Protein AF-A0AAF0ZWZ1-F1 (afdb_monomer)

InterPro domains:
  IPR004242 Transposon, En/Spm-like [PF02992] (281-359)
  IPR004242 Transposon, En/Spm-like [PF02992] (360-449)
  IPR029480 Transposase-associated domain [PF13963] (4-71)

Secondary structure (DSSP, 8-state):
--S-TTSHHHHHHHHHHHHHHHHHS-SSSEEE--BTTTTT--EEEHHHHHHIIIIIS-BPTT--S-TTTTPPP------------S--HHHHHHHHHHHHHSHHHHSTT-GGGSTT--HHHHHHHHHHHHHHSBSSTT-TT-BHHHHHHHHHHHHHHTT--HHHHHHHHHHHHHH-TTS---SSHHHHHHHHIIIII--EEEEE-TTSS-EE-GGGTT-SB-TTT--BSEEEEE-TTT--EEEEES-EEEE--SHHHHHHHTTSHHHHHHTTHHHHTS--SSB-SSGGGSHHHHHHHHH-HHHHT-TTS--EEEEETT--TT--S--S-EEEEEEEEETTS-TTTTTSGGGEEEEEEEEES------HHHHHHHHH-B-SSSTT--TTTGGG--EEEETTTTEEEE-GGGGGS-TT-GGGT--TTTTSS---PPPPPPPBHHHHHHHHTT--------S--PPP----SBSS--GGGSPPP-----

Sequence (486 aa):
MGLRRSTNEYISGVNNFLDTTFERASKGDEILCPCKKCANCKWNHRNVVEDHLVVFNGFVQGYTKWIFHGESFSSRNNPDHNNKEGSNMRDNIDGLLHDTFRDVAGDLRLEGVREGLSEDAKKFFKLLEEGKQELYHGCENFSKLNFTIQLFLFKCIHGLSNVAFGDLLDLLREAFPFSHIPESFHKEKNVIKDLGLDYEKIHACPNDCMLFWKENEKENNCSVCGSSRWKTVNDPLTNESSKIPAKVLRYLPLKPRLQRIFMCPETTANMKWHDTERPKDGNIRHAADGEAWKNFDSLHEDFARDPRNVRLGLSSDGFNPFRTMSISHSTWPVMLMNYNLSPWICMKPEYMILSMIIPALLWTISDFPAAYAMLSGWSTKGRKACPTCNHGTCSQYLKHSRKMCYMGHRAFLPPDHPFRRDKKSFDGKEDHRSAPTPLSGTEVLEELREFNNVFRKGQKRKRRDSEGPWKKDPSFLNCHTGNITN

Organism: Solanum verrucosum (NCBI:txid315347)

Structure (mmCIF, N/CA/C/O backbone):
data_AF-A0AAF0ZWZ1-F1
#
_entry.id   AF-A0AAF0ZWZ1-F1
#
loop_
_atom_site.group_PDB
_atom_site.id
_atom_site.type_symbol
_atom_site.label_atom_id
_atom_site.label_alt_id
_atom_site.label_comp_id
_atom_site.label_asym_id
_atom_site.label_entity_id
_atom_site.label_seq_id
_atom_site.pdbx_PDB_ins_code
_atom_site.Cartn_x
_atom_site.Cartn_y
_atom_site.Cartn_z
_atom_site.occupancy
_atom_site.B_iso_or_equiv
_atom_site.auth_seq_id
_atom_site.auth_comp_id
_atom_site.auth_asym_id
_atom_site.auth_atom_id
_atom_site.pdbx_PDB_model_num
ATOM 1 N N . MET A 1 1 ? 19.996 42.442 -2.055 1.00 52.28 1 MET A N 1
ATOM 2 C CA . MET A 1 1 ? 20.973 41.713 -1.203 1.00 52.28 1 MET A CA 1
ATOM 3 C C . MET A 1 1 ? 22.435 41.763 -1.684 1.00 52.28 1 MET A C 1
ATOM 5 O O . MET A 1 1 ? 23.278 41.245 -0.968 1.00 52.28 1 MET A O 1
ATOM 9 N N . GLY A 1 2 ? 22.788 42.370 -2.829 1.00 54.78 2 GLY A N 1
ATOM 10 C CA . GLY A 1 2 ? 24.192 42.414 -3.298 1.00 54.78 2 GLY A CA 1
ATOM 11 C C . GLY A 1 2 ? 25.098 43.477 -2.647 1.00 54.78 2 GLY A C 1
ATOM 12 O O . GLY A 1 2 ? 26.297 43.490 -2.904 1.00 54.78 2 GLY A O 1
ATOM 13 N N . LEU A 1 3 ? 24.540 44.374 -1.828 1.00 62.09 3 LEU A N 1
ATOM 14 C CA . LEU A 1 3 ? 25.256 45.503 -1.225 1.00 62.09 3 LEU A CA 1
ATOM 15 C C . LEU A 1 3 ? 26.118 45.068 -0.029 1.00 62.09 3 LEU A C 1
ATOM 17 O O . LEU A 1 3 ? 25.760 44.151 0.715 1.00 62.09 3 LEU A O 1
ATOM 21 N N . ARG A 1 4 ? 27.243 45.760 0.200 1.00 67.69 4 ARG A N 1
ATOM 22 C CA . ARG A 1 4 ? 28.057 45.568 1.413 1.00 67.69 4 ARG A CA 1
ATOM 23 C C . ARG A 1 4 ? 27.292 46.093 2.632 1.00 67.69 4 ARG A C 1
ATOM 25 O O . ARG A 1 4 ? 26.763 47.199 2.593 1.00 67.69 4 ARG A O 1
ATOM 32 N N . ARG A 1 5 ? 27.298 45.339 3.737 1.00 67.81 5 ARG A N 1
ATOM 33 C CA . ARG A 1 5 ? 26.538 45.662 4.967 1.00 67.81 5 ARG A CA 1
ATOM 34 C C . ARG A 1 5 ? 26.902 47.005 5.618 1.00 67.81 5 ARG A C 1
ATOM 36 O O . ARG A 1 5 ? 26.101 47.551 6.360 1.00 67.81 5 ARG A O 1
ATOM 43 N N . SER A 1 6 ? 28.083 47.537 5.309 1.00 69.62 6 SER A N 1
ATOM 44 C CA . SER A 1 6 ? 28.590 48.840 5.757 1.00 69.62 6 SER A CA 1
ATOM 45 C C . SER A 1 6 ? 28.215 50.012 4.832 1.00 69.62 6 SER A C 1
ATOM 47 O O . SER A 1 6 ? 28.890 51.036 4.858 1.00 69.62 6 SER A O 1
ATOM 49 N N . THR A 1 7 ? 27.227 49.851 3.946 1.00 78.94 7 THR A N 1
ATOM 50 C CA . THR A 1 7 ? 26.733 50.931 3.072 1.00 78.94 7 THR A CA 1
ATOM 51 C C . THR A 1 7 ? 25.434 51.503 3.624 1.00 78.94 7 THR A C 1
ATOM 53 O O . THR A 1 7 ? 24.563 50.756 4.072 1.00 78.94 7 THR A O 1
ATOM 56 N N . ASN A 1 8 ? 25.280 52.827 3.547 1.00 78.56 8 ASN A N 1
ATOM 57 C CA . ASN A 1 8 ? 24.081 53.523 4.025 1.00 78.56 8 ASN A CA 1
ATOM 58 C C . ASN A 1 8 ? 22.810 53.024 3.314 1.00 78.56 8 ASN A C 1
ATOM 60 O O . ASN A 1 8 ? 21.756 52.935 3.931 1.00 78.56 8 ASN A O 1
ATOM 64 N N . GLU A 1 9 ? 22.930 52.620 2.047 1.00 77.75 9 GLU A N 1
ATOM 65 C CA . GLU A 1 9 ? 21.876 51.981 1.249 1.00 77.75 9 GLU A CA 1
ATOM 66 C C . GLU A 1 9 ? 21.394 50.655 1.864 1.00 77.75 9 GLU A C 1
ATOM 68 O O . GLU A 1 9 ? 20.192 50.418 1.976 1.00 77.75 9 GLU A O 1
ATOM 73 N N . TYR A 1 10 ? 22.319 49.791 2.308 1.00 80.31 10 TYR A N 1
ATOM 74 C CA . TYR A 1 10 ? 21.967 48.537 2.980 1.00 80.31 10 TYR A CA 1
ATOM 75 C C . TYR A 1 10 ? 21.303 48.798 4.337 1.00 80.31 10 TYR A C 1
ATOM 77 O O . TYR A 1 10 ? 20.310 48.151 4.658 1.00 80.31 10 TYR A O 1
ATOM 85 N N . ILE A 1 11 ? 21.820 49.752 5.118 1.00 81.12 11 ILE A N 1
ATOM 86 C CA . ILE A 1 11 ? 21.281 50.106 6.442 1.00 81.12 11 ILE A CA 1
ATOM 87 C C . ILE A 1 11 ? 19.877 50.721 6.305 1.00 81.12 11 ILE A C 1
ATOM 89 O O . ILE A 1 11 ? 18.948 50.293 6.983 1.00 81.12 11 ILE A O 1
ATOM 93 N N . SER A 1 12 ? 19.683 51.644 5.359 1.00 84.06 12 SER A N 1
ATOM 94 C CA . SER A 1 12 ? 18.370 52.213 5.029 1.00 84.06 12 SER A CA 1
ATOM 95 C C . SER A 1 12 ? 17.373 51.134 4.585 1.00 84.06 12 SER A C 1
ATOM 97 O O . SER A 1 12 ? 16.232 51.125 5.047 1.00 84.06 12 SER A O 1
ATOM 99 N N . GLY A 1 13 ? 17.815 50.166 3.772 1.00 84.00 13 GLY A N 1
ATOM 100 C CA . GLY A 1 13 ? 17.005 49.011 3.379 1.00 84.00 13 GLY A CA 1
ATOM 101 C C . GLY A 1 13 ? 16.649 48.067 4.537 1.00 84.00 13 GLY A C 1
ATOM 102 O O . GLY A 1 13 ? 15.540 47.538 4.562 1.00 84.00 13 GLY A O 1
ATOM 103 N N . VAL A 1 14 ? 17.546 47.872 5.515 1.00 84.69 14 VAL A N 1
ATOM 104 C CA . VAL A 1 14 ? 17.236 47.132 6.755 1.00 84.69 14 VAL A CA 1
ATOM 105 C C . VAL A 1 14 ? 16.190 47.879 7.578 1.00 84.69 14 VAL A C 1
ATOM 107 O O . VAL A 1 14 ? 15.241 47.251 8.039 1.00 84.69 14 VAL A O 1
ATOM 110 N N . ASN A 1 15 ? 16.309 49.198 7.721 1.00 85.19 15 ASN A N 1
ATOM 111 C CA . ASN A 1 15 ? 15.389 49.966 8.559 1.00 85.19 15 ASN A CA 1
ATOM 112 C C . ASN A 1 15 ? 13.990 50.050 7.934 1.00 85.19 15 ASN A C 1
ATOM 114 O O . ASN A 1 15 ? 13.022 49.741 8.617 1.00 85.19 15 ASN A O 1
ATOM 118 N N . ASN A 1 16 ? 13.885 50.271 6.619 1.00 85.81 16 ASN A N 1
ATOM 119 C CA . ASN A 1 16 ? 12.615 50.177 5.887 1.00 85.81 16 ASN A CA 1
ATOM 120 C C . ASN A 1 16 ? 11.955 48.782 6.016 1.00 85.81 16 ASN A C 1
ATOM 122 O O . ASN A 1 16 ? 10.745 48.684 6.239 1.00 85.81 16 ASN A O 1
ATOM 126 N N . PHE A 1 17 ? 12.749 47.703 5.949 1.00 85.69 17 PHE A N 1
ATOM 127 C CA . PHE A 1 17 ? 12.274 46.345 6.239 1.00 85.69 17 PHE A CA 1
ATOM 128 C C . PHE A 1 17 ? 11.755 46.213 7.680 1.00 85.69 17 PHE A C 1
ATOM 130 O O . PHE A 1 17 ? 10.687 45.634 7.882 1.00 85.69 17 PHE A O 1
ATOM 137 N N . LEU A 1 18 ? 12.478 46.740 8.674 1.00 85.56 18 LEU A N 1
ATOM 138 C CA . LEU A 1 18 ? 12.065 46.691 10.078 1.00 85.56 18 LEU A CA 1
ATOM 139 C C . LEU A 1 18 ? 10.769 47.474 10.304 1.00 85.56 18 LEU A C 1
ATOM 141 O O . LEU A 1 18 ? 9.849 46.911 10.884 1.00 85.56 18 LEU A O 1
ATOM 145 N N . ASP A 1 19 ? 10.651 48.704 9.802 1.00 85.44 19 ASP A N 1
ATOM 146 C CA . ASP A 1 19 ? 9.427 49.509 9.911 1.00 85.44 19 ASP A CA 1
ATOM 147 C C . ASP A 1 19 ? 8.217 48.774 9.315 1.00 85.44 19 ASP A C 1
ATOM 149 O O . ASP A 1 19 ? 7.234 48.520 10.013 1.00 85.44 19 ASP A O 1
ATOM 153 N N . THR A 1 20 ? 8.334 48.317 8.065 1.00 81.75 20 THR A N 1
ATOM 154 C CA . THR A 1 20 ? 7.261 47.591 7.360 1.00 81.75 20 THR A CA 1
ATOM 155 C C . THR A 1 20 ? 6.894 46.270 8.050 1.00 81.75 20 THR A C 1
ATOM 157 O O . THR A 1 20 ? 5.733 45.861 8.052 1.00 81.75 20 THR A O 1
ATOM 160 N N . THR A 1 21 ? 7.868 45.580 8.651 1.00 81.31 21 THR A N 1
ATOM 161 C CA . THR A 1 21 ? 7.646 44.283 9.313 1.00 81.31 21 THR A CA 1
ATOM 162 C C . THR A 1 21 ? 7.055 44.440 10.711 1.00 81.31 21 THR A C 1
ATOM 164 O O . THR A 1 21 ? 6.178 43.662 11.085 1.00 81.31 21 THR A O 1
ATOM 167 N N . PHE A 1 22 ? 7.492 45.441 11.480 1.00 82.31 22 PHE A N 1
ATOM 168 C CA . PHE A 1 22 ? 6.933 45.716 12.804 1.00 82.31 22 PHE A CA 1
ATOM 169 C C . PHE A 1 22 ? 5.506 46.275 12.731 1.00 82.31 22 PHE A C 1
ATOM 171 O O . PHE A 1 22 ? 4.708 45.969 13.612 1.00 82.31 22 PHE A O 1
ATOM 178 N N . GLU A 1 23 ? 5.154 4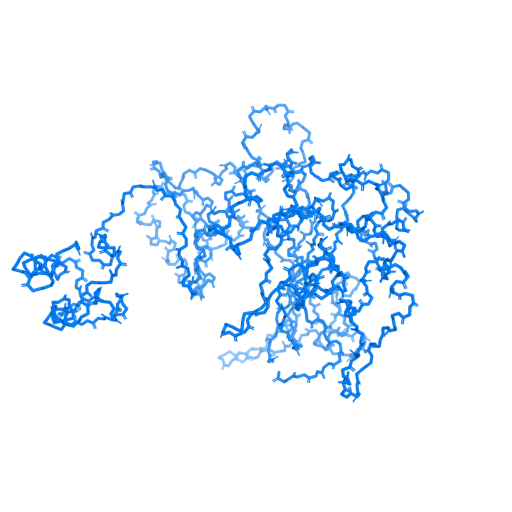6.996 11.663 1.00 79.38 23 GLU A N 1
ATOM 179 C CA . GLU A 1 23 ? 3.771 47.406 11.372 1.00 79.38 23 GLU A CA 1
ATOM 180 C C . GLU A 1 23 ? 2.846 46.205 11.078 1.00 79.38 23 GLU A C 1
ATOM 182 O O . GLU A 1 23 ? 1.693 46.197 11.502 1.00 79.38 23 GLU A O 1
ATOM 187 N N . ARG A 1 24 ? 3.329 45.185 10.346 1.00 77.06 24 ARG A N 1
ATOM 188 C CA . ARG A 1 24 ? 2.456 44.184 9.687 1.00 77.06 24 ARG A CA 1
ATOM 189 C C . ARG A 1 24 ? 2.522 42.759 10.231 1.00 77.06 24 ARG A C 1
ATOM 191 O O . ARG A 1 24 ? 1.607 41.980 9.980 1.00 77.06 24 ARG A O 1
ATOM 198 N N . ALA A 1 25 ? 3.612 42.384 10.896 1.00 71.94 25 ALA A N 1
ATOM 199 C CA . ALA A 1 25 ? 3.908 40.991 11.253 1.00 71.94 25 ALA A CA 1
ATOM 200 C C . ALA A 1 25 ? 4.508 40.819 12.662 1.00 71.94 25 ALA A C 1
ATOM 202 O O . ALA A 1 25 ? 5.014 39.745 13.000 1.00 71.94 25 ALA A O 1
ATOM 203 N N . SER A 1 26 ? 4.461 41.866 13.486 1.00 81.94 26 SER A N 1
ATOM 204 C CA . SER A 1 26 ? 4.875 41.820 14.887 1.00 81.94 26 SER A CA 1
ATOM 205 C C . SER A 1 26 ? 3.887 41.053 15.772 1.00 81.94 26 SER A C 1
ATOM 207 O O . SER A 1 26 ? 2.721 40.840 15.427 1.00 81.94 26 SER A O 1
ATOM 209 N N . LYS A 1 27 ? 4.365 40.614 16.941 1.00 77.25 27 LYS A N 1
ATOM 210 C CA . LYS A 1 27 ? 3.530 40.095 18.033 1.00 77.25 27 LYS A CA 1
ATOM 211 C C . LYS A 1 27 ? 3.960 40.757 19.336 1.00 77.25 27 LYS A C 1
ATOM 213 O O . LYS A 1 27 ? 4.870 40.277 20.006 1.00 77.25 27 LYS A O 1
ATOM 218 N N . GLY A 1 28 ? 3.330 41.887 19.655 1.00 81.62 28 GLY A N 1
ATOM 219 C CA . GLY A 1 28 ? 3.918 42.849 20.590 1.00 81.62 28 GLY A CA 1
ATOM 220 C C . GLY A 1 28 ? 5.212 43.418 20.003 1.00 81.62 28 GLY A C 1
ATOM 221 O O . GLY A 1 28 ? 5.359 43.487 18.785 1.00 81.62 28 GLY A O 1
ATOM 222 N N . ASP A 1 29 ? 6.183 43.758 20.843 1.00 80.81 29 ASP A N 1
ATOM 223 C CA . ASP A 1 29 ? 7.428 44.405 20.410 1.00 80.81 29 ASP A CA 1
ATOM 224 C C . ASP A 1 29 ? 8.474 43.450 19.788 1.00 80.81 29 ASP A C 1
ATOM 226 O O . ASP A 1 29 ? 9.669 43.753 19.812 1.00 80.81 29 ASP A O 1
ATOM 230 N N . GLU A 1 30 ? 8.069 42.305 19.221 1.00 86.06 30 GLU A N 1
ATOM 231 C CA . GLU A 1 30 ? 8.963 41.305 18.607 1.00 86.06 30 GLU A CA 1
ATOM 232 C C . GLU A 1 30 ? 8.537 40.847 17.200 1.00 86.06 30 GLU A C 1
ATOM 234 O O . GLU A 1 30 ? 7.348 40.743 16.888 1.00 86.06 30 GLU A O 1
ATOM 239 N N . ILE A 1 31 ? 9.530 40.480 16.375 1.00 88.25 31 ILE A N 1
ATOM 240 C CA . ILE A 1 31 ? 9.362 39.810 15.068 1.00 88.25 31 ILE A CA 1
ATOM 241 C C . ILE A 1 31 ? 10.277 38.581 14.958 1.00 88.25 31 ILE A C 1
ATOM 243 O O . ILE A 1 31 ? 11.263 38.452 15.690 1.00 88.25 31 ILE A O 1
ATOM 247 N N . LEU A 1 32 ? 10.007 37.685 14.003 1.00 84.69 32 LEU A N 1
ATOM 248 C CA . LEU A 1 32 ? 10.908 36.573 13.685 1.00 84.69 32 LEU A CA 1
ATOM 249 C C . LEU A 1 32 ? 12.194 37.095 13.024 1.00 84.69 32 LEU A C 1
ATOM 251 O O . LEU A 1 32 ? 12.175 37.679 11.951 1.00 84.69 32 LEU A O 1
ATOM 255 N N . CYS A 1 33 ? 13.356 36.868 13.635 1.00 85.38 33 CYS A N 1
ATOM 256 C CA . CYS A 1 33 ? 14.616 37.404 13.120 1.00 85.38 33 CYS A CA 1
ATOM 257 C C . CYS A 1 33 ? 15.059 36.677 11.822 1.00 85.38 33 CYS A C 1
ATOM 259 O O . CYS A 1 33 ? 15.439 35.497 11.888 1.00 85.38 33 CYS A O 1
ATOM 261 N N . PRO A 1 34 ? 15.118 37.352 10.650 1.00 84.25 34 PRO A N 1
ATOM 262 C CA . PRO A 1 34 ? 15.470 36.727 9.371 1.00 84.25 34 PRO A CA 1
ATOM 263 C C . PRO A 1 34 ? 16.984 36.593 9.164 1.00 84.25 34 PRO A C 1
ATOM 265 O O . PRO A 1 34 ? 17.446 36.334 8.051 1.00 84.25 34 PRO A O 1
ATOM 268 N N . CYS A 1 35 ? 17.792 36.806 10.207 1.00 85.94 35 CYS A N 1
ATOM 269 C CA . CYS A 1 35 ? 19.241 36.803 10.073 1.00 85.94 35 CYS A CA 1
ATOM 270 C C . CYS A 1 35 ? 19.805 35.392 9.848 1.00 85.94 35 CYS A C 1
ATOM 272 O O . CYS A 1 35 ? 19.203 34.394 10.242 1.00 85.94 35 CYS A O 1
ATOM 274 N N . LYS A 1 36 ? 21.013 35.293 9.287 1.00 80.75 36 LYS A N 1
ATOM 275 C CA . LYS A 1 36 ? 21.661 34.023 8.909 1.00 80.75 36 LYS A CA 1
ATOM 276 C C . LYS A 1 36 ? 21.854 33.022 10.068 1.00 80.75 36 LYS A C 1
ATOM 278 O O . LYS A 1 36 ? 22.041 31.839 9.808 1.00 80.75 36 LYS A O 1
ATOM 283 N N . LYS A 1 37 ? 21.773 33.482 11.328 1.00 78.31 37 LYS A N 1
ATOM 284 C CA . LYS A 1 37 ? 21.854 32.672 12.563 1.00 78.31 37 LYS A CA 1
ATOM 285 C C . LYS A 1 37 ? 20.484 32.288 13.149 1.00 78.31 37 LYS A C 1
ATOM 287 O O . LYS A 1 37 ? 20.378 31.235 13.770 1.00 78.31 37 LYS A O 1
ATOM 292 N N . CYS A 1 38 ? 19.455 33.124 12.978 1.00 80.00 38 CYS A N 1
ATOM 293 C CA . CYS A 1 38 ? 18.112 32.885 13.529 1.00 80.00 38 CYS A CA 1
ATOM 294 C C . CYS A 1 38 ? 17.134 32.287 12.508 1.00 80.00 38 CYS A C 1
ATOM 296 O O . CYS A 1 38 ? 16.234 31.562 12.911 1.00 80.00 38 CYS A O 1
ATOM 298 N N . ALA A 1 39 ? 17.329 32.551 11.212 1.00 83.00 39 ALA A N 1
ATOM 299 C CA . ALA A 1 39 ? 16.641 31.929 10.078 1.00 83.00 39 ALA A CA 1
ATOM 300 C C . ALA A 1 39 ? 15.098 31.884 10.182 1.00 83.00 39 ALA A C 1
ATOM 302 O O . ALA A 1 39 ? 14.489 30.889 9.798 1.00 83.00 39 ALA A O 1
ATOM 303 N N . ASN A 1 40 ? 14.478 32.956 10.694 1.00 82.38 40 ASN A N 1
ATOM 304 C CA . ASN A 1 40 ? 13.038 33.064 10.984 1.00 82.38 40 ASN A CA 1
ATOM 305 C C . ASN A 1 40 ? 12.511 32.082 12.059 1.00 82.38 40 ASN A C 1
ATOM 307 O O . ASN A 1 40 ? 11.309 31.878 12.175 1.00 82.38 40 ASN A O 1
ATOM 311 N N . CYS A 1 41 ? 13.386 31.492 12.881 1.00 77.69 41 CYS A N 1
ATOM 312 C CA . CYS A 1 41 ? 13.024 30.554 13.955 1.00 77.69 41 CYS A CA 1
ATOM 313 C C . CYS A 1 41 ? 13.026 31.171 15.370 1.00 77.69 41 CYS A C 1
ATOM 315 O O . CYS A 1 41 ? 12.858 30.437 16.342 1.00 77.69 41 CYS A O 1
ATOM 317 N N . LYS A 1 42 ? 13.276 32.481 15.522 1.00 79.00 42 LYS A N 1
ATOM 318 C CA . LYS A 1 42 ? 13.348 33.153 16.835 1.00 79.00 42 LYS A CA 1
ATOM 319 C C . LYS A 1 42 ? 12.706 34.535 16.818 1.00 79.00 42 LYS A C 1
ATOM 321 O O . LYS A 1 42 ? 13.158 35.390 16.057 1.00 79.00 42 LYS A O 1
ATOM 326 N N . TRP A 1 43 ? 11.743 34.757 17.707 1.00 86.50 43 TRP A N 1
ATOM 327 C CA . TRP A 1 43 ? 11.249 36.089 18.062 1.00 86.50 43 TRP A CA 1
ATOM 328 C C . TRP A 1 43 ? 12.363 36.889 18.751 1.00 86.50 43 TRP A C 1
ATOM 330 O O . TRP A 1 43 ? 13.159 36.305 19.490 1.00 86.50 43 TRP A O 1
ATOM 340 N N . ASN A 1 44 ? 12.517 38.156 18.363 1.00 86.12 44 ASN A N 1
ATOM 341 C CA . ASN A 1 44 ? 13.468 39.115 18.930 1.00 86.12 44 ASN A CA 1
ATOM 342 C C . ASN A 1 44 ? 12.894 40.542 18.799 1.00 86.12 44 ASN A C 1
ATOM 344 O O . ASN A 1 44 ? 12.288 40.876 17.774 1.00 86.12 44 ASN A O 1
ATOM 348 N N . HIS A 1 45 ? 13.187 41.408 19.770 1.00 86.69 45 HIS A N 1
ATOM 349 C CA . HIS A 1 45 ? 12.930 42.852 19.694 1.00 86.69 45 HIS A CA 1
ATOM 350 C C . HIS A 1 45 ? 13.705 43.561 18.567 1.00 86.69 45 HIS A C 1
ATOM 352 O O . HIS A 1 45 ? 14.794 43.131 18.175 1.00 86.69 45 HIS A O 1
ATOM 358 N N . ARG A 1 46 ? 13.168 44.696 18.086 1.00 87.38 46 ARG A N 1
ATOM 359 C CA . ARG A 1 46 ? 13.654 45.454 16.910 1.00 87.38 46 ARG A CA 1
ATOM 360 C C . ARG A 1 46 ? 15.172 45.643 16.873 1.00 87.38 46 ARG A C 1
ATOM 362 O O . ARG A 1 46 ? 15.806 45.206 15.916 1.00 87.38 46 ARG A O 1
ATOM 369 N N . ASN A 1 47 ? 15.748 46.213 17.929 1.00 85.88 47 ASN A N 1
ATOM 370 C CA . ASN A 1 47 ? 17.176 46.543 18.016 1.00 85.88 47 ASN A CA 1
ATOM 371 C C . ASN A 1 47 ? 18.060 45.290 17.845 1.00 85.88 47 ASN A C 1
ATOM 373 O O . ASN A 1 47 ? 19.059 45.310 17.133 1.00 85.88 47 ASN A O 1
ATOM 377 N N . VAL A 1 48 ? 17.642 44.162 18.432 1.00 85.19 48 VAL A N 1
ATOM 378 C CA . VAL A 1 48 ? 18.349 42.873 18.342 1.00 85.19 48 VAL A CA 1
ATOM 379 C C . VAL A 1 48 ? 18.256 42.288 16.928 1.00 85.19 48 VAL A C 1
ATOM 381 O O . VAL A 1 48 ? 19.174 41.604 16.472 1.00 85.19 48 VAL A O 1
ATOM 384 N N . VAL A 1 49 ? 17.170 42.552 16.194 1.00 85.81 49 VAL A N 1
ATOM 385 C CA . VAL A 1 49 ? 17.065 42.173 14.777 1.00 85.81 49 VAL A CA 1
ATOM 386 C C . VAL A 1 49 ? 17.934 43.076 13.896 1.00 85.81 49 VAL A C 1
ATOM 388 O O . VAL A 1 49 ? 18.612 42.554 13.012 1.00 85.81 49 VAL A O 1
ATOM 391 N N . GLU A 1 50 ? 17.977 44.384 14.158 1.00 87.94 50 GLU A N 1
ATOM 392 C CA . GLU A 1 50 ? 18.838 45.345 13.453 1.00 87.94 50 GLU A CA 1
ATOM 393 C C . GLU A 1 50 ? 20.323 44.967 13.583 1.00 87.94 50 GLU A C 1
ATOM 395 O O . GLU A 1 50 ? 20.979 44.709 12.571 1.00 87.94 50 GLU A O 1
ATOM 400 N N . ASP A 1 51 ? 20.819 44.775 14.810 1.00 84.44 51 ASP A N 1
ATOM 401 C CA . ASP A 1 51 ? 22.175 44.281 15.101 1.00 84.44 51 ASP A CA 1
ATOM 402 C C . ASP A 1 51 ? 22.492 42.982 14.347 1.00 84.44 51 ASP A C 1
ATOM 404 O O . ASP A 1 51 ? 23.553 42.811 13.731 1.00 84.44 51 ASP A O 1
ATOM 408 N N . HIS A 1 52 ? 21.557 42.032 14.362 1.00 85.44 52 HIS A N 1
ATOM 409 C CA . HIS A 1 52 ? 21.728 40.759 13.680 1.00 85.44 52 HIS A CA 1
ATOM 410 C C . HIS A 1 52 ? 21.783 40.883 12.145 1.00 85.44 52 HIS A C 1
ATOM 412 O O . HIS A 1 52 ? 22.422 40.034 11.508 1.00 85.44 52 HIS A O 1
ATOM 418 N N . LEU A 1 53 ? 21.147 41.894 11.544 1.00 84.88 53 LEU A N 1
ATOM 419 C CA . LEU A 1 53 ? 21.074 42.103 10.092 1.00 84.88 53 LEU A CA 1
ATOM 420 C C . LEU A 1 53 ? 22.137 43.068 9.550 1.00 84.88 53 LEU A C 1
ATOM 422 O O . LEU A 1 53 ? 22.631 42.847 8.441 1.00 84.88 53 LEU A O 1
ATOM 426 N N . VAL A 1 54 ? 22.529 44.085 10.313 1.00 81.00 54 VAL A N 1
ATOM 427 C CA . VAL A 1 54 ? 23.601 45.024 9.962 1.00 81.00 54 VAL A CA 1
ATOM 428 C C . VAL A 1 54 ? 24.950 44.450 10.399 1.00 81.00 54 VAL A C 1
ATOM 430 O O . VAL A 1 54 ? 25.757 44.042 9.557 1.00 81.00 54 VAL A O 1
ATOM 433 N N . VAL A 1 55 ? 25.165 44.330 11.711 1.00 73.75 55 VAL A N 1
ATOM 434 C CA . VAL A 1 55 ? 26.474 44.046 12.317 1.00 73.75 55 VAL A CA 1
ATOM 435 C C . VAL A 1 55 ? 26.864 42.575 12.165 1.00 73.75 55 VAL A C 1
ATOM 437 O O . VAL A 1 55 ? 27.854 42.244 11.509 1.00 73.75 55 VAL A O 1
ATOM 440 N N . PHE A 1 56 ? 26.080 41.656 12.730 1.00 69.56 56 PHE A N 1
ATOM 441 C CA . PHE A 1 56 ? 26.552 40.285 12.948 1.00 69.56 56 PHE A CA 1
ATOM 442 C C . PHE A 1 56 ? 26.395 39.376 11.726 1.00 69.56 56 PHE A C 1
ATOM 444 O O . PHE A 1 56 ? 27.390 39.012 11.096 1.00 69.56 56 PHE A O 1
ATOM 451 N N . ASN A 1 57 ? 25.162 39.014 11.360 1.00 75.25 57 ASN A N 1
ATOM 452 C CA . ASN A 1 57 ? 24.907 37.840 10.516 1.00 75.25 57 ASN A CA 1
ATOM 453 C C . ASN A 1 57 ? 24.445 38.174 9.086 1.00 75.25 57 ASN A C 1
ATOM 455 O O . ASN A 1 57 ? 24.675 37.374 8.177 1.00 75.25 57 ASN A O 1
ATOM 459 N N . GLY A 1 58 ? 23.780 39.318 8.884 1.00 79.19 58 GLY A N 1
ATOM 460 C CA . GLY A 1 58 ? 23.067 39.614 7.635 1.00 79.19 58 GLY A CA 1
ATOM 461 C C . GLY A 1 58 ? 21.791 38.781 7.475 1.00 79.19 58 GLY A C 1
ATOM 462 O O . GLY A 1 58 ? 21.553 37.848 8.245 1.00 79.19 58 GLY A O 1
ATOM 463 N N . PHE A 1 59 ? 20.965 39.099 6.475 1.00 81.56 59 PHE A N 1
ATOM 464 C CA . PHE A 1 59 ? 19.808 38.269 6.108 1.00 81.56 59 PHE A CA 1
ATOM 465 C C . PHE A 1 59 ? 20.224 36.832 5.746 1.00 81.56 59 PHE A C 1
ATOM 467 O O . PHE A 1 59 ? 21.316 36.589 5.220 1.00 81.56 59 PHE A O 1
ATOM 474 N N . VAL A 1 60 ? 19.337 35.866 5.994 1.00 81.19 60 VAL A N 1
ATOM 475 C CA . VAL A 1 60 ? 19.525 34.493 5.519 1.00 81.19 60 VAL A CA 1
ATOM 476 C C . VAL A 1 60 ? 19.482 34.455 3.984 1.00 81.19 60 VAL A C 1
ATOM 478 O O . VAL A 1 60 ? 18.674 35.110 3.326 1.00 81.19 60 VAL A O 1
ATOM 481 N N . GLN A 1 61 ? 20.441 33.740 3.401 1.00 71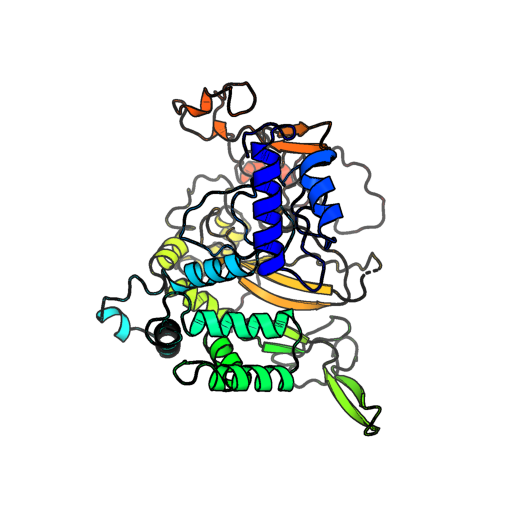.50 61 GLN A N 1
ATOM 482 C CA . GLN A 1 61 ? 20.758 33.818 1.977 1.00 71.50 61 GLN A CA 1
ATOM 483 C C . GLN A 1 61 ? 19.630 33.210 1.132 1.00 71.50 61 GLN A C 1
ATOM 485 O O . GLN A 1 61 ? 19.282 32.050 1.325 1.00 71.50 61 GLN A O 1
ATOM 490 N N . GLY A 1 62 ? 19.072 34.001 0.210 1.00 69.00 62 GLY A N 1
ATOM 491 C CA . GLY A 1 62 ? 17.907 33.626 -0.600 1.00 69.00 62 GLY A CA 1
ATOM 492 C C . GLY A 1 62 ? 16.556 34.118 -0.062 1.00 69.00 62 GLY A C 1
ATOM 493 O O . GLY A 1 62 ? 15.554 33.955 -0.747 1.00 69.00 62 GLY A O 1
ATOM 494 N N . TYR A 1 63 ? 16.502 34.767 1.110 1.00 72.12 63 TYR A N 1
ATOM 495 C CA . TYR A 1 63 ? 15.262 35.327 1.677 1.00 72.12 63 TYR A CA 1
ATOM 496 C C . TYR A 1 63 ? 14.863 36.659 1.017 1.00 72.12 63 TYR A C 1
ATOM 498 O O . TYR A 1 63 ? 14.818 37.709 1.653 1.00 72.12 63 TYR A O 1
ATOM 506 N N . THR A 1 64 ? 14.647 36.628 -0.299 1.00 68.69 64 THR A N 1
ATOM 507 C CA . THR A 1 64 ? 14.271 37.797 -1.110 1.00 68.69 64 THR A CA 1
ATOM 508 C C . THR A 1 64 ? 12.774 38.086 -1.115 1.00 68.69 64 THR A C 1
ATOM 510 O O . THR A 1 64 ? 12.412 39.194 -1.490 1.00 68.69 64 THR A O 1
ATOM 513 N N . LYS A 1 65 ? 11.939 37.128 -0.688 1.00 70.75 65 LYS A N 1
ATOM 514 C CA . LYS A 1 65 ? 10.506 37.317 -0.426 1.00 70.75 65 LYS A CA 1
ATOM 515 C C . LYS A 1 65 ? 10.220 37.221 1.071 1.00 70.75 65 LYS A C 1
ATOM 517 O O . LYS A 1 65 ? 10.680 36.289 1.734 1.00 70.75 65 LYS A O 1
ATOM 522 N N . TRP A 1 66 ? 9.452 38.159 1.602 1.00 75.75 66 TRP A N 1
ATOM 523 C CA . TRP A 1 66 ? 9.175 38.352 3.026 1.00 75.75 66 TRP A CA 1
ATOM 524 C C . TRP A 1 66 ? 8.012 37.472 3.518 1.00 75.75 66 TRP A C 1
ATOM 526 O O . TRP A 1 66 ? 7.063 37.946 4.138 1.00 75.75 66 TRP A O 1
ATOM 536 N N . ILE A 1 67 ? 8.094 36.161 3.264 1.00 71.25 67 ILE A N 1
ATOM 537 C CA . ILE A 1 67 ? 7.004 35.194 3.507 1.00 71.25 67 ILE A CA 1
ATOM 538 C C . ILE A 1 67 ? 6.607 35.018 4.985 1.00 71.25 67 ILE A C 1
ATOM 540 O O . ILE A 1 67 ? 5.477 34.632 5.264 1.00 71.25 67 ILE A O 1
ATOM 544 N N . PHE A 1 68 ? 7.497 35.317 5.940 1.00 69.00 68 PHE A N 1
ATOM 545 C CA . PHE A 1 68 ? 7.161 35.362 7.375 1.00 69.00 68 PHE A CA 1
ATOM 546 C C . PHE A 1 68 ? 6.766 36.771 7.853 1.00 69.00 68 PHE A C 1
ATOM 548 O O . PHE A 1 68 ? 6.418 36.945 9.016 1.00 69.00 68 PHE A O 1
ATOM 555 N N . HIS A 1 69 ? 6.838 37.771 6.967 1.00 79.12 69 HIS A N 1
ATOM 556 C CA . HIS A 1 69 ? 6.787 39.205 7.271 1.00 79.12 69 HIS A CA 1
ATOM 557 C C . HIS A 1 69 ? 5.816 39.980 6.349 1.00 79.12 69 HIS A C 1
ATOM 559 O O . HIS A 1 69 ? 5.984 41.173 6.119 1.00 79.12 69 HIS A O 1
ATOM 565 N N . GLY A 1 70 ? 4.782 39.299 5.838 1.00 65.12 70 GLY A N 1
ATOM 566 C CA . GLY A 1 70 ? 3.615 39.923 5.197 1.00 65.12 70 GLY A CA 1
ATOM 567 C C . GLY A 1 70 ? 3.592 39.974 3.663 1.00 65.12 70 GLY A C 1
ATOM 568 O O . GLY A 1 70 ? 2.627 40.495 3.107 1.00 65.12 70 GLY A O 1
ATOM 569 N N . GLU A 1 71 ? 4.589 39.440 2.951 1.00 64.56 71 GLU A N 1
ATOM 570 C CA . GLU A 1 71 ? 4.579 39.423 1.477 1.00 64.56 71 GLU A CA 1
ATOM 571 C C . GLU A 1 71 ? 3.923 38.147 0.917 1.00 64.56 71 GLU A C 1
ATOM 573 O O . GLU A 1 71 ? 4.315 37.026 1.250 1.00 64.56 71 GLU A O 1
ATOM 578 N N . SER A 1 72 ? 2.911 38.323 0.061 1.00 45.44 72 SER A N 1
ATOM 579 C CA . SER A 1 72 ? 2.052 37.241 -0.445 1.00 45.44 72 SER A CA 1
ATOM 580 C C . SER A 1 72 ? 2.573 36.577 -1.728 1.00 45.44 72 SER A C 1
ATOM 582 O O . SER A 1 72 ? 3.360 37.143 -2.486 1.00 45.44 72 SER A O 1
ATOM 584 N N . PHE A 1 73 ? 2.125 35.345 -1.986 1.00 38.25 73 PHE A N 1
ATOM 585 C CA . PHE A 1 73 ? 2.595 34.545 -3.119 1.00 38.25 73 PHE A CA 1
ATOM 586 C C . PHE A 1 73 ? 2.071 35.033 -4.480 1.00 38.25 73 PHE A C 1
ATOM 588 O O . PHE A 1 73 ? 0.914 35.399 -4.644 1.00 38.25 73 PHE A O 1
ATOM 595 N N . SER A 1 74 ? 2.941 34.944 -5.486 1.00 35.25 74 SER A N 1
ATOM 596 C CA . SER A 1 74 ? 2.612 34.996 -6.917 1.00 35.25 74 SER A CA 1
ATOM 597 C C . SER A 1 74 ? 3.205 33.761 -7.604 1.00 35.25 74 SER A C 1
ATOM 599 O O . SER A 1 74 ? 4.141 33.160 -7.072 1.00 35.25 74 SER A O 1
ATOM 601 N N . SER A 1 75 ? 2.609 33.366 -8.733 1.00 34.84 75 SER A N 1
ATOM 602 C CA . SER A 1 75 ? 2.461 31.959 -9.142 1.00 34.84 75 SER A CA 1
ATOM 603 C C . SER A 1 75 ? 3.728 31.182 -9.571 1.00 34.84 75 SER A C 1
ATOM 605 O O . SER A 1 75 ? 4.820 31.724 -9.728 1.00 34.84 75 SER A O 1
ATOM 607 N N . ARG A 1 76 ? 3.507 29.869 -9.730 1.00 37.03 76 ARG A N 1
ATOM 608 C CA . ARG A 1 76 ? 4.379 28.739 -10.112 1.00 37.03 76 ARG A CA 1
ATOM 609 C C . ARG A 1 76 ? 5.658 29.065 -10.907 1.00 37.03 76 ARG A C 1
ATOM 611 O O . ARG A 1 76 ? 5.588 29.625 -11.996 1.00 37.03 76 ARG A O 1
ATOM 618 N N . ASN A 1 77 ? 6.784 28.488 -10.467 1.00 26.36 77 ASN A N 1
ATOM 619 C CA . ASN A 1 77 ? 7.414 27.350 -11.167 1.00 26.36 77 ASN A CA 1
ATOM 620 C C . ASN A 1 77 ? 8.526 26.680 -10.326 1.00 26.36 77 ASN A C 1
ATOM 622 O O . ASN A 1 77 ? 9.212 27.336 -9.547 1.00 26.36 77 ASN A O 1
ATOM 626 N N . ASN A 1 78 ? 8.690 25.365 -10.505 1.00 34.66 78 ASN A N 1
ATOM 627 C CA . ASN A 1 78 ? 9.802 24.544 -9.987 1.00 34.66 78 ASN A CA 1
ATOM 628 C C . ASN A 1 78 ? 11.083 24.759 -10.847 1.00 34.66 78 ASN A C 1
ATOM 630 O O . ASN A 1 78 ? 10.919 25.239 -11.973 1.00 34.66 78 ASN A O 1
ATOM 634 N N . PRO A 1 79 ? 12.326 24.414 -10.401 1.00 39.56 79 PRO A N 1
ATOM 635 C CA . PRO A 1 79 ? 12.626 23.226 -9.579 1.00 39.56 79 PRO A CA 1
ATOM 636 C C . PRO A 1 79 ? 13.725 23.295 -8.471 1.00 39.56 79 PRO A C 1
ATOM 638 O O . PRO A 1 79 ? 14.808 23.838 -8.663 1.00 39.56 79 PRO A O 1
ATOM 641 N N . ASP A 1 80 ? 13.456 22.538 -7.395 1.00 31.91 80 ASP A N 1
ATOM 642 C CA . ASP A 1 80 ? 14.355 21.594 -6.677 1.00 31.91 80 ASP A CA 1
ATOM 643 C C . ASP A 1 80 ? 15.482 22.057 -5.695 1.00 31.91 80 ASP A C 1
ATOM 645 O O . ASP A 1 80 ? 16.073 23.128 -5.778 1.00 31.91 80 ASP A O 1
ATOM 649 N N . HIS A 1 81 ? 15.777 21.143 -4.752 1.00 30.84 81 HIS A N 1
ATOM 650 C CA . HIS A 1 81 ? 16.971 20.963 -3.905 1.00 30.84 81 HIS A CA 1
ATOM 651 C C . HIS A 1 81 ? 17.393 22.131 -2.973 1.00 30.84 81 HIS A C 1
ATOM 653 O O . HIS A 1 81 ? 18.253 22.948 -3.297 1.00 30.84 81 HIS A O 1
ATOM 659 N N . ASN A 1 82 ? 17.021 22.127 -1.680 1.00 26.89 82 ASN A N 1
ATOM 660 C CA . ASN A 1 82 ? 17.595 21.167 -0.718 1.00 26.89 82 ASN A CA 1
ATOM 661 C C . ASN A 1 82 ? 16.888 21.084 0.660 1.00 26.89 82 ASN A C 1
ATOM 663 O O . ASN A 1 82 ? 16.747 22.084 1.358 1.00 26.89 82 ASN A O 1
ATOM 667 N N . ASN A 1 83 ? 16.640 19.847 1.104 1.00 32.38 83 ASN A N 1
ATOM 668 C CA . ASN A 1 83 ? 16.801 19.327 2.474 1.00 32.38 83 ASN A CA 1
ATOM 669 C C . ASN A 1 83 ? 16.538 20.253 3.690 1.00 32.38 83 ASN A C 1
ATOM 671 O O . ASN A 1 83 ? 17.463 20.850 4.247 1.00 32.38 83 ASN A O 1
ATOM 675 N N . LYS A 1 84 ? 15.329 20.151 4.258 1.00 30.50 84 LYS A N 1
ATOM 676 C CA . LYS A 1 84 ? 15.139 20.079 5.720 1.00 30.50 84 LYS A CA 1
ATOM 677 C C . LYS A 1 84 ? 14.138 18.979 6.067 1.00 30.50 84 LYS A C 1
ATOM 679 O O . LYS A 1 84 ? 13.117 18.839 5.405 1.00 30.50 84 LYS A O 1
ATOM 684 N N . GLU A 1 85 ? 14.422 18.234 7.130 1.00 34.75 85 GLU A N 1
ATOM 685 C CA . GLU A 1 85 ? 13.542 17.193 7.671 1.00 34.75 85 GLU A CA 1
ATOM 686 C C . GLU A 1 85 ? 12.396 17.832 8.477 1.00 34.75 85 GLU A C 1
ATOM 688 O O . GLU A 1 85 ? 12.400 17.874 9.704 1.00 34.75 85 GLU A O 1
ATOM 693 N N . GLY A 1 86 ? 11.415 18.368 7.755 1.00 29.94 86 GLY A N 1
ATOM 694 C CA . GLY A 1 86 ? 10.076 18.683 8.245 1.00 29.94 86 GLY A CA 1
ATOM 695 C C . GLY A 1 86 ? 9.081 18.084 7.258 1.00 29.94 86 GLY A C 1
ATOM 696 O O . GLY A 1 86 ? 9.289 18.187 6.052 1.00 29.94 86 GLY A O 1
ATOM 697 N N . SER A 1 87 ? 8.049 17.389 7.738 1.00 37.09 87 SER A N 1
ATOM 698 C CA . SER A 1 87 ? 7.178 16.584 6.875 1.00 37.09 87 SER A CA 1
ATOM 699 C C . SER A 1 87 ? 6.417 17.454 5.871 1.00 37.09 87 SER A C 1
ATOM 701 O O . SER A 1 87 ? 5.406 18.065 6.225 1.00 37.09 87 SER A O 1
ATOM 703 N N . ASN A 1 88 ? 6.868 17.463 4.613 1.00 33.72 88 ASN A N 1
ATOM 704 C CA . ASN A 1 88 ? 6.253 18.200 3.505 1.00 33.72 88 ASN A CA 1
ATOM 705 C C . ASN A 1 88 ? 4.989 17.479 2.992 1.00 33.72 88 ASN A C 1
ATOM 707 O O . ASN A 1 88 ? 4.867 17.086 1.836 1.00 33.72 88 ASN A O 1
ATOM 711 N N . MET A 1 89 ? 4.080 17.199 3.928 1.00 36.41 89 MET A N 1
ATOM 712 C CA . MET A 1 89 ? 2.995 16.237 3.768 1.00 36.41 89 MET A CA 1
ATOM 713 C C . MET A 1 89 ? 1.866 16.784 2.893 1.00 36.41 89 MET A C 1
ATOM 715 O O . MET A 1 89 ? 1.239 16.000 2.196 1.00 36.41 89 MET A O 1
ATOM 719 N N . ARG A 1 90 ? 1.636 18.108 2.885 1.00 38.09 90 ARG A N 1
ATOM 720 C CA . ARG A 1 90 ? 0.597 18.760 2.065 1.00 38.09 90 ARG A CA 1
ATOM 721 C C . ARG A 1 90 ? 0.873 18.588 0.571 1.00 38.09 90 ARG A C 1
ATOM 723 O O . ARG A 1 90 ? 0.050 18.009 -0.126 1.00 38.09 90 ARG A O 1
ATOM 730 N N . ASP A 1 91 ? 2.055 18.991 0.116 1.00 40.00 91 ASP A N 1
ATOM 731 C CA . ASP A 1 91 ? 2.483 18.894 -1.286 1.00 40.00 91 ASP A CA 1
ATOM 732 C C . ASP A 1 91 ? 2.429 17.442 -1.793 1.00 40.00 91 ASP A C 1
ATOM 734 O O . ASP A 1 91 ? 2.022 17.174 -2.921 1.00 40.00 91 ASP A O 1
ATOM 738 N N . ASN A 1 92 ? 2.783 16.488 -0.924 1.00 44.38 92 ASN A N 1
ATOM 739 C CA . ASN A 1 92 ? 2.763 15.061 -1.240 1.00 44.38 92 ASN A CA 1
ATOM 740 C C . ASN A 1 92 ? 1.345 14.448 -1.213 1.00 44.38 92 ASN A C 1
ATOM 742 O O . ASN A 1 92 ? 1.127 13.408 -1.826 1.00 44.38 92 ASN A O 1
ATOM 746 N N . ILE A 1 93 ? 0.376 15.070 -0.525 1.00 43.53 93 ILE A N 1
ATOM 747 C CA . ILE A 1 93 ? -1.050 14.709 -0.620 1.00 43.53 93 ILE A CA 1
ATOM 748 C C . ILE A 1 93 ? -1.620 15.213 -1.943 1.00 43.53 93 ILE A C 1
ATOM 750 O O . ILE A 1 93 ? -2.298 14.445 -2.616 1.00 43.53 93 ILE A O 1
ATOM 754 N N . ASP A 1 94 ? -1.332 16.457 -2.338 1.00 42.31 94 ASP A N 1
ATOM 755 C CA . ASP A 1 94 ? -1.830 16.996 -3.609 1.00 42.31 94 ASP A CA 1
ATOM 756 C C . ASP A 1 94 ? -1.304 16.168 -4.789 1.00 42.31 94 ASP A C 1
ATOM 758 O O . ASP A 1 94 ? -2.100 15.697 -5.596 1.00 42.31 94 ASP A O 1
ATOM 762 N N . GLY A 1 95 ? -0.002 15.848 -4.799 1.00 46.44 95 GLY A N 1
ATOM 763 C CA . GLY A 1 95 ? 0.600 14.909 -5.753 1.00 46.44 95 GLY A CA 1
ATOM 764 C C . GLY A 1 95 ? -0.028 13.508 -5.721 1.00 46.44 95 GLY A C 1
ATOM 765 O O . GLY A 1 95 ? -0.406 12.982 -6.762 1.00 46.44 95 GLY A O 1
ATOM 766 N N . LEU A 1 96 ? -0.233 12.913 -4.539 1.00 45.12 96 LEU A N 1
ATOM 767 C CA . LEU A 1 96 ? -0.858 11.588 -4.431 1.00 45.12 96 LEU A CA 1
ATOM 768 C C . LEU A 1 96 ? -2.314 11.576 -4.928 1.00 45.12 96 LEU A C 1
ATOM 770 O O . LEU A 1 96 ? -2.723 10.623 -5.587 1.00 45.12 96 LEU A O 1
ATOM 774 N N . LEU A 1 97 ? -3.108 12.609 -4.631 1.00 51.09 97 LEU A N 1
ATOM 775 C CA . LEU A 1 97 ? -4.490 12.736 -5.112 1.00 51.09 97 LEU A CA 1
ATOM 776 C C . LEU A 1 97 ? -4.535 13.003 -6.621 1.00 51.09 97 LEU A C 1
ATOM 778 O O . LEU A 1 97 ? -5.359 12.422 -7.324 1.00 51.09 97 LEU A O 1
ATOM 782 N N . HIS A 1 98 ? -3.634 13.851 -7.112 1.00 50.06 98 HIS A N 1
ATOM 783 C CA . HIS A 1 98 ? -3.423 14.140 -8.524 1.00 50.06 98 HIS A CA 1
ATOM 784 C C . HIS A 1 98 ? -3.116 12.848 -9.293 1.00 50.06 98 HIS A C 1
ATOM 786 O O . HIS A 1 98 ? -3.877 12.490 -10.188 1.00 50.06 98 HIS A O 1
ATOM 792 N N . ASP A 1 99 ? -2.106 12.085 -8.880 1.00 48.44 99 ASP A N 1
ATOM 793 C CA . ASP A 1 99 ? -1.662 10.878 -9.589 1.00 48.44 99 ASP A CA 1
ATOM 794 C C . ASP A 1 99 ? -2.622 9.684 -9.389 1.00 48.44 99 ASP A C 1
ATOM 796 O O . ASP A 1 99 ? -2.760 8.839 -10.268 1.00 48.44 99 ASP A O 1
ATOM 800 N N . THR A 1 100 ? -3.378 9.629 -8.282 1.00 49.66 100 THR A N 1
ATOM 801 C CA . THR A 1 100 ? -4.408 8.585 -8.074 1.00 49.66 100 THR A CA 1
ATOM 802 C C . THR A 1 100 ? -5.701 8.851 -8.864 1.00 49.66 100 THR A C 1
ATOM 804 O O . THR A 1 100 ? -6.430 7.907 -9.176 1.00 49.66 100 THR A O 1
ATOM 807 N N . PHE A 1 101 ? -6.032 10.115 -9.174 1.00 49.72 101 PHE A N 1
ATOM 808 C CA . PHE A 1 101 ? -7.359 10.491 -9.695 1.00 49.72 101 PHE A CA 1
ATOM 809 C C . PHE A 1 101 ? -7.371 11.325 -10.991 1.00 49.72 101 PHE A C 1
ATOM 811 O O . PHE A 1 101 ? -8.462 11.625 -11.493 1.00 49.72 101 PHE A O 1
ATOM 818 N N . ARG A 1 102 ? -6.217 11.694 -11.562 1.00 46.25 102 ARG A N 1
ATOM 819 C CA . ARG A 1 102 ? -6.120 12.343 -12.883 1.00 46.25 102 ARG A CA 1
ATOM 820 C C . ARG A 1 102 ? -6.352 11.339 -14.007 1.00 46.25 102 ARG A C 1
ATOM 822 O O . ARG A 1 102 ? -7.349 11.450 -14.722 1.00 46.25 102 ARG A O 1
ATOM 829 N N . ASP A 1 103 ? -5.478 10.347 -14.110 1.00 45.22 103 ASP A N 1
ATOM 830 C CA . ASP A 1 103 ? -5.393 9.431 -15.256 1.00 45.22 103 ASP A CA 1
ATOM 831 C C . ASP A 1 103 ? -6.664 8.573 -15.382 1.00 45.22 103 ASP A C 1
ATOM 833 O O . ASP A 1 103 ? -7.185 8.352 -16.470 1.00 45.22 103 ASP A O 1
ATOM 837 N N . VAL A 1 104 ? -7.263 8.225 -14.236 1.00 46.69 104 VAL A N 1
ATOM 838 C CA . VAL A 1 104 ? -8.547 7.507 -14.103 1.00 46.69 104 VAL A CA 1
ATOM 839 C C . VAL A 1 104 ? -9.741 8.245 -14.742 1.00 46.69 104 VAL A C 1
ATOM 841 O O . VAL A 1 104 ? -10.788 7.634 -14.939 1.00 46.69 104 VAL A O 1
ATOM 844 N N . ALA A 1 105 ? -9.630 9.541 -15.059 1.00 41.47 105 ALA A N 1
ATOM 845 C CA . ALA A 1 105 ? -10.751 10.344 -15.564 1.00 41.47 105 ALA A CA 1
ATOM 846 C C . ALA A 1 105 ? -10.444 11.233 -16.779 1.00 41.47 105 ALA A C 1
ATOM 848 O O . ALA A 1 105 ? -11.385 11.694 -17.421 1.00 41.47 105 ALA A O 1
ATOM 849 N N . GLY A 1 106 ? -9.172 11.490 -17.108 1.00 44.75 106 GLY A N 1
ATOM 850 C CA . GLY A 1 106 ? -8.817 12.291 -18.289 1.00 44.75 106 GLY A CA 1
ATOM 851 C C . GLY A 1 106 ? -9.365 11.705 -19.597 1.00 44.75 106 GLY A C 1
ATOM 852 O O . GLY A 1 106 ? -9.780 12.451 -20.480 1.00 44.75 106 GLY A O 1
ATOM 853 N N . ASP A 1 107 ? -9.429 10.374 -19.667 1.00 44.47 107 ASP A N 1
ATOM 854 C CA . ASP A 1 107 ? -9.751 9.599 -20.872 1.00 44.47 107 ASP A CA 1
ATOM 855 C C . ASP A 1 107 ? -11.252 9.233 -20.998 1.00 44.47 107 ASP A C 1
ATOM 857 O O . ASP A 1 107 ? -11.744 8.855 -22.060 1.00 44.47 107 ASP A O 1
ATOM 861 N N . LEU A 1 108 ? -12.044 9.401 -19.928 1.00 43.56 108 LEU A N 1
ATOM 862 C CA . LEU A 1 108 ? -13.446 8.945 -19.850 1.00 43.56 108 LEU A CA 1
ATOM 863 C C . LEU A 1 108 ? -14.482 9.887 -20.502 1.00 43.56 108 LEU A C 1
ATOM 865 O O . LEU A 1 108 ? -15.665 9.874 -20.148 1.00 43.56 108 LEU A O 1
ATOM 869 N N . ARG A 1 109 ? -14.056 10.682 -21.492 1.00 45.62 109 ARG A N 1
ATOM 870 C CA . ARG A 1 109 ? -14.951 11.496 -22.337 1.00 45.62 109 ARG A CA 1
ATOM 871 C C . ARG A 1 109 ? -15.656 10.694 -23.442 1.00 45.62 109 ARG A C 1
ATOM 873 O O . ARG A 1 109 ? -16.540 11.242 -24.092 1.00 45.62 109 ARG A O 1
ATOM 880 N N . LEU A 1 110 ? -15.317 9.416 -23.641 1.00 43.00 110 LEU A N 1
ATOM 881 C CA . LEU A 1 110 ? -16.081 8.507 -24.504 1.00 43.00 110 LEU A CA 1
ATOM 882 C C . LEU A 1 110 ? -17.263 7.896 -23.735 1.00 43.00 110 LEU A C 1
ATOM 884 O O . LEU A 1 110 ? -17.082 7.091 -22.820 1.00 43.00 110 LEU A O 1
ATOM 888 N N . GLU A 1 111 ? -18.486 8.229 -24.150 1.00 42.00 111 GLU A N 1
ATOM 889 C CA . GLU A 1 111 ? -19.726 7.784 -23.491 1.00 42.00 111 GLU A CA 1
ATOM 890 C C . GLU A 1 111 ? -19.890 6.251 -23.476 1.00 42.00 111 GLU A C 1
ATOM 892 O O . GLU A 1 111 ? -20.353 5.685 -22.482 1.00 42.00 111 GLU A O 1
ATOM 897 N N . GLY A 1 112 ? -19.426 5.566 -24.529 1.00 45.25 112 GLY A N 1
ATOM 898 C CA . GLY A 1 112 ? -19.593 4.119 -24.729 1.00 45.25 112 GLY A CA 1
ATOM 899 C C . GLY A 1 112 ? -18.878 3.199 -23.727 1.00 45.25 112 GLY A C 1
ATOM 900 O O . GLY A 1 112 ? -19.129 1.999 -23.723 1.00 45.25 112 GLY A O 1
ATOM 901 N N . VAL A 1 113 ? -18.013 3.716 -22.845 1.00 47.75 113 VAL A N 1
ATOM 902 C CA . VAL A 1 113 ? -17.341 2.887 -21.819 1.00 47.75 113 VAL A CA 1
ATOM 903 C C . VAL A 1 113 ? -18.289 2.529 -20.660 1.00 47.75 113 VAL A C 1
ATOM 905 O O . VAL A 1 113 ? -18.060 1.560 -19.936 1.00 47.75 113 VAL A O 1
ATOM 908 N N . ARG A 1 114 ? -19.374 3.292 -20.458 1.00 49.19 114 ARG A N 1
ATOM 909 C CA . ARG A 1 114 ? -20.184 3.234 -19.225 1.00 49.19 114 ARG A CA 1
ATOM 910 C C . ARG A 1 114 ? -21.119 2.027 -19.117 1.00 49.19 114 ARG A C 1
ATOM 912 O O . ARG A 1 114 ? -21.464 1.637 -18.000 1.00 49.19 114 ARG A O 1
ATOM 919 N N . GLU A 1 115 ? -21.514 1.427 -20.237 1.00 47.31 115 GLU A N 1
ATOM 920 C CA . GLU A 1 115 ? -22.526 0.360 -20.271 1.00 47.31 115 GLU A CA 1
ATOM 921 C C . GLU A 1 115 ? -22.002 -0.984 -19.732 1.00 47.31 115 GLU A C 1
ATOM 923 O O . GLU A 1 115 ? -22.753 -1.732 -19.109 1.00 47.31 115 GLU A O 1
ATOM 928 N N . GLY A 1 116 ? -20.699 -1.257 -19.877 1.00 55.72 116 GLY A N 1
ATOM 929 C CA . GLY A 1 116 ? -20.048 -2.480 -19.384 1.00 55.72 116 GLY A CA 1
ATOM 930 C C . GLY A 1 116 ? -19.548 -2.432 -17.931 1.00 55.72 116 GLY A C 1
ATOM 931 O O . GLY A 1 116 ? -18.950 -3.398 -17.457 1.00 55.72 116 GLY A O 1
ATOM 932 N N . LEU A 1 117 ? -19.735 -1.318 -17.214 1.00 63.53 117 LEU A N 1
ATOM 933 C CA . LEU A 1 117 ? -19.194 -1.142 -15.861 1.00 63.53 117 LEU A CA 1
ATOM 934 C C . LEU A 1 117 ? -20.049 -1.826 -14.782 1.00 63.53 117 LEU A C 1
ATOM 936 O O . LEU A 1 117 ? -21.278 -1.772 -14.801 1.00 63.53 117 LEU A O 1
ATOM 940 N N . SER A 1 118 ? -19.387 -2.395 -13.769 1.00 68.62 118 SER A N 1
ATOM 941 C CA . SER A 1 118 ? -20.062 -2.875 -12.552 1.00 68.62 118 SER A CA 1
ATOM 942 C C . SER A 1 118 ? -20.660 -1.725 -11.730 1.00 68.62 118 SER A C 1
ATOM 944 O O . SER A 1 118 ? -20.143 -0.606 -11.750 1.00 68.62 118 SER A O 1
ATOM 946 N N . GLU A 1 119 ? -21.701 -2.001 -10.942 1.00 74.12 119 GLU A N 1
ATOM 947 C CA . GLU A 1 119 ? -22.350 -0.986 -10.095 1.00 74.12 119 GLU A CA 1
ATOM 948 C C . GLU A 1 119 ? -21.396 -0.322 -9.093 1.00 74.12 119 GLU A C 1
ATOM 950 O O . GLU A 1 119 ? -21.514 0.870 -8.822 1.00 74.12 119 GLU A O 1
ATOM 955 N N . ASP A 1 120 ? -20.402 -1.049 -8.581 1.00 67.50 120 ASP A N 1
ATOM 956 C CA . ASP A 1 120 ? -19.404 -0.475 -7.673 1.00 67.50 120 ASP A CA 1
ATOM 957 C C . ASP A 1 120 ? -18.423 0.452 -8.406 1.00 67.50 120 ASP A C 1
ATOM 959 O O . ASP A 1 120 ? -18.026 1.483 -7.862 1.00 67.50 120 ASP A O 1
ATOM 963 N N . ALA A 1 121 ? -18.108 0.158 -9.673 1.00 69.00 121 ALA A N 1
ATOM 964 C CA . ALA A 1 121 ? -17.358 1.074 -10.530 1.00 69.00 121 ALA A CA 1
ATOM 965 C C . ALA A 1 121 ? -18.173 2.343 -10.833 1.00 69.00 121 ALA A C 1
ATOM 967 O O . ALA A 1 121 ? -17.654 3.447 -10.685 1.00 69.00 121 ALA A O 1
ATOM 968 N N . LYS A 1 122 ? -19.463 2.211 -11.181 1.00 74.12 122 LYS A N 1
ATOM 969 C CA . LYS A 1 122 ? -20.361 3.356 -11.431 1.00 74.12 122 LYS A CA 1
ATOM 970 C C . LYS A 1 122 ? -20.472 4.278 -10.209 1.00 74.12 122 LYS A C 1
ATOM 972 O O . LYS A 1 122 ? -20.361 5.494 -10.361 1.00 74.12 122 LYS A O 1
ATOM 977 N N . LYS A 1 123 ? -20.622 3.716 -9.000 1.00 74.12 123 LYS A N 1
ATOM 978 C CA . LYS A 1 123 ? -20.600 4.474 -7.731 1.00 74.12 123 LYS A CA 1
ATOM 979 C C . LYS A 1 123 ? -19.273 5.211 -7.537 1.00 74.12 123 LYS A C 1
ATOM 981 O O . LYS A 1 123 ? -19.284 6.403 -7.248 1.00 74.12 123 LYS A O 1
ATOM 986 N N . PHE A 1 124 ? -18.145 4.524 -7.730 1.00 72.94 124 PHE A N 1
ATOM 987 C CA . PHE A 1 124 ? -16.814 5.115 -7.576 1.00 72.94 124 PHE A CA 1
ATOM 988 C C . PHE A 1 124 ? -16.578 6.277 -8.553 1.00 72.94 124 PHE A C 1
ATOM 990 O O . PHE A 1 124 ? -16.198 7.360 -8.117 1.00 72.94 124 PHE A O 1
ATOM 997 N N . PHE A 1 125 ? -16.887 6.112 -9.845 1.00 72.31 125 PHE A N 1
ATOM 998 C CA . PHE A 1 125 ? -16.779 7.204 -10.820 1.00 72.31 125 PHE A CA 1
ATOM 999 C C . PHE A 1 125 ? -17.700 8.383 -10.482 1.00 72.31 125 PHE A C 1
ATOM 1001 O O . PHE A 1 125 ? -17.257 9.527 -10.535 1.00 72.31 125 PHE A O 1
ATOM 1008 N N . LYS A 1 126 ? -18.946 8.131 -10.053 1.00 77.50 126 LYS A N 1
ATOM 1009 C CA . LYS A 1 126 ? -19.853 9.196 -9.594 1.00 77.50 126 LYS A CA 1
ATOM 1010 C C . LYS A 1 126 ? -19.254 10.000 -8.429 1.00 77.50 126 LYS A C 1
ATOM 1012 O O . LYS A 1 126 ? -19.299 11.225 -8.458 1.00 77.50 126 LYS A O 1
ATOM 1017 N N . LEU A 1 127 ? -18.653 9.326 -7.446 1.00 73.88 127 LEU A N 1
ATOM 1018 C CA . LEU A 1 127 ? -17.984 9.968 -6.306 1.00 73.88 127 LEU A CA 1
ATOM 1019 C C . LEU A 1 127 ? -16.730 10.759 -6.713 1.00 73.88 127 LEU A C 1
ATOM 1021 O O . LEU A 1 127 ? -16.430 11.773 -6.085 1.00 73.88 127 LEU A O 1
ATOM 1025 N N . LEU A 1 128 ? -16.010 10.340 -7.760 1.00 74.12 128 LEU A N 1
ATOM 1026 C CA . LEU A 1 128 ? -14.893 11.119 -8.305 1.00 74.12 128 LEU A CA 1
ATOM 1027 C C . LEU A 1 128 ? -15.365 12.402 -8.993 1.00 74.12 128 LEU A C 1
ATOM 1029 O O . LEU A 1 128 ? -14.766 13.449 -8.761 1.00 74.12 128 LEU A O 1
ATOM 1033 N N . GLU A 1 129 ? -16.435 12.352 -9.788 1.00 74.44 129 GLU A N 1
ATOM 1034 C CA . GLU A 1 129 ? -16.981 13.548 -10.443 1.00 74.44 129 GLU A CA 1
ATOM 1035 C C . GLU A 1 129 ? -17.595 14.521 -9.422 1.00 74.44 129 GLU A C 1
ATOM 1037 O O . GLU A 1 129 ? -17.267 15.707 -9.426 1.00 74.44 129 GLU A O 1
ATOM 1042 N N . GLU A 1 130 ? -18.391 14.028 -8.465 1.00 71.81 130 GLU A N 1
ATOM 1043 C CA . GLU A 1 130 ? -18.886 14.841 -7.342 1.00 71.81 130 GLU A CA 1
ATOM 1044 C C . GLU A 1 130 ? -17.746 15.392 -6.472 1.00 71.81 130 GLU A C 1
ATOM 1046 O O . GLU A 1 130 ? -17.857 16.488 -5.927 1.00 71.81 130 GLU A O 1
ATOM 1051 N N . GLY A 1 131 ? -16.641 14.656 -6.342 1.00 72.38 131 GLY A N 1
ATOM 1052 C CA . GLY A 1 131 ? -15.451 15.078 -5.609 1.00 72.38 131 GLY A CA 1
ATOM 1053 C C . GLY A 1 131 ? -14.599 16.126 -6.334 1.00 72.38 131 GLY A C 1
ATOM 1054 O O . GLY A 1 131 ? -13.894 16.897 -5.679 1.00 72.38 131 GLY A O 1
ATOM 1055 N N . LYS A 1 132 ? -14.658 16.178 -7.668 1.00 73.19 132 LYS A N 1
ATOM 1056 C CA . LYS A 1 132 ? -13.903 17.126 -8.507 1.00 73.19 132 LYS A CA 1
ATOM 1057 C C . LYS A 1 132 ? -14.570 18.486 -8.665 1.00 73.19 132 LYS A C 1
ATOM 1059 O O . LYS A 1 132 ? -13.901 19.418 -9.101 1.00 73.19 132 LYS A O 1
ATOM 1064 N N . GLN A 1 133 ? -15.836 18.607 -8.272 1.00 80.06 133 GLN A N 1
ATOM 1065 C CA . GLN A 1 133 ? -16.519 19.891 -8.140 1.00 80.06 133 GLN A CA 1
ATOM 1066 C C . GLN A 1 133 ? -15.704 20.852 -7.260 1.00 80.06 133 GLN A C 1
ATOM 1068 O O . GLN A 1 133 ? -15.082 20.442 -6.273 1.00 80.06 133 GLN A O 1
ATOM 1073 N N . GLU A 1 134 ? -15.713 22.133 -7.626 1.00 81.88 134 GLU A N 1
ATOM 1074 C CA . GLU A 1 134 ? -15.115 23.212 -6.837 1.00 81.88 134 GLU A CA 1
ATOM 1075 C C . GLU A 1 134 ? -15.721 23.236 -5.424 1.00 81.88 134 GLU A C 1
ATOM 1077 O O . GLU A 1 134 ? -16.896 22.912 -5.234 1.00 81.88 134 GLU A O 1
ATOM 1082 N N . LEU A 1 135 ? -14.936 23.620 -4.413 1.00 82.44 135 LEU A N 1
ATOM 1083 C CA . LEU A 1 135 ? -15.444 23.719 -3.039 1.00 82.44 135 LEU A CA 1
ATOM 1084 C C . LEU A 1 135 ? -16.576 24.757 -2.908 1.00 82.44 135 LEU A C 1
ATOM 1086 O O . LEU A 1 135 ? -17.487 24.579 -2.103 1.00 82.44 135 LEU A O 1
ATOM 1090 N N . TYR A 1 136 ? -16.502 25.824 -3.700 1.00 82.19 136 TYR A N 1
ATOM 1091 C CA . TYR A 1 136 ? -17.523 26.841 -3.947 1.00 82.19 136 TYR A CA 1
ATOM 1092 C C . TYR A 1 136 ? -17.244 27.455 -5.329 1.00 82.19 136 TYR A C 1
ATOM 1094 O O . TYR A 1 136 ? -16.120 27.357 -5.820 1.00 82.19 136 TYR A O 1
ATOM 1102 N N . HIS A 1 137 ? -18.233 28.103 -5.948 1.00 78.31 137 HIS A N 1
ATOM 1103 C CA . HIS A 1 137 ? -18.103 28.671 -7.297 1.00 78.31 137 HIS A CA 1
ATOM 1104 C C . HIS A 1 137 ? -16.941 29.683 -7.402 1.00 78.31 137 HIS A C 1
ATOM 1106 O O . HIS A 1 137 ? -16.950 30.718 -6.734 1.00 78.31 137 HIS A O 1
ATOM 1112 N N . GLY A 1 138 ? -15.970 29.408 -8.276 1.00 77.00 138 GLY A N 1
ATOM 1113 C CA . GLY A 1 138 ? -14.735 30.177 -8.454 1.00 77.00 138 GLY A CA 1
ATOM 1114 C C . GLY A 1 138 ? -13.561 29.722 -7.573 1.00 77.00 138 GLY A C 1
ATOM 1115 O O . GLY A 1 138 ? -12.584 30.459 -7.437 1.00 77.00 138 GLY A O 1
ATOM 1116 N N . CYS A 1 139 ? -13.625 28.546 -6.937 1.00 77.38 139 CYS A N 1
ATOM 1117 C CA . CYS A 1 139 ? -12.543 28.045 -6.082 1.00 77.38 139 CYS A CA 1
ATOM 1118 C C . CYS A 1 139 ? -11.470 27.271 -6.875 1.00 77.38 139 CYS A C 1
ATOM 1120 O O . CYS A 1 139 ? -11.396 26.045 -6.813 1.00 77.38 139 CYS A O 1
ATOM 1122 N N . GLU A 1 140 ? -10.574 27.988 -7.561 1.00 72.94 140 GLU A N 1
ATOM 1123 C CA . GLU A 1 140 ? -9.467 27.380 -8.330 1.00 72.94 140 GLU A CA 1
ATOM 1124 C C . GLU A 1 140 ? -8.492 26.533 -7.480 1.00 72.94 140 GLU A C 1
ATOM 1126 O O . GLU A 1 140 ? -7.800 25.661 -8.004 1.00 72.94 140 GLU A O 1
ATOM 1131 N N . ASN A 1 141 ? -8.411 26.792 -6.168 1.00 73.00 141 ASN A N 1
ATOM 1132 C CA . ASN A 1 141 ? -7.415 26.184 -5.277 1.00 73.00 141 ASN A CA 1
ATOM 1133 C C . ASN A 1 141 ? -7.854 24.853 -4.642 1.00 73.00 141 ASN A C 1
ATOM 1135 O O . ASN A 1 141 ? -6.994 24.076 -4.232 1.00 73.00 141 ASN A O 1
ATOM 1139 N N . PHE A 1 142 ? -9.160 24.586 -4.516 1.00 75.00 142 PHE A N 1
ATOM 1140 C CA . PHE A 1 142 ? -9.663 23.408 -3.803 1.00 75.00 142 PHE A CA 1
ATOM 1141 C C . PHE A 1 142 ? -10.899 22.804 -4.472 1.00 75.00 142 PHE A C 1
ATOM 1143 O O . PHE A 1 142 ? -11.971 23.410 -4.516 1.00 75.00 142 PHE A O 1
ATOM 1150 N N . SER A 1 143 ? -10.782 21.539 -4.880 1.00 81.88 143 SER A N 1
ATOM 1151 C CA . SER A 1 143 ? -11.953 20.690 -5.090 1.00 81.88 143 SER A CA 1
ATOM 1152 C C . SER A 1 143 ? -12.524 20.214 -3.754 1.00 81.88 143 SER A C 1
ATOM 1154 O O . SER A 1 143 ? -11.808 20.076 -2.753 1.00 81.88 143 SER A O 1
ATOM 1156 N N . LYS A 1 144 ? -13.818 19.893 -3.757 1.00 82.00 144 LYS A N 1
ATOM 1157 C CA . LYS A 1 144 ? -14.556 19.313 -2.630 1.00 82.00 144 LYS A CA 1
ATOM 1158 C C . LYS A 1 144 ? -13.842 18.093 -2.032 1.00 82.00 144 LYS A C 1
ATOM 1160 O O . LYS A 1 144 ? -13.738 17.980 -0.810 1.00 82.00 144 LYS A O 1
ATOM 1165 N N . LEU A 1 145 ? -13.295 17.211 -2.874 1.00 79.19 145 LEU A N 1
ATOM 1166 C CA . LEU A 1 145 ? -12.538 16.025 -2.458 1.00 79.19 145 LEU A CA 1
ATOM 1167 C C . LEU A 1 145 ? -11.213 16.374 -1.772 1.00 79.19 145 LEU A C 1
ATOM 1169 O O . LEU A 1 145 ? -10.927 15.830 -0.706 1.00 79.19 145 LEU A O 1
ATOM 1173 N N . ASN A 1 146 ? -10.418 17.278 -2.355 1.00 78.12 146 ASN A N 1
ATOM 1174 C CA . ASN A 1 146 ? -9.124 17.668 -1.789 1.00 78.12 146 ASN A CA 1
ATOM 1175 C C . ASN A 1 146 ? -9.324 18.324 -0.413 1.00 78.12 146 ASN A C 1
ATOM 1177 O O . ASN A 1 146 ? -8.693 17.929 0.565 1.00 78.12 146 ASN A O 1
ATOM 1181 N N . PHE A 1 147 ? -10.295 19.236 -0.306 1.00 83.56 147 PHE A N 1
ATOM 1182 C CA . PHE A 1 147 ? -10.641 19.885 0.959 1.00 83.56 147 PHE A CA 1
ATOM 1183 C C . PHE A 1 147 ? -11.125 18.887 2.025 1.00 83.56 147 PHE A C 1
ATOM 1185 O O . PHE A 1 147 ? -10.631 18.907 3.150 1.00 83.56 147 PHE A O 1
ATOM 1192 N N . THR A 1 148 ? -12.017 17.957 1.658 1.00 82.25 148 THR A N 1
ATOM 1193 C CA . THR A 1 148 ? -12.521 16.895 2.555 1.00 82.25 148 THR A CA 1
ATOM 1194 C C . THR A 1 148 ? -11.388 15.998 3.071 1.00 82.25 148 THR A C 1
ATOM 1196 O O . THR A 1 148 ? -11.321 15.688 4.258 1.00 82.25 148 THR A O 1
ATOM 1199 N N . ILE A 1 149 ? -10.448 15.604 2.206 1.00 79.56 149 ILE A N 1
ATOM 1200 C CA . ILE A 1 149 ? -9.304 14.775 2.613 1.00 79.56 149 ILE A CA 1
ATOM 1201 C C . ILE A 1 149 ? -8.323 15.572 3.487 1.00 79.56 149 ILE A C 1
ATOM 1203 O O . ILE A 1 149 ? -7.812 15.032 4.470 1.00 79.56 149 ILE A O 1
ATOM 1207 N N . GLN A 1 150 ? -8.087 16.855 3.196 1.00 79.75 150 GLN A N 1
ATOM 1208 C CA . GLN A 1 150 ? -7.234 17.706 4.030 1.00 79.75 150 GLN A CA 1
ATOM 1209 C C . GLN A 1 150 ? -7.843 17.992 5.413 1.00 79.75 150 GLN A C 1
ATOM 1211 O O . GLN A 1 150 ? -7.096 17.981 6.392 1.00 79.75 150 GLN A O 1
ATOM 1216 N N . LEU A 1 151 ? -9.163 18.180 5.531 1.00 83.81 151 LEU A N 1
ATOM 1217 C CA . LEU A 1 151 ? -9.853 18.326 6.821 1.00 83.81 151 LEU A CA 1
ATOM 1218 C C . LEU A 1 151 ? -9.754 17.054 7.675 1.00 83.81 151 LEU A C 1
ATOM 1220 O O . LEU A 1 151 ? -9.315 17.121 8.828 1.00 83.81 151 LEU A O 1
ATOM 1224 N N . PHE A 1 152 ? -10.057 15.888 7.100 1.00 80.12 152 PHE A N 1
ATOM 1225 C CA . PHE A 1 152 ? -9.912 14.605 7.790 1.00 80.12 152 PHE A CA 1
ATOM 1226 C C . PHE A 1 152 ? -8.469 14.362 8.261 1.00 80.12 152 PHE A C 1
ATOM 1228 O O . PHE A 1 152 ? -8.229 13.961 9.404 1.00 80.12 152 PHE A O 1
ATOM 1235 N N . LEU A 1 153 ? -7.480 14.638 7.403 1.00 75.38 153 LEU A N 1
ATOM 1236 C CA . LEU A 1 153 ? -6.067 14.493 7.755 1.00 75.38 153 LEU A CA 1
ATOM 1237 C C . LEU A 1 153 ? -5.637 15.504 8.823 1.00 75.38 153 LEU A C 1
ATOM 1239 O O . LEU A 1 153 ? -4.920 15.120 9.743 1.00 75.38 153 LEU A O 1
ATOM 1243 N N . PHE A 1 154 ? -6.120 16.748 8.779 1.00 76.81 154 PHE A N 1
ATOM 1244 C CA . PHE A 1 154 ? -5.913 17.739 9.839 1.00 76.81 154 PHE A CA 1
ATOM 1245 C C . PHE A 1 154 ? -6.461 17.235 11.186 1.00 76.81 154 PHE A C 1
ATOM 1247 O O . PHE A 1 154 ? -5.733 17.229 12.182 1.00 76.81 154 PHE A O 1
ATOM 1254 N N . LYS A 1 155 ? -7.686 16.691 11.208 1.00 81.44 155 LYS A N 1
ATOM 1255 C CA . LYS A 1 155 ? -8.280 16.059 12.397 1.00 81.44 155 LYS A CA 1
ATOM 1256 C C . LYS A 1 155 ? -7.414 14.923 12.946 1.00 81.44 155 LYS A C 1
ATOM 1258 O O . LYS A 1 155 ? -7.195 14.849 14.155 1.00 81.44 155 LYS A O 1
ATOM 1263 N N . CYS A 1 156 ? -6.921 14.042 12.074 1.00 74.12 156 CYS A N 1
ATOM 1264 C CA . CYS A 1 156 ? -6.098 12.896 12.460 1.00 74.12 156 CYS A CA 1
ATOM 1265 C C . CYS A 1 156 ? -4.692 13.288 12.939 1.00 74.12 156 CYS A C 1
ATOM 1267 O O . CYS A 1 156 ? -4.225 12.729 13.929 1.00 74.12 156 CYS A O 1
ATOM 1269 N N . ILE A 1 157 ? -4.029 14.238 12.273 1.00 69.62 157 ILE A N 1
ATOM 1270 C CA . ILE A 1 157 ? -2.667 14.691 12.604 1.00 69.62 157 ILE A CA 1
ATOM 1271 C C . ILE A 1 157 ? -2.650 15.464 13.928 1.00 69.62 157 ILE A C 1
ATOM 1273 O O . ILE A 1 157 ? -1.747 15.270 14.738 1.00 69.62 157 ILE A O 1
ATOM 1277 N N . HIS A 1 158 ? -3.659 16.305 14.173 1.00 75.19 158 HIS A N 1
ATOM 1278 C CA . HIS A 1 158 ? -3.755 17.118 15.390 1.00 75.19 158 HIS A CA 1
ATOM 1279 C C . HIS A 1 158 ? -4.579 16.467 16.514 1.00 75.19 158 HIS A C 1
ATOM 1281 O O . HIS A 1 158 ? -4.755 17.070 17.569 1.00 75.19 158 HIS A O 1
ATOM 1287 N N . GLY A 1 159 ? -5.070 15.236 16.318 1.00 75.69 159 GLY A N 1
ATOM 1288 C CA . GLY A 1 159 ? -5.770 14.461 17.349 1.00 75.69 159 GLY A CA 1
ATOM 1289 C C . GLY A 1 159 ? -7.100 15.064 17.818 1.00 75.69 159 GLY A C 1
ATOM 1290 O O . GLY A 1 159 ? -7.522 14.793 18.942 1.00 75.69 159 GLY A O 1
ATOM 1291 N N . LEU A 1 160 ? -7.754 15.888 16.991 1.00 79.88 160 LEU A N 1
ATOM 1292 C CA . LEU A 1 160 ? -8.954 16.634 17.380 1.00 79.88 160 LEU A CA 1
ATOM 1293 C C . LEU A 1 160 ? -10.101 15.695 17.783 1.00 79.88 160 LEU A C 1
ATOM 1295 O O . LEU A 1 160 ? -10.399 14.711 17.091 1.00 79.88 160 LEU A O 1
ATOM 1299 N N . SER A 1 161 ? -10.791 16.032 18.877 1.00 82.94 161 SER A N 1
ATOM 1300 C CA . SER A 1 161 ? -11.988 15.310 19.320 1.00 82.94 161 SER A CA 1
ATOM 1301 C C . SER A 1 161 ? -13.112 15.412 18.278 1.00 82.94 161 SER A C 1
ATOM 1303 O O . SER A 1 161 ? -13.072 16.238 17.366 1.00 82.94 161 SER A O 1
ATOM 1305 N N . ASN A 1 162 ? -14.122 14.544 18.366 1.00 83.19 162 ASN A N 1
ATOM 1306 C CA . ASN A 1 162 ? -15.260 14.619 17.441 1.00 83.19 162 ASN A CA 1
ATOM 1307 C C . ASN A 1 162 ? -16.138 15.855 17.693 1.00 83.19 162 ASN A C 1
ATOM 1309 O O . ASN A 1 162 ? -16.762 16.321 16.750 1.00 83.19 162 ASN A O 1
ATOM 1313 N N . VAL A 1 163 ? -16.143 16.383 18.924 1.00 84.00 163 VAL A N 1
ATOM 1314 C CA . VAL A 1 163 ? -16.855 17.617 19.294 1.00 84.00 163 VAL A CA 1
ATOM 1315 C C . VAL A 1 163 ? -16.137 18.822 18.688 1.00 84.00 163 VAL A C 1
ATOM 1317 O O . VAL A 1 163 ? -16.668 19.425 17.771 1.00 84.00 163 VAL A O 1
ATOM 1320 N N . ALA A 1 164 ? -14.863 19.041 19.042 1.00 84.44 164 ALA A N 1
ATOM 1321 C CA . ALA A 1 164 ? -14.067 20.177 18.558 1.00 84.44 164 ALA A CA 1
ATOM 1322 C C . ALA A 1 164 ? -13.909 20.230 17.025 1.00 84.44 164 ALA A C 1
ATOM 1324 O O . ALA A 1 164 ? -13.641 21.284 16.456 1.00 84.44 164 ALA A O 1
ATOM 1325 N N . PHE A 1 165 ? -14.048 19.089 16.344 1.00 87.25 165 PHE A N 1
ATOM 1326 C CA . PHE A 1 165 ? -14.083 19.039 14.885 1.00 87.25 165 PHE A CA 1
ATOM 1327 C C . PHE A 1 165 ? -15.484 19.283 14.297 1.00 87.25 165 PHE A C 1
ATOM 1329 O O . PHE A 1 165 ? -15.579 19.799 13.192 1.00 87.25 165 PHE A O 1
ATOM 1336 N N . GLY A 1 166 ? -16.561 18.949 15.017 1.00 86.12 166 GLY A N 1
ATOM 1337 C CA . GLY A 1 166 ? -17.915 19.405 14.686 1.00 86.12 166 GLY A CA 1
ATOM 1338 C C . GLY A 1 166 ? -18.013 20.926 14.794 1.00 86.12 166 GLY A C 1
ATOM 1339 O O . GLY A 1 166 ? -18.323 21.576 13.804 1.00 86.12 166 GLY A O 1
ATOM 1340 N N . ASP A 1 167 ? -17.593 21.483 15.934 1.00 85.81 167 ASP A N 1
ATOM 1341 C CA . ASP A 1 167 ? -17.544 22.930 16.187 1.00 85.81 167 ASP A CA 1
ATOM 1342 C C . ASP A 1 167 ? -16.753 23.678 15.087 1.00 85.81 167 ASP A C 1
ATOM 1344 O O . ASP A 1 167 ? -17.149 24.748 14.626 1.00 85.81 167 ASP A O 1
ATOM 1348 N N . LEU A 1 168 ? -15.646 23.085 14.613 1.00 88.25 168 LEU A N 1
ATOM 1349 C CA . LEU A 1 168 ? -14.847 23.602 13.497 1.00 88.25 168 LEU A CA 1
ATOM 1350 C C . LEU A 1 168 ? -15.579 23.530 12.146 1.00 88.25 168 LEU A C 1
ATOM 1352 O O . LEU A 1 168 ? -15.480 24.472 11.360 1.00 88.25 168 LEU A O 1
ATOM 1356 N N . LEU A 1 169 ? -16.279 22.431 11.847 1.00 88.06 169 LEU A N 1
ATOM 1357 C CA . LEU A 1 169 ? -17.066 22.306 10.615 1.00 88.06 169 LEU A CA 1
ATOM 1358 C C . LEU A 1 169 ? -18.221 23.311 10.593 1.00 88.06 169 LEU A C 1
ATOM 1360 O O . LEU A 1 169 ? -18.467 23.915 9.552 1.00 88.06 169 LEU A O 1
ATOM 1364 N N . ASP A 1 170 ? -18.889 23.530 11.723 1.00 87.56 170 ASP A N 1
ATOM 1365 C CA . ASP A 1 170 ? -19.995 24.482 11.816 1.00 87.56 170 ASP A CA 1
ATOM 1366 C C . ASP A 1 170 ? -19.507 25.932 11.691 1.00 87.56 170 ASP A C 1
ATOM 1368 O O . ASP A 1 170 ? -20.039 26.669 10.862 1.00 87.56 170 ASP A O 1
ATOM 1372 N N . LEU A 1 171 ? -18.400 26.305 12.347 1.00 87.81 171 LEU A N 1
ATOM 1373 C CA . LEU A 1 171 ? -17.745 27.605 12.135 1.00 87.81 171 LEU A CA 1
ATOM 1374 C C . LEU A 1 171 ? -17.324 27.822 10.667 1.00 87.81 171 LEU A C 1
ATOM 1376 O O . LEU A 1 171 ? -17.475 28.919 10.127 1.00 87.81 171 LEU A O 1
ATOM 1380 N N . LEU A 1 172 ? -16.809 26.787 9.993 1.00 87.69 172 LEU A N 1
ATOM 1381 C CA . LEU A 1 172 ? -16.463 26.864 8.569 1.00 87.69 172 LEU A CA 1
ATOM 1382 C C . LEU A 1 172 ? -17.704 27.002 7.671 1.00 87.69 172 LEU A C 1
ATOM 1384 O O . LEU A 1 172 ? -17.636 27.686 6.652 1.00 87.69 172 LEU A O 1
ATOM 1388 N N . ARG A 1 173 ? -18.836 26.394 8.041 1.00 85.81 173 ARG A N 1
ATOM 1389 C CA . ARG A 1 173 ? -20.115 26.529 7.322 1.00 85.81 173 ARG A CA 1
ATOM 1390 C C . ARG A 1 173 ? -20.751 27.905 7.528 1.00 85.81 173 ARG A C 1
ATOM 1392 O O . ARG A 1 173 ? -21.312 28.439 6.577 1.00 85.81 173 ARG A O 1
ATOM 1399 N N . GLU A 1 174 ? -20.629 28.497 8.715 1.00 85.31 174 GLU A N 1
ATOM 1400 C CA . GLU A 1 174 ? -21.047 29.881 8.983 1.00 85.31 174 GLU A CA 1
ATOM 1401 C C . GLU A 1 174 ? -20.183 30.898 8.221 1.00 85.31 174 GLU A C 1
ATOM 1403 O O . GLU A 1 174 ? -20.712 31.845 7.641 1.00 85.31 174 GLU A O 1
ATOM 1408 N N . ALA A 1 175 ? -18.864 30.680 8.159 1.00 84.88 175 ALA A N 1
ATOM 1409 C CA . ALA A 1 175 ? -17.945 31.534 7.404 1.00 84.88 175 ALA A CA 1
ATOM 1410 C C . ALA A 1 175 ? -18.095 31.394 5.875 1.00 84.88 175 ALA A C 1
ATOM 1412 O O . ALA A 1 175 ? -17.891 32.364 5.142 1.00 84.88 175 ALA A O 1
ATOM 1413 N N . PHE A 1 176 ? -18.451 30.201 5.382 1.00 85.06 176 PHE A N 1
ATOM 1414 C CA . PHE A 1 176 ? -18.543 29.886 3.952 1.00 85.06 176 PHE A CA 1
ATOM 1415 C C . PHE A 1 176 ? -19.869 29.176 3.595 1.00 85.06 176 PHE A C 1
ATOM 1417 O O . PHE A 1 176 ? -19.850 28.031 3.131 1.00 85.06 176 PHE A O 1
ATOM 1424 N N . PRO A 1 177 ? -21.037 29.836 3.731 1.00 76.00 177 PRO A N 1
ATOM 1425 C CA . PRO A 1 177 ? -22.352 29.196 3.569 1.00 76.00 177 PRO A CA 1
ATOM 1426 C C . PRO A 1 177 ? -22.650 28.710 2.140 1.00 76.00 177 PRO A C 1
ATOM 1428 O O . PRO A 1 177 ? -23.554 27.905 1.932 1.00 76.00 177 PRO A O 1
ATOM 1431 N N . PHE A 1 178 ? -21.879 29.169 1.151 1.00 76.88 178 PHE A N 1
ATOM 1432 C CA . PHE A 1 178 ? -21.979 28.764 -0.257 1.00 76.88 178 PHE A CA 1
ATOM 1433 C C . PHE A 1 178 ? -21.110 27.543 -0.611 1.00 76.88 178 PHE A C 1
ATOM 1435 O O . PHE A 1 178 ? -21.009 27.191 -1.785 1.00 76.88 178 PHE A O 1
ATOM 1442 N N . SER A 1 179 ? -20.431 26.937 0.369 1.00 78.69 179 SER A N 1
ATOM 1443 C CA . SER A 1 179 ? -19.429 25.892 0.138 1.00 78.69 179 SER A CA 1
ATOM 1444 C C . SER A 1 179 ? -19.934 24.472 0.414 1.00 78.69 179 SER A C 1
ATOM 1446 O O . SER A 1 179 ? -20.774 24.226 1.277 1.00 78.69 179 SER A O 1
ATOM 1448 N N . HIS A 1 180 ? -19.391 23.500 -0.317 1.00 76.81 180 HIS A N 1
ATOM 1449 C CA . HIS A 1 180 ? -19.767 22.085 -0.252 1.00 76.81 180 HIS A CA 1
ATOM 1450 C C . HIS A 1 180 ? -19.020 21.306 0.850 1.00 76.81 180 HIS A C 1
ATOM 1452 O O . HIS A 1 180 ? -18.595 20.167 0.642 1.00 76.81 180 HIS A O 1
ATOM 1458 N N . ILE A 1 181 ? -18.853 21.930 2.020 1.00 80.50 181 ILE A N 1
ATOM 1459 C CA . ILE A 1 181 ? -18.174 21.364 3.196 1.00 80.50 181 ILE A CA 1
ATOM 1460 C C . ILE A 1 181 ? -19.022 20.234 3.821 1.00 80.50 181 ILE A C 1
ATOM 1462 O O . ILE A 1 181 ? -20.247 20.363 3.893 1.00 80.50 181 ILE A O 1
ATOM 1466 N N . PRO A 1 182 ? -18.416 19.124 4.299 1.00 77.94 182 PRO A N 1
ATOM 1467 C CA . PRO A 1 182 ? -19.155 18.066 4.985 1.00 77.94 182 PRO A CA 1
ATOM 1468 C C . PRO A 1 182 ? -19.868 18.570 6.248 1.00 77.94 182 PRO A C 1
ATOM 1470 O O . PRO A 1 182 ? -19.242 19.129 7.139 1.00 77.94 182 PRO A O 1
ATOM 1473 N N . GLU A 1 183 ? -21.164 18.283 6.386 1.00 76.62 183 GLU A N 1
ATOM 1474 C CA . GLU A 1 183 ? -21.958 18.669 7.572 1.00 76.62 183 GLU A CA 1
ATOM 1475 C C . GLU A 1 183 ? -21.522 17.963 8.873 1.00 76.62 183 GLU A C 1
ATOM 1477 O O . GLU A 1 183 ? -22.026 18.275 9.944 1.00 76.62 183 GLU A O 1
ATOM 1482 N N . SER A 1 184 ? -20.673 16.932 8.797 1.00 80.06 184 SER A N 1
ATOM 1483 C CA . SER A 1 184 ? -20.139 16.237 9.974 1.00 80.06 184 SER A CA 1
ATOM 1484 C C . SER A 1 184 ? -18.956 15.332 9.629 1.00 80.06 184 SER A C 1
ATOM 1486 O O . SER A 1 184 ? -18.853 14.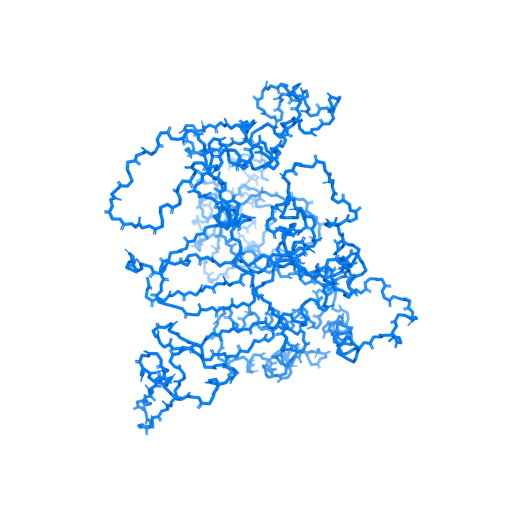810 8.514 1.00 80.06 184 SER A O 1
ATOM 1488 N N . PHE A 1 185 ? -18.153 15.008 10.648 1.00 79.12 185 PHE A N 1
ATOM 1489 C CA . PHE A 1 185 ? -17.144 13.941 10.601 1.00 79.12 185 PHE A CA 1
ATOM 1490 C C . PHE A 1 185 ? -17.704 12.593 10.113 1.00 79.12 185 PHE A C 1
ATOM 1492 O O . PHE A 1 185 ? -16.997 11.811 9.484 1.00 79.12 185 PHE A O 1
ATOM 1499 N N . HIS A 1 186 ? -18.978 12.296 10.389 1.00 80.88 186 HIS A N 1
ATOM 1500 C CA . HIS A 1 186 ? -19.604 11.052 9.941 1.00 80.88 186 HIS A CA 1
ATOM 1501 C C . HIS A 1 186 ? -19.857 11.048 8.426 1.00 80.88 186 HIS A C 1
ATOM 1503 O O . HIS A 1 186 ? -19.598 10.034 7.782 1.00 80.88 186 HIS A O 1
ATOM 1509 N N . LYS A 1 187 ? -20.288 12.176 7.840 1.00 79.50 187 LYS A N 1
ATOM 1510 C CA . LYS A 1 187 ? -20.423 12.310 6.378 1.00 79.50 187 LYS A CA 1
ATOM 1511 C C . LYS A 1 187 ? -19.056 12.328 5.683 1.00 79.50 187 LYS A C 1
ATOM 1513 O O . LYS A 1 187 ? -18.869 11.581 4.729 1.00 79.50 187 LYS A O 1
ATOM 1518 N N . GLU A 1 188 ? -18.083 13.071 6.212 1.00 77.94 188 GLU A N 1
ATOM 1519 C CA . GLU A 1 188 ? -16.683 13.063 5.744 1.00 77.94 188 GLU A CA 1
ATOM 1520 C C . GLU A 1 188 ? -16.086 11.644 5.733 1.00 77.94 188 GLU A C 1
ATOM 1522 O O . GLU A 1 188 ? -15.577 11.172 4.714 1.00 77.94 188 GLU A O 1
ATOM 1527 N N . LYS A 1 189 ? -16.204 10.919 6.852 1.00 78.62 189 LYS A N 1
ATOM 1528 C CA . LYS A 1 189 ? -15.699 9.549 6.966 1.00 78.62 189 LYS A CA 1
ATOM 1529 C C . LYS A 1 189 ? -16.408 8.583 6.008 1.00 78.62 189 LYS A C 1
ATOM 1531 O O . LYS A 1 189 ? -15.758 7.665 5.509 1.00 78.62 189 LYS A O 1
ATOM 1536 N N . ASN A 1 190 ? -17.702 8.769 5.740 1.00 80.19 190 ASN A N 1
ATOM 1537 C CA . ASN A 1 190 ? -18.419 7.951 4.760 1.00 80.19 190 ASN A CA 1
ATOM 1538 C C . ASN A 1 190 ? -17.878 8.178 3.339 1.00 80.19 190 ASN A C 1
ATOM 1540 O O . ASN A 1 190 ? -17.563 7.201 2.672 1.00 80.19 190 ASN A O 1
ATOM 1544 N N . VAL A 1 191 ? -17.622 9.426 2.922 1.00 77.06 191 VAL A N 1
ATOM 1545 C CA . VAL A 1 191 ? -16.967 9.711 1.626 1.00 77.06 191 VAL A CA 1
ATOM 1546 C C . VAL A 1 191 ? -15.615 8.990 1.519 1.00 77.06 191 VAL A C 1
ATOM 1548 O O . VAL A 1 191 ? -15.335 8.327 0.524 1.00 77.06 191 VAL A O 1
ATOM 1551 N N . ILE A 1 192 ? -14.793 9.034 2.572 1.00 75.81 192 ILE A N 1
ATOM 1552 C CA . ILE A 1 192 ? -13.493 8.338 2.623 1.00 75.81 192 ILE A CA 1
ATOM 1553 C C . ILE A 1 192 ? -13.653 6.807 2.574 1.00 75.81 192 ILE A C 1
ATOM 1555 O O . ILE A 1 192 ? -12.850 6.112 1.944 1.00 75.81 192 ILE A O 1
ATOM 1559 N N . LYS A 1 193 ? -14.708 6.266 3.192 1.00 77.00 193 LYS A N 1
ATOM 1560 C CA . LYS A 1 193 ? -15.058 4.845 3.105 1.00 77.00 193 LYS A CA 1
ATOM 1561 C C . LYS A 1 193 ? -15.458 4.441 1.687 1.00 77.00 193 LYS A C 1
ATOM 1563 O O . LYS A 1 193 ? -14.951 3.433 1.194 1.00 77.00 193 LYS A O 1
ATOM 1568 N N . ASP A 1 194 ? -16.309 5.225 1.036 1.00 74.88 194 ASP A N 1
ATOM 1569 C CA . ASP A 1 194 ? -16.852 4.929 -0.293 1.00 74.88 194 ASP A CA 1
ATOM 1570 C C . ASP A 1 194 ? -15.787 5.098 -1.398 1.00 74.88 194 ASP A C 1
ATOM 1572 O O . ASP A 1 194 ? -15.791 4.378 -2.396 1.00 74.88 194 ASP A O 1
ATOM 1576 N N . LEU A 1 195 ? -14.765 5.930 -1.156 1.00 71.38 195 LEU A N 1
ATOM 1577 C CA . LEU A 1 195 ? -13.495 5.970 -1.903 1.00 71.38 195 LEU A CA 1
ATOM 1578 C C . LEU A 1 195 ? -12.590 4.741 -1.658 1.00 71.38 195 LEU A C 1
ATOM 1580 O O . LEU A 1 195 ? -11.447 4.691 -2.123 1.00 71.38 195 LEU A O 1
ATOM 1584 N N . GLY A 1 196 ? -13.057 3.733 -0.918 1.00 68.06 196 GLY A N 1
ATOM 1585 C CA . GLY A 1 196 ? -12.339 2.486 -0.668 1.00 68.06 196 GLY A CA 1
ATOM 1586 C C . GLY A 1 196 ? -11.054 2.671 0.145 1.00 68.06 196 GLY A C 1
ATOM 1587 O O . GLY A 1 196 ? -10.054 1.997 -0.137 1.00 68.06 196 GLY A O 1
ATOM 1588 N N . LEU A 1 197 ? -11.065 3.602 1.106 1.00 70.81 197 LEU A N 1
ATOM 1589 C CA . LEU A 1 197 ? -9.989 3.827 2.083 1.00 70.81 197 LEU A CA 1
ATOM 1590 C C . LEU A 1 197 ? -10.355 3.332 3.501 1.00 70.81 197 LEU A C 1
ATOM 1592 O O . LEU A 1 197 ? -9.559 3.491 4.427 1.00 70.81 197 LEU A O 1
ATOM 1596 N N . ASP A 1 198 ? -11.527 2.709 3.674 1.00 75.69 198 ASP A N 1
ATOM 1597 C CA . ASP A 1 198 ? -11.929 2.051 4.927 1.00 75.69 198 ASP A CA 1
ATOM 1598 C C . ASP A 1 198 ? -11.064 0.815 5.242 1.00 75.69 198 ASP A C 1
ATOM 1600 O O . ASP A 1 198 ? -10.334 0.296 4.390 1.00 75.69 198 ASP A O 1
ATOM 1604 N N . TYR A 1 199 ? -11.165 0.328 6.479 1.00 84.25 199 TYR A N 1
ATOM 1605 C CA . TYR A 1 199 ? -10.477 -0.877 6.933 1.00 84.25 199 TYR A CA 1
ATOM 1606 C C . TYR A 1 199 ? -11.363 -1.739 7.837 1.00 84.25 199 TYR A C 1
ATOM 1608 O O . TYR A 1 199 ? -12.061 -1.259 8.733 1.00 84.25 199 TYR A O 1
ATOM 1616 N N . GLU A 1 200 ? -11.275 -3.047 7.641 1.00 88.06 200 GLU A N 1
ATOM 1617 C CA . GLU A 1 200 ? -11.907 -4.047 8.491 1.00 88.06 200 GLU A CA 1
ATOM 1618 C C . GLU A 1 200 ? -11.102 -4.225 9.785 1.00 88.06 200 GLU A C 1
ATOM 1620 O O . GLU A 1 200 ? -9.870 -4.130 9.802 1.00 88.06 200 GLU A O 1
ATOM 1625 N N . LYS A 1 201 ? -11.799 -4.477 10.896 1.00 90.00 201 LYS A N 1
ATOM 1626 C CA . LYS A 1 201 ? -11.197 -4.709 12.215 1.00 90.00 201 LYS A CA 1
ATOM 1627 C C . LYS A 1 201 ? -11.283 -6.190 12.556 1.00 90.00 201 LYS A C 1
ATOM 1629 O O . LYS A 1 201 ? -12.321 -6.659 13.011 1.00 90.00 201 LYS A O 1
ATOM 1634 N N . ILE A 1 202 ? -10.182 -6.907 12.368 1.00 89.56 202 ILE A N 1
ATOM 1635 C CA . ILE A 1 202 ? -10.064 -8.321 12.726 1.00 89.56 202 ILE A CA 1
ATOM 1636 C C . ILE A 1 202 ? -9.451 -8.403 14.126 1.00 89.56 202 ILE A C 1
ATOM 1638 O O . ILE A 1 202 ? -8.408 -7.806 14.399 1.00 89.56 202 ILE A O 1
ATOM 1642 N N . HIS A 1 203 ? -10.084 -9.126 15.047 1.00 90.12 203 HIS A N 1
ATOM 1643 C CA . HIS A 1 203 ? -9.517 -9.303 16.385 1.00 90.12 203 HIS A CA 1
ATOM 1644 C C . HIS A 1 203 ? -8.409 -10.360 16.355 1.00 90.12 203 HIS A C 1
ATOM 1646 O O . HIS A 1 203 ? -8.507 -11.355 15.639 1.00 90.12 203 HIS A O 1
ATOM 1652 N N . ALA A 1 204 ? -7.358 -10.163 17.145 1.00 86.94 204 ALA A N 1
ATOM 1653 C CA . ALA A 1 204 ? -6.226 -11.082 17.228 1.00 86.94 204 ALA A CA 1
ATOM 1654 C C . ALA A 1 204 ? -6.043 -11.606 18.657 1.00 86.94 204 ALA A C 1
ATOM 1656 O O . ALA A 1 204 ? -6.384 -10.933 19.631 1.00 86.94 204 ALA A O 1
ATOM 1657 N N . CYS A 1 205 ? -5.466 -12.798 18.792 1.00 83.00 205 CYS A N 1
ATOM 1658 C CA . CYS A 1 205 ? -5.002 -13.296 20.081 1.00 83.00 205 CYS A CA 1
ATOM 1659 C C . CYS A 1 205 ? -3.939 -12.338 20.667 1.00 83.00 205 CYS A C 1
ATOM 1661 O O . CYS A 1 205 ? -3.014 -11.957 19.942 1.00 83.00 205 CYS A O 1
ATOM 1663 N N . PRO A 1 206 ? -3.987 -11.987 21.972 1.00 81.81 206 PRO A N 1
ATOM 1664 C CA . PRO A 1 206 ? -2.939 -11.191 22.622 1.00 81.81 206 PRO A CA 1
ATOM 1665 C C . PRO A 1 206 ? -1.525 -11.730 22.352 1.00 81.81 206 PRO A C 1
ATOM 1667 O O . PRO A 1 206 ? -0.626 -10.963 22.005 1.00 81.81 206 PRO A O 1
ATOM 1670 N N . ASN A 1 207 ? -1.386 -13.060 22.408 1.00 75.44 207 ASN A N 1
ATOM 1671 C CA . ASN A 1 207 ? -0.147 -13.823 22.227 1.00 75.44 207 ASN A CA 1
ATOM 1672 C C . ASN A 1 207 ? 0.172 -14.197 20.760 1.00 75.44 207 ASN A C 1
ATOM 1674 O O . ASN A 1 207 ? 0.980 -15.090 20.533 1.00 75.44 207 ASN A O 1
ATOM 1678 N N . ASP A 1 208 ? -0.478 -13.571 19.770 1.00 75.62 208 ASP A N 1
ATOM 1679 C CA . ASP A 1 208 ? -0.246 -13.779 18.322 1.00 75.62 208 ASP A CA 1
ATOM 1680 C C . ASP A 1 208 ? -0.541 -15.191 17.766 1.00 75.62 208 ASP A C 1
ATOM 1682 O O . ASP A 1 208 ? -0.292 -15.456 16.595 1.00 75.62 208 ASP A O 1
ATOM 1686 N N . CYS A 1 209 ? -1.132 -16.095 18.555 1.00 79.00 209 CYS A N 1
ATOM 1687 C CA . CYS A 1 209 ? -1.354 -17.489 18.145 1.00 79.00 209 CYS A CA 1
ATOM 1688 C C . CYS A 1 209 ? -2.418 -17.692 17.047 1.00 79.00 209 CYS A C 1
ATOM 1690 O O . CYS A 1 209 ? -2.384 -18.712 16.368 1.00 79.00 209 CYS A O 1
ATOM 1692 N N . MET A 1 210 ? -3.387 -16.778 16.911 1.00 81.50 210 MET A N 1
ATOM 1693 C CA . MET A 1 210 ? -4.476 -16.859 15.925 1.00 81.50 210 MET A CA 1
ATOM 1694 C C . MET A 1 210 ? -5.168 -15.504 15.703 1.00 81.50 210 MET A C 1
ATOM 1696 O O . MET A 1 210 ? -5.039 -14.582 16.519 1.00 81.50 210 MET A O 1
ATOM 1700 N N . LEU A 1 211 ? -5.973 -15.428 14.641 1.00 86.00 211 LEU A N 1
ATOM 1701 C CA . LEU A 1 211 ? -6.971 -14.382 14.409 1.00 86.00 211 LEU A CA 1
ATOM 1702 C C . LEU A 1 211 ? -8.377 -14.918 14.716 1.00 86.00 211 LEU A C 1
ATOM 1704 O O . LEU A 1 211 ? -8.680 -16.075 14.440 1.00 86.00 211 LEU A O 1
ATOM 1708 N N . PHE A 1 212 ? -9.253 -14.063 15.237 1.00 87.12 212 PHE A N 1
ATOM 1709 C CA . PHE A 1 212 ? -10.685 -14.337 15.369 1.00 87.12 212 PHE A CA 1
ATOM 1710 C C . PHE A 1 212 ? -11.375 -13.940 14.055 1.00 87.12 212 PHE A C 1
ATOM 1712 O O . PHE A 1 212 ? -11.940 -12.851 13.943 1.00 87.12 212 PHE A O 1
ATOM 1719 N N . TRP A 1 213 ? -11.237 -14.789 13.034 1.00 86.88 213 TRP A N 1
ATOM 1720 C CA . TRP A 1 213 ? -11.655 -14.539 11.647 1.00 86.88 213 TRP A CA 1
ATOM 1721 C C . TRP A 1 213 ? -12.248 -15.803 11.006 1.00 86.88 213 TRP A C 1
ATOM 1723 O O . TRP A 1 213 ? -11.957 -16.906 11.473 1.00 86.88 213 TRP A O 1
ATOM 1733 N N . LYS A 1 214 ? -13.079 -15.642 9.960 1.00 89.12 214 LYS A N 1
ATOM 1734 C CA . LYS A 1 214 ? -13.912 -16.704 9.353 1.00 89.12 214 LYS A CA 1
ATOM 1735 C C . LYS A 1 214 ? -14.518 -17.612 10.445 1.00 89.12 214 LYS A C 1
ATOM 1737 O O . LYS A 1 214 ? -15.298 -17.140 11.269 1.00 89.12 214 LYS A O 1
ATOM 1742 N N . GLU A 1 215 ? -14.126 -18.882 10.503 1.00 88.25 215 GLU A N 1
ATOM 1743 C CA . GLU A 1 215 ? -14.632 -19.893 11.444 1.00 88.25 215 GLU A CA 1
ATOM 1744 C C . GLU A 1 215 ? -14.469 -19.499 12.923 1.00 88.25 215 GLU A C 1
ATOM 1746 O O . GLU A 1 215 ? -15.329 -19.809 13.745 1.00 88.25 215 GLU A O 1
ATOM 1751 N N . ASN A 1 216 ? -13.414 -18.754 13.271 1.00 86.69 216 ASN A N 1
ATOM 1752 C CA . ASN A 1 216 ? -13.153 -18.316 14.644 1.00 86.69 216 ASN A CA 1
ATOM 1753 C C . ASN A 1 216 ? -13.692 -16.906 14.959 1.00 86.69 216 ASN A C 1
ATOM 1755 O O . ASN A 1 216 ? -13.400 -16.362 16.025 1.00 86.69 216 ASN A O 1
ATOM 1759 N N . GLU A 1 217 ? -14.487 -16.285 14.079 1.00 88.25 217 GLU A N 1
ATOM 1760 C CA . GLU A 1 217 ? -15.034 -14.933 14.298 1.00 88.25 217 GLU A CA 1
ATOM 1761 C C . GLU A 1 217 ? -15.936 -14.840 15.542 1.00 88.25 217 GLU A C 1
ATOM 1763 O O . GLU A 1 217 ? -16.001 -13.788 16.185 1.00 88.25 217 GLU A O 1
ATOM 1768 N N . LYS A 1 218 ? -16.613 -15.929 15.921 1.00 90.00 218 LYS A N 1
ATOM 1769 C CA . LYS A 1 218 ? -17.520 -15.969 17.084 1.00 90.00 218 LYS A CA 1
ATOM 1770 C C . LYS A 1 218 ? -16.826 -16.365 18.393 1.00 90.00 218 LYS A C 1
ATOM 1772 O O . LYS A 1 218 ? -17.437 -16.253 19.453 1.00 90.00 218 LYS A O 1
ATOM 1777 N N . GLU A 1 219 ? -15.557 -16.768 18.340 1.00 89.88 219 GLU A N 1
ATOM 1778 C CA . GLU A 1 219 ? -14.841 -17.267 19.513 1.00 89.88 219 GLU A CA 1
ATOM 1779 C C . GLU A 1 219 ? -14.464 -16.171 20.512 1.00 89.88 219 GLU A C 1
ATOM 1781 O O . GLU A 1 219 ? -14.073 -15.060 20.145 1.00 89.88 219 GLU A O 1
ATOM 1786 N N . ASN A 1 220 ? -14.556 -16.495 21.803 1.00 90.56 220 ASN A N 1
ATOM 1787 C CA . ASN A 1 220 ? -14.215 -15.574 22.894 1.00 90.56 220 ASN A CA 1
ATOM 1788 C C . ASN A 1 220 ? -12.802 -15.790 23.451 1.00 90.56 220 ASN A C 1
ATOM 1790 O O . ASN A 1 220 ? -12.226 -14.855 24.010 1.00 90.56 220 ASN A O 1
ATOM 1794 N N . ASN A 1 221 ? -12.234 -16.984 23.273 1.00 91.19 221 ASN A N 1
ATOM 1795 C CA . ASN A 1 221 ? -10.910 -17.366 23.759 1.00 91.19 221 ASN A CA 1
ATOM 1796 C C . ASN A 1 221 ? -10.073 -17.946 22.613 1.00 91.19 221 ASN A C 1
ATOM 1798 O O . ASN A 1 221 ? -10.604 -18.536 21.677 1.00 91.19 221 ASN A O 1
ATOM 1802 N N . CYS A 1 222 ? -8.755 -17.793 22.691 1.00 87.75 222 CYS A N 1
ATOM 1803 C CA . CYS A 1 222 ? -7.823 -18.395 21.744 1.00 87.75 222 CYS A CA 1
ATOM 1804 C C . CYS A 1 222 ? -7.796 -19.926 21.900 1.00 87.75 222 CYS A C 1
ATOM 1806 O O . CYS A 1 222 ? -7.471 -20.418 22.981 1.00 87.75 222 CYS A O 1
ATOM 1808 N N . SER A 1 223 ? -8.051 -20.676 20.825 1.00 86.38 223 SER A 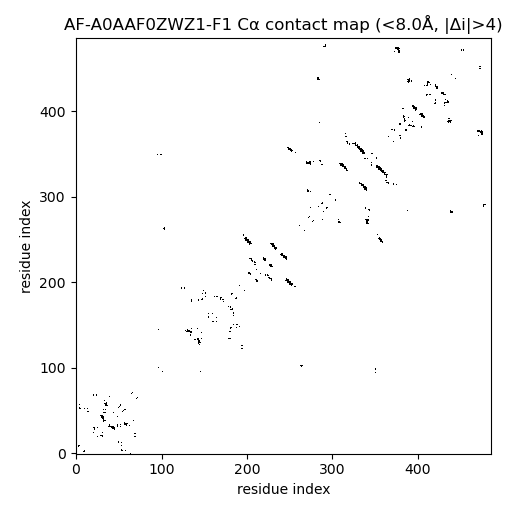N 1
ATOM 1809 C CA . SER A 1 223 ? -8.020 -22.149 20.821 1.00 86.38 223 SER A CA 1
ATOM 1810 C C . SER A 1 223 ? -6.632 -22.733 21.116 1.00 86.38 223 SER A C 1
ATOM 1812 O O . SER A 1 223 ? -6.528 -23.827 21.662 1.00 86.38 223 SER A O 1
ATOM 1814 N N . VAL A 1 224 ? -5.562 -21.993 20.803 1.00 83.31 224 VAL A N 1
ATOM 1815 C CA . VAL A 1 224 ? -4.165 -22.437 20.966 1.00 83.31 224 VAL A CA 1
ATOM 1816 C C . VAL A 1 224 ? -3.615 -22.177 22.376 1.00 83.31 224 VAL A C 1
ATOM 1818 O O . VAL A 1 224 ? -2.784 -22.939 22.860 1.00 83.31 224 VAL A O 1
ATOM 1821 N N . CYS A 1 225 ? -4.036 -21.094 23.043 1.00 84.31 225 CYS A N 1
ATOM 1822 C CA . CYS A 1 225 ? -3.438 -20.662 24.320 1.00 84.31 225 CYS A CA 1
ATOM 1823 C C . CYS A 1 225 ? -4.448 -20.207 25.392 1.00 84.31 225 CYS A C 1
ATOM 1825 O O . CYS A 1 225 ? -4.073 -19.501 26.331 1.00 84.31 225 CYS A O 1
ATOM 1827 N N . GLY A 1 226 ? -5.738 -20.518 25.223 1.00 87.50 226 GLY A N 1
ATOM 1828 C CA . GLY A 1 226 ? -6.833 -20.230 26.164 1.00 87.50 226 GLY A CA 1
ATOM 1829 C C . GLY A 1 226 ? -7.120 -18.746 26.442 1.00 87.50 226 GLY A C 1
ATOM 1830 O O . GLY A 1 226 ? -8.034 -18.421 27.192 1.00 87.50 226 GLY A O 1
ATOM 1831 N N . SER A 1 227 ? -6.339 -17.828 25.872 1.00 88.12 227 SER A N 1
ATOM 1832 C CA . SER A 1 227 ? -6.340 -16.414 26.253 1.00 88.12 227 SER A CA 1
ATOM 1833 C C . SER A 1 227 ? -7.546 -15.663 25.689 1.00 88.12 227 SER A C 1
ATOM 1835 O O . SER A 1 227 ? -7.861 -15.794 24.506 1.00 88.12 227 SER A O 1
ATOM 1837 N N . SER A 1 228 ? -8.180 -14.839 26.525 1.00 90.31 228 SER A N 1
ATOM 1838 C CA . SER A 1 228 ? -9.341 -14.019 26.160 1.00 90.31 228 SER A CA 1
ATOM 1839 C C . S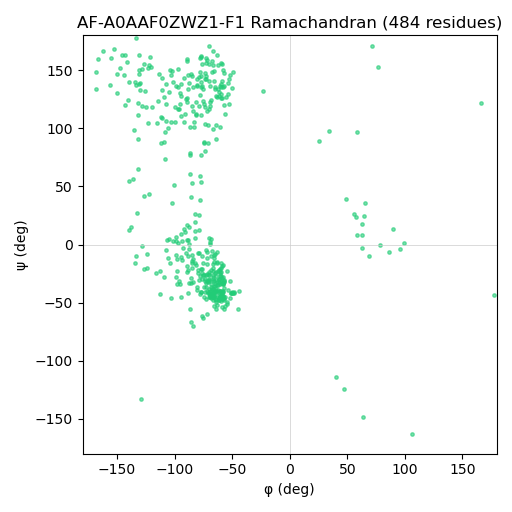ER A 1 228 ? -9.060 -13.085 24.975 1.00 90.31 228 SER A C 1
ATOM 1841 O O . SER A 1 228 ? -8.048 -12.382 24.933 1.00 90.31 228 SER A O 1
ATOM 1843 N N . ARG A 1 229 ? -10.022 -13.020 24.050 1.00 89.50 229 ARG A N 1
ATOM 1844 C CA . ARG A 1 229 ? -10.166 -11.993 23.003 1.00 89.50 229 ARG A CA 1
ATOM 1845 C C . ARG A 1 229 ? -10.335 -10.587 23.572 1.00 89.50 229 ARG A C 1
ATOM 1847 O O . ARG A 1 229 ? -9.976 -9.604 22.923 1.00 89.50 229 ARG A O 1
ATOM 1854 N N . TRP A 1 230 ? -10.924 -10.492 24.758 1.00 91.06 230 TRP A N 1
ATOM 1855 C CA . TRP A 1 230 ? -11.390 -9.257 25.374 1.00 91.06 230 TRP A CA 1
ATOM 1856 C C . TRP A 1 230 ? -10.492 -8.836 26.535 1.00 91.06 230 TRP A C 1
ATOM 1858 O O . TRP A 1 230 ? -10.124 -9.655 27.380 1.00 91.06 230 TRP A O 1
ATOM 1868 N N . LYS A 1 231 ? -10.209 -7.536 26.608 1.00 88.75 231 LYS A N 1
ATOM 1869 C CA . LYS A 1 231 ? -9.667 -6.854 27.781 1.00 88.75 231 LYS A CA 1
ATOM 1870 C C . LYS A 1 231 ? -10.792 -6.043 28.424 1.00 88.75 231 LYS A C 1
ATOM 1872 O O . LYS A 1 231 ? -11.467 -5.275 27.740 1.00 88.75 231 LYS A O 1
ATOM 1877 N N . THR A 1 232 ? -10.962 -6.182 29.733 1.00 84.50 232 THR A N 1
ATOM 1878 C CA . THR A 1 232 ? -11.860 -5.316 30.505 1.00 84.50 232 THR A CA 1
ATOM 1879 C C . THR A 1 232 ? -11.214 -3.946 30.720 1.00 84.50 232 THR A C 1
ATOM 1881 O O . THR A 1 232 ? -10.028 -3.860 31.051 1.00 84.50 232 THR A O 1
ATOM 1884 N N . VAL A 1 233 ? -11.989 -2.879 30.540 1.00 78.31 233 VAL A N 1
ATOM 1885 C CA . VAL A 1 233 ? -11.643 -1.511 30.938 1.00 78.31 233 VAL A CA 1
ATOM 1886 C C . VAL A 1 233 ? -12.762 -0.992 31.828 1.00 78.31 233 VAL A C 1
ATOM 1888 O O . VAL A 1 233 ? -13.907 -0.897 31.385 1.00 78.31 233 VAL A O 1
ATOM 1891 N N . ASN A 1 234 ? -12.414 -0.674 33.073 1.00 77.25 234 ASN A N 1
ATOM 1892 C CA . ASN A 1 234 ? -13.321 -0.058 34.032 1.00 77.25 234 ASN A CA 1
ATOM 1893 C C . ASN A 1 234 ? -13.240 1.462 33.872 1.00 77.25 234 ASN A C 1
ATOM 1895 O O . ASN A 1 234 ? -12.133 2.003 33.813 1.00 77.25 234 ASN A O 1
ATOM 1899 N N . ASP A 1 235 ? -14.384 2.133 33.824 1.00 69.75 235 ASP A N 1
ATOM 1900 C CA . ASP A 1 235 ? -14.448 3.592 33.844 1.00 69.75 235 ASP A CA 1
ATOM 1901 C C . ASP A 1 235 ? -14.332 4.102 35.300 1.00 69.75 235 ASP A C 1
ATOM 1903 O O . ASP A 1 235 ? -15.135 3.693 36.146 1.00 69.75 235 ASP A O 1
ATOM 1907 N N . PRO A 1 236 ? -13.352 4.970 35.635 1.00 68.06 236 PRO A N 1
ATOM 1908 C CA . PRO A 1 236 ? -13.178 5.485 36.997 1.00 68.06 236 PRO A CA 1
ATOM 1909 C C . PRO A 1 236 ? -14.310 6.395 37.497 1.00 68.06 236 PRO A C 1
ATOM 1911 O O . PRO A 1 236 ? -14.371 6.662 38.695 1.00 68.06 236 PRO A O 1
ATOM 1914 N N . LEU A 1 237 ? -15.158 6.916 36.604 1.00 69.56 237 LEU A N 1
ATOM 1915 C CA . LEU A 1 237 ? -16.233 7.862 36.917 1.00 69.56 237 LEU A CA 1
ATOM 1916 C C . LEU A 1 237 ? -17.591 7.165 37.065 1.00 69.56 237 LEU A C 1
ATOM 1918 O O . LEU A 1 237 ? -18.390 7.589 37.897 1.00 69.56 237 LEU A O 1
ATOM 1922 N N . THR A 1 238 ? -17.857 6.103 36.294 1.00 72.56 238 THR A N 1
ATOM 1923 C CA . THR A 1 238 ? -19.147 5.379 36.334 1.00 72.56 238 THR A CA 1
ATOM 1924 C C . THR A 1 238 ? -19.090 4.018 37.036 1.00 72.56 238 THR A C 1
ATOM 1926 O O . THR A 1 238 ? -20.139 3.445 37.319 1.00 72.56 238 THR A O 1
ATOM 1929 N N . ASN A 1 239 ? -17.894 3.487 37.332 1.00 66.12 239 ASN A N 1
ATOM 1930 C CA . ASN A 1 239 ? -17.657 2.094 37.756 1.00 66.12 239 ASN A CA 1
ATOM 1931 C C . ASN A 1 239 ? -18.135 1.017 36.755 1.00 66.12 239 ASN A C 1
ATOM 1933 O O . ASN A 1 239 ? -18.089 -0.178 37.062 1.00 66.12 239 ASN A O 1
ATOM 1937 N N . GLU A 1 240 ? -18.553 1.390 35.543 1.00 68.44 240 GLU A N 1
ATOM 1938 C CA . GLU A 1 240 ? -18.948 0.424 34.519 1.00 68.44 240 GLU A CA 1
ATOM 1939 C C . GLU A 1 240 ? -17.726 -0.296 33.934 1.00 68.44 240 GLU A C 1
ATOM 1941 O O . GLU A 1 240 ? -16.650 0.282 33.764 1.00 68.44 240 GLU A O 1
ATOM 1946 N N . SER A 1 241 ? -17.890 -1.580 33.599 1.00 72.56 241 SER A N 1
ATOM 1947 C CA . SER A 1 241 ? -16.825 -2.402 33.016 1.00 72.56 241 SER A CA 1
ATOM 1948 C C . SER A 1 241 ? -17.126 -2.742 31.555 1.00 72.56 241 SER A C 1
ATOM 1950 O O . SER A 1 241 ? -18.007 -3.536 31.227 1.00 72.56 241 SER A O 1
ATOM 1952 N N . SER A 1 242 ? -16.369 -2.126 30.650 1.00 79.19 242 SER A N 1
ATOM 1953 C CA . SER A 1 242 ? -16.487 -2.329 29.205 1.00 79.19 242 SER A CA 1
ATOM 1954 C C . SER A 1 242 ? -15.542 -3.433 28.719 1.00 79.19 242 SER A C 1
ATOM 1956 O O . SER A 1 242 ? -14.416 -3.574 29.203 1.00 79.19 242 SER A O 1
ATOM 1958 N N . LYS A 1 243 ? -15.980 -4.234 27.740 1.00 83.31 243 LYS A N 1
ATOM 1959 C CA . LYS A 1 243 ? -15.140 -5.244 27.074 1.00 83.31 243 LYS A CA 1
ATOM 1960 C C . LYS A 1 243 ? -14.650 -4.700 25.737 1.00 83.31 243 LYS A C 1
ATOM 1962 O O . LYS A 1 243 ? -15.405 -4.669 24.770 1.00 83.31 243 LYS A O 1
ATOM 1967 N N . ILE A 1 244 ? -13.378 -4.317 25.668 1.00 86.62 244 ILE A N 1
ATOM 1968 C CA . ILE A 1 244 ? -12.724 -3.950 24.405 1.00 86.62 244 ILE A CA 1
ATOM 1969 C C . ILE A 1 244 ? -11.933 -5.143 23.851 1.00 86.62 244 ILE A C 1
ATOM 1971 O O . ILE A 1 244 ? -11.451 -5.970 24.631 1.00 86.62 244 ILE A O 1
ATOM 1975 N N . PRO A 1 245 ? -11.752 -5.277 22.527 1.00 87.88 245 PRO A N 1
ATOM 1976 C CA . PRO A 1 245 ? -10.847 -6.282 21.984 1.00 87.88 245 PRO A CA 1
ATOM 1977 C C . PRO A 1 245 ? -9.413 -6.023 22.457 1.00 87.88 245 PRO A C 1
ATOM 1979 O O . PRO A 1 245 ? -8.921 -4.897 22.387 1.00 87.88 245 PRO A O 1
ATOM 1982 N N . ALA A 1 246 ? -8.721 -7.065 22.912 1.00 84.94 246 ALA A N 1
ATOM 1983 C CA . ALA A 1 246 ? -7.367 -6.947 23.445 1.00 84.94 246 ALA A CA 1
ATOM 1984 C C . ALA A 1 246 ? -6.313 -6.630 22.362 1.00 84.94 246 ALA A C 1
ATOM 1986 O O . ALA A 1 246 ? -5.254 -6.088 22.677 1.00 84.94 246 ALA A O 1
ATOM 1987 N N . LYS A 1 247 ? -6.596 -6.959 21.091 1.00 84.62 247 LYS A N 1
ATOM 1988 C CA . LYS A 1 247 ? -5.720 -6.719 19.933 1.00 84.62 247 LYS A CA 1
ATOM 1989 C C . LYS A 1 247 ? -6.550 -6.650 18.644 1.00 84.62 247 LYS A C 1
ATOM 1991 O O . LYS A 1 247 ? -7.462 -7.457 18.465 1.00 84.62 247 LYS A O 1
ATOM 1996 N N . VAL A 1 248 ? -6.252 -5.693 17.757 1.00 87.06 248 VAL A N 1
ATOM 1997 C CA . VAL A 1 248 ? -7.062 -5.406 16.552 1.00 87.06 248 VAL A CA 1
ATOM 1998 C C . VAL A 1 248 ? -6.185 -5.220 15.315 1.00 87.06 248 VAL A C 1
ATOM 2000 O O . VAL A 1 248 ? -5.664 -4.133 15.069 1.00 87.06 248 VAL A O 1
ATOM 2003 N N . LEU A 1 249 ? -6.058 -6.270 14.509 1.00 86.62 249 LEU A N 1
ATOM 2004 C CA . LEU A 1 249 ? -5.550 -6.179 13.144 1.00 86.62 249 LEU A CA 1
ATOM 2005 C C . LEU A 1 249 ? -6.476 -5.273 12.318 1.00 86.62 249 LEU A C 1
ATOM 2007 O O . LEU A 1 249 ? -7.695 -5.451 12.328 1.00 86.62 249 LEU A O 1
ATOM 2011 N N . ARG A 1 250 ? -5.906 -4.313 11.583 1.00 88.12 250 ARG A N 1
ATOM 2012 C CA . ARG A 1 250 ? -6.641 -3.586 10.538 1.00 88.12 250 ARG A CA 1
ATOM 2013 C C . ARG A 1 250 ? -6.335 -4.240 9.195 1.00 88.12 250 ARG A C 1
ATOM 2015 O O . ARG A 1 250 ? -5.178 -4.224 8.779 1.00 88.12 250 ARG A O 1
ATOM 2022 N N . TYR A 1 251 ? -7.341 -4.804 8.539 1.00 87.81 251 TYR A N 1
ATOM 2023 C CA . TYR A 1 251 ? -7.241 -5.332 7.178 1.00 87.81 251 TYR A CA 1
ATOM 2024 C C . TYR A 1 251 ? -7.789 -4.301 6.187 1.00 87.81 251 TYR A C 1
ATOM 2026 O O . TYR A 1 251 ? -8.805 -3.663 6.450 1.00 87.81 251 TYR A O 1
ATOM 2034 N N . LEU A 1 252 ? -7.098 -4.101 5.067 1.00 85.94 252 LEU A N 1
ATOM 2035 C CA . LEU A 1 252 ? -7.448 -3.122 4.044 1.00 85.94 252 LEU A CA 1
ATOM 2036 C C . LEU A 1 252 ? -7.794 -3.890 2.754 1.00 85.94 252 LEU A C 1
ATOM 2038 O O . LEU A 1 252 ? -6.876 -4.394 2.098 1.00 85.94 252 LEU A O 1
ATOM 2042 N N . PRO A 1 253 ? -9.087 -4.014 2.390 1.00 84.31 253 PRO A N 1
ATOM 2043 C CA . PRO A 1 253 ? -9.538 -4.939 1.352 1.00 84.31 253 PRO A CA 1
ATOM 2044 C C . PRO A 1 253 ? -8.822 -4.792 0.007 1.00 84.31 253 PRO A C 1
ATOM 2046 O O . PRO A 1 253 ? -8.740 -3.707 -0.575 1.00 84.31 253 PRO A O 1
ATOM 2049 N N . LEU A 1 254 ? -8.331 -5.920 -0.516 1.00 84.00 254 LEU A N 1
ATOM 2050 C CA . LEU A 1 254 ? -7.537 -5.950 -1.749 1.00 84.00 254 LEU A CA 1
ATOM 2051 C C . LEU A 1 254 ? -8.392 -5.806 -3.012 1.00 84.00 254 LEU A C 1
ATOM 2053 O O . LEU A 1 254 ? -8.009 -5.081 -3.929 1.00 84.00 254 LEU A O 1
ATOM 2057 N N . LYS A 1 255 ? -9.564 -6.455 -3.059 1.00 83.75 255 LYS A N 1
ATOM 2058 C CA . LYS A 1 255 ? -10.428 -6.494 -4.252 1.00 83.75 255 LYS A CA 1
ATOM 2059 C C . LYS A 1 255 ? -10.780 -5.086 -4.787 1.00 83.75 255 LYS A C 1
ATOM 2061 O O . LYS A 1 255 ? -10.482 -4.846 -5.957 1.00 83.75 255 LYS A O 1
ATOM 2066 N N . PRO A 1 256 ? -11.242 -4.107 -3.974 1.00 77.94 256 PRO A N 1
ATOM 2067 C CA . PRO A 1 256 ? -11.531 -2.745 -4.452 1.00 77.94 256 PRO A CA 1
ATOM 2068 C C . PRO A 1 256 ? -10.296 -1.928 -4.861 1.00 77.94 256 PRO A C 1
ATOM 2070 O O . PRO A 1 256 ? -10.426 -0.825 -5.389 1.00 77.94 256 PRO A O 1
ATOM 2073 N N . ARG A 1 257 ? -9.081 -2.408 -4.570 1.00 79.19 257 ARG A N 1
ATOM 2074 C CA . ARG A 1 257 ? -7.819 -1.753 -4.948 1.00 79.19 257 ARG A CA 1
ATOM 2075 C C . ARG A 1 257 ? -7.294 -2.314 -6.262 1.00 79.19 257 ARG A C 1
ATOM 2077 O O . ARG A 1 257 ? -7.002 -1.544 -7.168 1.00 79.19 257 ARG A O 1
ATOM 2084 N N . LEU A 1 258 ? -7.306 -3.640 -6.410 1.00 83.44 258 LEU A N 1
ATOM 2085 C CA . LEU A 1 258 ? -7.022 -4.300 -7.686 1.00 83.44 258 LEU A CA 1
ATOM 2086 C C . LEU A 1 258 ? -8.032 -3.890 -8.770 1.00 83.44 258 LEU A C 1
ATOM 2088 O O . LEU A 1 258 ? -7.631 -3.598 -9.889 1.00 83.44 258 LEU A O 1
ATOM 2092 N N . GLN A 1 259 ? -9.321 -3.759 -8.430 1.00 80.50 259 GLN A N 1
ATOM 2093 C CA . GLN A 1 259 ? -10.329 -3.241 -9.364 1.00 80.50 259 GLN A CA 1
ATOM 2094 C C . GLN A 1 259 ? -9.995 -1.828 -9.871 1.00 80.50 259 GLN A C 1
ATOM 2096 O O . GLN A 1 259 ? -10.140 -1.585 -11.061 1.00 80.50 259 GLN A O 1
ATOM 2101 N N . ARG A 1 260 ? -9.495 -0.919 -9.018 1.00 77.12 260 ARG A N 1
ATOM 2102 C CA . ARG A 1 260 ? -9.083 0.437 -9.435 1.00 77.12 260 ARG A CA 1
ATOM 2103 C C . ARG A 1 260 ? -7.848 0.444 -10.336 1.00 77.12 260 ARG A C 1
ATOM 2105 O O . ARG A 1 260 ? -7.811 1.208 -11.293 1.00 77.12 260 ARG A O 1
ATOM 2112 N N . ILE A 1 261 ? -6.884 -0.443 -10.090 1.00 79.12 261 ILE A N 1
ATOM 2113 C CA . ILE A 1 261 ? -5.722 -0.652 -10.976 1.00 79.12 261 ILE A CA 1
ATOM 2114 C C . ILE A 1 261 ? -6.180 -1.047 -12.396 1.00 79.12 261 ILE A C 1
ATOM 2116 O O . ILE A 1 261 ? -5.579 -0.605 -13.370 1.00 79.12 261 ILE A O 1
ATOM 2120 N N . PHE A 1 262 ? -7.285 -1.791 -12.518 1.00 81.38 262 PHE A N 1
ATOM 2121 C CA . PHE A 1 262 ? -7.919 -2.145 -13.797 1.00 81.38 262 PHE A CA 1
ATOM 2122 C C . PHE A 1 262 ? -8.967 -1.137 -14.321 1.00 81.38 262 PHE A C 1
ATOM 2124 O O . PHE A 1 262 ? -9.586 -1.392 -15.351 1.00 81.38 262 PHE A O 1
ATOM 2131 N N . MET A 1 263 ? -9.186 0.002 -13.651 1.00 75.12 263 MET A N 1
ATOM 2132 C CA . MET A 1 263 ? -10.050 1.085 -14.160 1.00 75.12 263 MET A CA 1
ATOM 2133 C C . MET A 1 263 ? -9.291 2.094 -15.030 1.00 75.12 263 MET A C 1
ATOM 2135 O O . MET A 1 263 ? -9.914 2.779 -15.833 1.00 75.12 263 MET A O 1
ATOM 2139 N N . CYS A 1 264 ? -7.965 2.191 -14.888 1.00 72.69 264 CYS A N 1
ATOM 2140 C CA . CYS A 1 264 ? -7.126 3.026 -15.748 1.00 72.69 264 CYS A CA 1
ATOM 2141 C C . CYS A 1 264 ? -6.659 2.221 -16.981 1.00 72.69 264 CYS A C 1
ATOM 2143 O O . CYS A 1 264 ? -6.064 1.150 -16.796 1.00 72.69 264 CYS A O 1
ATOM 2145 N N . PRO A 1 265 ? -6.876 2.698 -18.225 1.00 73.44 265 PRO A N 1
ATOM 2146 C CA . PRO A 1 265 ? -6.408 2.017 -19.435 1.00 73.44 265 PRO A CA 1
ATOM 2147 C C . PRO A 1 265 ? -4.884 1.849 -19.485 1.00 73.44 265 PRO A C 1
ATOM 2149 O O . PRO A 1 265 ? -4.398 0.750 -19.763 1.00 73.44 265 PRO A O 1
ATOM 2152 N N . GLU A 1 266 ? -4.125 2.895 -19.140 1.00 76.38 266 GLU A N 1
ATOM 2153 C CA . GLU A 1 266 ? -2.655 2.861 -19.128 1.00 76.38 266 GLU A CA 1
ATOM 2154 C C . GLU A 1 266 ? -2.129 1.823 -18.132 1.00 76.38 266 GLU A C 1
ATOM 2156 O O . GLU A 1 266 ? -1.302 0.969 -18.468 1.00 76.38 266 GLU A O 1
ATOM 2161 N N . THR A 1 267 ? -2.654 1.828 -16.907 1.00 78.44 267 THR A N 1
ATOM 2162 C CA . THR A 1 267 ? -2.290 0.839 -15.889 1.00 78.44 267 THR A CA 1
ATOM 2163 C C . THR A 1 267 ? -2.679 -0.574 -16.327 1.00 78.44 267 THR A C 1
ATOM 2165 O O . THR A 1 267 ? -1.888 -1.502 -16.182 1.00 78.44 267 THR A O 1
ATOM 2168 N N . THR A 1 268 ? -3.851 -0.745 -16.945 1.00 82.31 268 THR A N 1
ATOM 2169 C CA . THR A 1 268 ? -4.337 -2.033 -17.476 1.00 82.31 268 THR A CA 1
ATOM 2170 C C . THR A 1 268 ? -3.455 -2.588 -18.599 1.00 82.31 268 THR A C 1
ATOM 2172 O O . THR A 1 268 ? -3.304 -3.807 -18.715 1.00 82.31 268 THR A O 1
ATOM 2175 N N . ALA A 1 269 ? -2.829 -1.729 -19.410 1.00 84.69 269 ALA A N 1
ATOM 2176 C CA . ALA A 1 269 ? -1.806 -2.154 -20.362 1.00 84.69 269 ALA A CA 1
ATOM 2177 C C . ALA A 1 269 ? -0.562 -2.679 -19.623 1.00 84.69 269 ALA A C 1
ATOM 2179 O O . ALA A 1 269 ? -0.179 -3.838 -19.813 1.00 84.69 269 ALA A O 1
ATOM 2180 N N . ASN A 1 270 ? -0.019 -1.878 -18.699 1.00 87.31 270 ASN A N 1
ATOM 2181 C CA . ASN A 1 270 ? 1.147 -2.228 -17.880 1.00 87.31 270 ASN A CA 1
ATOM 2182 C C . ASN A 1 270 ? 0.945 -3.511 -17.044 1.00 87.31 270 ASN A C 1
ATOM 2184 O O . ASN A 1 270 ? 1.906 -4.235 -16.793 1.00 87.31 270 ASN A O 1
ATOM 2188 N N . MET A 1 271 ? -0.291 -3.854 -16.657 1.00 88.94 271 MET A N 1
ATOM 2189 C CA . MET A 1 271 ? -0.629 -5.084 -15.916 1.00 88.94 271 MET A CA 1
ATOM 2190 C C . MET A 1 271 ? -0.346 -6.403 -16.663 1.00 88.94 271 MET A C 1
ATOM 2192 O O . MET A 1 271 ? -0.474 -7.472 -16.062 1.00 88.94 271 MET A O 1
ATOM 2196 N N . LYS A 1 272 ? 0.055 -6.358 -17.939 1.00 91.25 272 LYS A N 1
ATOM 2197 C CA . LYS A 1 272 ? 0.482 -7.532 -18.727 1.00 91.25 272 LYS A CA 1
ATOM 2198 C C . LYS A 1 272 ? 1.995 -7.576 -18.993 1.00 91.25 272 LYS A C 1
ATOM 2200 O O . LYS A 1 272 ? 2.482 -8.576 -19.520 1.00 91.25 272 LYS A O 1
ATOM 2205 N N . TRP A 1 273 ? 2.740 -6.536 -18.594 1.00 92.12 273 TRP A N 1
ATOM 2206 C CA . TRP A 1 273 ? 4.164 -6.337 -18.909 1.00 92.12 273 TRP A CA 1
ATOM 2207 C C . TRP A 1 273 ? 5.027 -7.583 -18.657 1.00 92.12 273 TRP A C 1
ATOM 2209 O O . TRP A 1 273 ? 5.875 -7.936 -19.479 1.00 92.12 273 TRP A O 1
ATOM 2219 N N . HIS A 1 274 ? 4.777 -8.279 -17.541 1.00 88.62 274 HIS A N 1
ATOM 2220 C CA . HIS A 1 274 ? 5.523 -9.469 -17.119 1.00 88.62 274 HIS A CA 1
ATOM 2221 C C . HIS A 1 274 ? 5.502 -10.640 -18.120 1.00 88.62 274 HIS A C 1
ATOM 2223 O O . HIS A 1 274 ? 6.352 -11.531 -18.018 1.00 88.62 274 HIS A O 1
ATOM 2229 N N . ASP A 1 275 ? 4.556 -10.655 -19.060 1.00 89.62 275 ASP A N 1
ATOM 2230 C CA . ASP A 1 275 ? 4.474 -11.644 -20.133 1.00 89.62 275 ASP A CA 1
ATOM 2231 C C . ASP A 1 275 ? 4.733 -11.037 -21.522 1.00 89.62 275 ASP A C 1
ATOM 2233 O O . ASP A 1 275 ? 5.473 -11.631 -22.312 1.00 89.62 275 ASP A O 1
ATOM 2237 N N . THR A 1 276 ? 4.175 -9.854 -21.806 1.00 88.31 276 THR A N 1
ATOM 2238 C CA . THR A 1 276 ? 4.180 -9.255 -23.154 1.00 88.31 276 THR A CA 1
ATOM 2239 C C . THR A 1 276 ? 5.450 -8.481 -23.503 1.00 88.31 276 THR A C 1
ATOM 2241 O O . THR A 1 276 ? 5.827 -8.439 -24.670 1.00 88.31 276 THR A O 1
ATOM 2244 N N . GLU A 1 277 ? 6.100 -7.854 -22.521 1.00 86.19 277 GLU A N 1
ATOM 2245 C CA . GLU A 1 277 ? 7.205 -6.901 -22.740 1.00 86.19 277 GLU A CA 1
ATOM 2246 C C . GLU A 1 277 ? 8.499 -7.281 -22.010 1.00 86.19 277 GLU A C 1
ATOM 2248 O O . GLU A 1 277 ? 9.583 -6.824 -22.378 1.00 86.19 277 GLU A O 1
ATOM 2253 N N . ARG A 1 278 ? 8.418 -8.127 -20.977 1.00 87.81 278 ARG A N 1
ATOM 2254 C CA . ARG A 1 278 ? 9.595 -8.631 -20.263 1.00 87.81 278 ARG A CA 1
ATOM 2255 C C . ARG A 1 278 ? 10.488 -9.469 -21.199 1.00 87.81 278 ARG A C 1
ATOM 2257 O O . ARG A 1 278 ? 10.010 -10.461 -21.752 1.00 87.81 278 ARG A O 1
ATOM 2264 N N . PRO A 1 279 ? 11.799 -9.172 -21.305 1.00 83.75 279 PRO A N 1
ATOM 2265 C CA . PRO A 1 279 ? 12.748 -10.030 -22.013 1.00 83.75 279 PRO A CA 1
ATOM 2266 C C . PRO A 1 279 ? 12.806 -11.442 -21.412 1.00 83.75 279 PRO A C 1
ATOM 2268 O O . PRO A 1 279 ? 13.054 -11.603 -20.219 1.00 83.75 279 PRO A O 1
ATOM 2271 N N . LYS A 1 280 ? 12.614 -12.470 -22.245 1.00 83.31 280 LYS A N 1
ATOM 2272 C CA . LYS A 1 280 ? 12.641 -13.894 -21.856 1.00 83.31 280 LYS A CA 1
ATOM 2273 C C . LYS A 1 280 ? 13.986 -14.544 -22.232 1.00 83.31 280 LYS A C 1
ATOM 2275 O O . LYS A 1 280 ? 14.024 -15.573 -22.892 1.00 83.31 280 LYS A O 1
ATOM 2280 N N . ASP A 1 281 ? 15.094 -13.913 -21.834 1.00 82.94 281 ASP A N 1
ATOM 2281 C CA . ASP A 1 281 ? 16.475 -14.255 -22.237 1.00 82.94 281 ASP A CA 1
ATOM 2282 C C . ASP A 1 281 ? 17.261 -15.104 -21.212 1.00 82.94 281 ASP A C 1
ATOM 2284 O O . ASP A 1 281 ? 18.460 -15.315 -21.373 1.00 82.94 281 ASP A O 1
ATOM 2288 N N . GLY A 1 282 ? 16.609 -15.571 -20.141 1.00 77.00 282 GLY A N 1
ATOM 2289 C CA . GLY A 1 282 ? 17.223 -16.402 -19.092 1.00 77.00 282 GLY A CA 1
ATOM 2290 C C . GLY A 1 282 ? 17.921 -15.636 -17.958 1.00 77.00 282 GLY A C 1
ATOM 2291 O O . GLY A 1 282 ? 18.314 -16.252 -16.963 1.00 77.00 282 GLY A O 1
ATOM 2292 N N . ASN A 1 283 ? 18.031 -14.309 -18.059 1.00 76.56 283 ASN A N 1
ATOM 2293 C CA . ASN A 1 283 ? 18.637 -13.458 -17.034 1.00 76.56 283 ASN A CA 1
ATOM 2294 C C . ASN A 1 283 ? 17.625 -13.022 -15.968 1.00 76.56 283 ASN A C 1
ATOM 2296 O O . ASN A 1 283 ? 16.507 -12.630 -16.298 1.00 76.56 283 ASN A O 1
ATOM 2300 N N . ILE A 1 284 ? 18.023 -13.014 -14.690 1.00 73.69 284 ILE A N 1
ATOM 2301 C CA . ILE A 1 284 ? 17.146 -12.560 -13.601 1.00 73.69 284 ILE A CA 1
ATOM 2302 C C . ILE A 1 284 ? 17.161 -11.027 -13.525 1.00 73.69 284 ILE A C 1
ATOM 2304 O O . ILE A 1 284 ? 18.159 -10.415 -13.142 1.00 73.69 284 ILE A O 1
ATOM 2308 N N . ARG A 1 285 ? 16.028 -10.399 -13.858 1.00 72.81 285 ARG A N 1
ATOM 2309 C CA . ARG A 1 285 ? 15.780 -8.949 -13.716 1.00 72.81 285 ARG A CA 1
ATOM 2310 C C . ARG A 1 285 ? 14.508 -8.631 -12.929 1.00 72.81 285 ARG A C 1
ATOM 2312 O O . ARG A 1 285 ? 14.369 -7.523 -12.414 1.00 72.81 285 ARG A O 1
ATOM 2319 N N . HIS A 1 286 ? 13.581 -9.578 -12.849 1.00 80.62 286 HIS A N 1
ATOM 2320 C CA . HIS A 1 286 ? 12.271 -9.444 -12.234 1.00 80.62 286 HIS A CA 1
ATOM 2321 C C . HIS A 1 286 ? 11.837 -10.766 -11.562 1.00 80.62 286 HIS A C 1
ATOM 2323 O O . HIS A 1 286 ? 12.374 -11.832 -11.857 1.00 80.62 286 HIS A O 1
ATOM 2329 N N . ALA A 1 287 ? 10.838 -10.726 -10.669 1.00 78.81 287 ALA A N 1
ATOM 2330 C CA . ALA A 1 287 ? 10.329 -11.918 -9.974 1.00 78.81 287 ALA A CA 1
ATOM 2331 C C . ALA A 1 287 ? 9.848 -13.022 -10.943 1.00 78.81 287 ALA A C 1
ATOM 2333 O O . ALA A 1 287 ? 9.996 -14.206 -10.652 1.00 78.81 287 ALA A O 1
ATOM 2334 N N . ALA A 1 288 ? 9.354 -12.626 -12.121 1.00 82.75 288 ALA A N 1
ATOM 2335 C CA . ALA A 1 288 ? 8.902 -13.514 -13.198 1.00 82.75 288 ALA A CA 1
ATOM 2336 C C . ALA A 1 288 ? 10.020 -14.265 -13.950 1.00 82.75 288 ALA A C 1
ATOM 2338 O O . ALA A 1 288 ? 9.734 -15.130 -14.777 1.00 82.75 288 ALA A O 1
ATOM 2339 N N . ASP A 1 289 ? 11.290 -13.958 -13.673 1.00 80.81 289 ASP A N 1
ATOM 2340 C CA . ASP A 1 289 ? 12.430 -14.733 -14.178 1.00 80.81 289 ASP A CA 1
ATOM 2341 C C . ASP A 1 289 ? 12.809 -15.881 -13.222 1.00 80.81 289 ASP A C 1
ATOM 2343 O O . ASP A 1 289 ? 13.496 -16.826 -13.623 1.00 80.81 289 ASP A O 1
ATOM 2347 N N . GLY A 1 290 ? 12.359 -15.809 -11.962 1.00 79.19 290 GLY A N 1
ATOM 2348 C CA . GLY A 1 290 ? 12.689 -16.748 -10.892 1.00 79.19 290 GLY A CA 1
ATOM 2349 C C . GLY A 1 290 ? 12.017 -18.115 -11.030 1.00 79.19 290 GLY A C 1
ATOM 2350 O O . GLY A 1 290 ? 10.966 -18.267 -11.654 1.00 79.19 290 GLY A O 1
ATOM 2351 N N . GLU A 1 291 ? 12.627 -19.131 -10.423 1.00 75.62 291 GLU A N 1
ATOM 2352 C CA . GLU A 1 291 ? 12.164 -20.517 -10.537 1.00 75.62 291 GLU A CA 1
ATOM 2353 C C . GLU A 1 291 ? 10.813 -20.749 -9.847 1.00 75.62 291 GLU A C 1
ATOM 2355 O O . GLU A 1 291 ? 9.939 -21.382 -10.432 1.00 75.62 291 GLU A O 1
ATOM 2360 N N . ALA A 1 292 ? 10.567 -20.148 -8.675 1.00 76.94 292 ALA A N 1
ATOM 2361 C CA . ALA A 1 292 ? 9.273 -20.277 -7.997 1.00 76.94 292 ALA A CA 1
ATOM 2362 C C . ALA A 1 292 ? 8.091 -19.730 -8.823 1.00 76.94 292 ALA A C 1
ATOM 2364 O O . ALA A 1 292 ? 6.973 -20.213 -8.670 1.00 76.94 292 ALA A O 1
ATOM 2365 N N . TRP A 1 293 ? 8.321 -18.763 -9.721 1.00 84.62 293 TRP A N 1
ATOM 2366 C CA . TRP A 1 293 ? 7.288 -18.283 -10.645 1.00 84.62 293 TRP A CA 1
ATOM 2367 C C . TRP A 1 293 ? 7.008 -19.312 -11.742 1.00 84.62 293 TRP A C 1
ATOM 2369 O O . TRP A 1 293 ? 5.855 -19.644 -11.993 1.00 84.62 293 TRP A O 1
ATOM 2379 N N . LYS A 1 294 ? 8.057 -19.866 -12.360 1.00 84.75 294 LYS A N 1
ATOM 2380 C CA . LYS A 1 294 ? 7.940 -20.916 -13.387 1.00 84.75 294 LYS A CA 1
ATOM 2381 C C . LYS A 1 294 ? 7.261 -22.174 -12.833 1.00 84.75 294 LYS A C 1
ATOM 2383 O O . LYS A 1 294 ? 6.410 -22.748 -13.502 1.00 84.75 294 LYS A O 1
ATOM 2388 N N . ASN A 1 295 ? 7.588 -22.543 -11.594 1.00 84.94 295 ASN A N 1
ATOM 2389 C CA . ASN A 1 295 ? 6.989 -23.673 -10.886 1.00 84.94 295 ASN A CA 1
ATOM 2390 C C . ASN A 1 295 ? 5.539 -23.390 -10.453 1.00 84.94 295 ASN A C 1
ATOM 2392 O O . ASN A 1 295 ? 4.727 -24.306 -10.415 1.00 84.94 295 ASN A O 1
ATOM 2396 N N . PHE A 1 296 ? 5.178 -22.137 -10.155 1.00 84.25 296 PHE A N 1
ATOM 2397 C CA . PHE A 1 296 ? 3.778 -21.760 -9.934 1.00 84.25 296 PHE A CA 1
ATOM 2398 C C . PHE A 1 296 ? 2.969 -21.827 -11.238 1.00 84.25 296 PHE A C 1
ATOM 2400 O O . PHE A 1 296 ? 1.875 -22.385 -11.254 1.00 84.25 296 PHE A O 1
ATOM 2407 N N . ASP A 1 297 ? 3.519 -21.303 -12.335 1.00 87.75 297 ASP A N 1
ATOM 2408 C CA . ASP A 1 297 ? 2.842 -21.265 -13.633 1.00 87.75 297 ASP A CA 1
ATOM 2409 C C . ASP A 1 297 ? 2.642 -22.675 -14.233 1.00 87.75 297 ASP A C 1
ATOM 2411 O O . ASP A 1 297 ? 1.632 -22.901 -14.897 1.00 87.75 297 ASP A O 1
ATOM 2415 N N . SER A 1 298 ? 3.528 -23.642 -13.949 1.00 89.00 298 SER A N 1
ATOM 2416 C CA . SER A 1 298 ? 3.345 -25.055 -14.333 1.00 89.00 298 SER A CA 1
ATOM 2417 C C . SER A 1 298 ? 2.411 -25.848 -13.408 1.00 89.00 298 SER A C 1
ATOM 2419 O O . SER A 1 298 ? 1.799 -26.817 -13.849 1.00 89.00 298 SER A O 1
ATOM 2421 N N . LEU A 1 299 ? 2.250 -25.443 -12.143 1.00 90.12 299 LEU A N 1
ATOM 2422 C CA . LEU A 1 299 ? 1.248 -26.016 -11.230 1.00 90.12 299 LEU A CA 1
ATOM 2423 C C . LEU A 1 299 ? -0.166 -25.461 -11.469 1.00 90.12 299 LEU A C 1
ATOM 2425 O O . LEU A 1 299 ? -1.152 -26.086 -11.074 1.00 90.12 299 LEU A O 1
ATOM 2429 N N . HIS A 1 300 ? -0.277 -24.285 -12.093 1.00 88.88 300 HIS A N 1
ATOM 2430 C CA . HIS A 1 300 ? -1.528 -23.546 -12.253 1.00 88.88 300 HIS A CA 1
ATOM 2431 C C . HIS A 1 300 ? -1.685 -22.980 -13.674 1.00 88.88 300 HIS A C 1
ATOM 2433 O O . HIS A 1 300 ? -1.897 -21.779 -13.853 1.00 88.88 300 HIS A O 1
ATOM 2439 N N . GLU A 1 301 ? -1.624 -23.846 -14.692 1.00 89.12 301 GLU A N 1
ATOM 2440 C CA . GLU A 1 301 ? -1.689 -23.451 -16.110 1.00 89.12 301 GLU A CA 1
ATOM 2441 C C . GLU A 1 301 ? -2.881 -22.536 -16.447 1.00 89.12 301 GLU A C 1
ATOM 2443 O O . GLU A 1 301 ? -2.716 -21.551 -17.163 1.00 89.12 301 GLU A O 1
ATOM 2448 N N . ASP A 1 302 ? -4.076 -22.810 -15.910 1.00 89.81 302 ASP A N 1
ATOM 2449 C CA . ASP A 1 302 ? -5.271 -21.979 -16.139 1.00 89.81 302 ASP A CA 1
ATOM 2450 C C . ASP A 1 302 ? -5.128 -20.554 -15.574 1.00 89.81 302 ASP A C 1
ATOM 2452 O O . ASP A 1 302 ? -5.679 -19.607 -16.136 1.00 89.81 302 ASP A O 1
ATOM 2456 N N . PHE A 1 303 ? -4.360 -20.380 -14.492 1.00 88.81 303 PHE A N 1
ATOM 2457 C CA . PHE A 1 303 ? -4.014 -19.063 -13.955 1.00 88.81 303 PHE A CA 1
ATOM 2458 C C . PHE A 1 303 ? -2.914 -18.404 -14.797 1.00 88.81 303 PHE A C 1
ATOM 2460 O O . PHE A 1 303 ? -2.989 -17.208 -15.077 1.00 88.81 303 PHE A O 1
ATOM 2467 N N . ALA A 1 304 ? -1.910 -19.171 -15.229 1.00 88.56 304 ALA A N 1
ATOM 2468 C CA . ALA A 1 304 ? -0.811 -18.670 -16.050 1.00 88.56 304 ALA A CA 1
ATOM 2469 C C . ALA A 1 304 ? -1.267 -18.210 -17.449 1.00 88.56 304 ALA A C 1
ATOM 2471 O O . ALA A 1 304 ? -0.702 -17.260 -17.989 1.00 88.56 304 ALA A O 1
ATOM 2472 N N . ARG A 1 305 ? -2.311 -18.842 -18.009 1.00 89.38 305 ARG A N 1
ATOM 2473 C CA . ARG A 1 305 ? -2.846 -18.578 -19.357 1.00 89.38 305 ARG A CA 1
ATOM 2474 C C . ARG A 1 305 ? -3.443 -17.177 -19.539 1.00 89.38 305 ARG A C 1
ATOM 2476 O O . ARG A 1 305 ? -3.500 -16.701 -20.670 1.00 89.38 305 ARG A O 1
ATOM 2483 N N . ASP A 1 306 ? -3.886 -16.516 -18.468 1.00 91.25 306 ASP A N 1
ATOM 2484 C CA . ASP A 1 306 ? -4.367 -15.130 -18.530 1.00 91.25 306 ASP A CA 1
ATOM 2485 C C . ASP A 1 306 ? -3.350 -14.164 -17.886 1.00 91.25 306 ASP A C 1
ATOM 2487 O O . ASP A 1 306 ? -3.273 -14.082 -16.656 1.00 91.25 306 ASP A O 1
ATOM 2491 N N . PRO A 1 307 ? -2.600 -13.368 -18.676 1.00 88.81 307 PRO A N 1
ATOM 2492 C CA . PRO A 1 307 ? -1.609 -12.426 -18.153 1.00 88.81 307 PRO A CA 1
ATOM 2493 C C . PRO A 1 307 ? -2.226 -11.234 -17.398 1.00 88.81 307 PRO A C 1
ATOM 2495 O O . PRO A 1 307 ? -1.496 -10.373 -16.911 1.00 88.81 307 PRO A O 1
ATOM 2498 N N . ARG A 1 308 ? -3.557 -11.152 -17.264 1.00 87.19 308 ARG A N 1
ATOM 2499 C CA . ARG A 1 308 ? -4.227 -10.205 -16.356 1.00 87.19 308 ARG A CA 1
ATOM 2500 C C . ARG A 1 308 ? -4.278 -10.715 -14.913 1.00 87.19 308 ARG A C 1
ATOM 2502 O O . ARG A 1 308 ? -4.518 -9.918 -14.008 1.00 87.19 308 ARG A O 1
ATOM 2509 N N . ASN A 1 309 ? -4.043 -12.007 -14.670 1.00 90.25 309 ASN A N 1
ATOM 2510 C CA . ASN A 1 309 ? -4.047 -12.566 -13.320 1.00 90.25 309 ASN A CA 1
ATOM 2511 C C . ASN A 1 309 ? -2.914 -11.969 -12.472 1.00 90.25 309 ASN A C 1
ATOM 2513 O O . ASN A 1 309 ? -1.748 -11.932 -12.879 1.00 90.25 309 ASN A O 1
ATOM 2517 N N . VAL A 1 310 ? -3.276 -11.454 -11.294 1.00 88.69 310 VAL A N 1
ATOM 2518 C CA . VAL A 1 310 ? -2.397 -10.604 -10.482 1.00 88.69 310 VAL A CA 1
ATOM 2519 C C . VAL A 1 310 ? -1.542 -11.437 -9.533 1.00 88.69 310 VAL A C 1
ATOM 2521 O O . VAL A 1 310 ? -2.069 -12.143 -8.674 1.00 88.69 310 VAL A O 1
ATOM 2524 N N . ARG A 1 311 ? -0.219 -11.296 -9.632 1.00 86.81 311 ARG A N 1
ATOM 2525 C CA . ARG A 1 311 ? 0.757 -11.925 -8.734 1.00 86.81 311 ARG A CA 1
ATOM 2526 C C . ARG A 1 311 ? 1.366 -10.859 -7.816 1.00 86.81 311 ARG A C 1
ATOM 2528 O O . ARG A 1 311 ? 1.946 -9.874 -8.275 1.00 86.81 311 ARG A O 1
ATOM 2535 N N . LEU A 1 312 ? 1.205 -11.041 -6.503 1.00 84.25 312 LEU A N 1
ATOM 2536 C CA . LEU A 1 312 ? 1.567 -10.053 -5.481 1.00 84.25 312 LEU A CA 1
ATOM 2537 C C . LEU A 1 312 ? 2.711 -10.553 -4.588 1.00 84.25 312 LEU A C 1
ATOM 2539 O O . LEU A 1 312 ? 2.591 -11.584 -3.930 1.00 84.25 312 LEU A O 1
ATOM 2543 N N . GLY A 1 313 ? 3.799 -9.788 -4.511 1.00 79.81 313 GLY A N 1
ATOM 2544 C CA . GLY A 1 313 ? 4.885 -10.017 -3.561 1.00 79.81 313 GLY A CA 1
ATOM 2545 C C . GLY A 1 313 ? 4.555 -9.446 -2.187 1.00 79.81 313 GLY A C 1
ATOM 2546 O O . GLY A 1 313 ? 4.505 -8.227 -2.029 1.00 79.81 313 GLY A O 1
ATOM 2547 N N . LEU A 1 314 ? 4.355 -10.305 -1.186 1.00 77.62 314 LEU A N 1
ATOM 2548 C CA . LEU A 1 314 ? 4.110 -9.871 0.191 1.00 77.62 314 LEU A CA 1
ATOM 2549 C C . LEU A 1 314 ? 5.412 -9.440 0.879 1.00 77.62 314 LEU A C 1
ATOM 2551 O O . LEU A 1 314 ? 6.388 -10.186 0.918 1.00 77.62 314 LEU A O 1
ATOM 2555 N N . SER A 1 315 ? 5.400 -8.243 1.466 1.00 71.38 315 SER A N 1
ATOM 2556 C CA . SER A 1 315 ? 6.501 -7.670 2.237 1.00 71.38 315 SER A CA 1
ATOM 2557 C C . SER A 1 315 ? 5.993 -7.109 3.566 1.00 71.38 315 SER A C 1
ATOM 2559 O O . SER A 1 315 ? 5.143 -6.221 3.599 1.00 71.38 315 SER A O 1
ATOM 2561 N N . SER A 1 316 ? 6.534 -7.604 4.676 1.00 65.69 316 SER A N 1
ATOM 2562 C CA . SER A 1 316 ? 6.301 -7.069 6.021 1.00 65.69 316 SER A CA 1
ATOM 2563 C C . SER A 1 316 ? 7.637 -6.751 6.677 1.00 65.69 316 SER A C 1
ATOM 2565 O O . SER A 1 316 ? 8.530 -7.604 6.680 1.00 65.69 316 SER A O 1
ATOM 2567 N N . ASP A 1 317 ? 7.769 -5.565 7.267 1.00 52.31 317 ASP A N 1
ATOM 2568 C CA . ASP A 1 317 ? 8.966 -5.220 8.036 1.00 52.31 317 ASP A CA 1
ATOM 2569 C C . ASP A 1 317 ? 9.103 -6.102 9.299 1.00 52.31 317 ASP A C 1
ATOM 2571 O O . ASP A 1 317 ? 8.114 -6.556 9.875 1.00 52.31 317 ASP A O 1
ATOM 2575 N N . GLY A 1 318 ? 10.348 -6.352 9.712 1.00 51.12 318 GLY A N 1
ATOM 2576 C CA . GLY A 1 318 ? 10.725 -6.767 11.066 1.00 51.12 318 GLY A CA 1
ATOM 2577 C C . GLY A 1 318 ? 10.081 -8.020 11.678 1.00 51.12 318 GLY A C 1
ATOM 2578 O O . GLY A 1 318 ? 10.048 -8.131 12.907 1.00 51.12 318 GLY A O 1
ATOM 2579 N N . PHE A 1 319 ? 9.623 -8.991 10.879 1.00 45.03 319 PHE A N 1
ATOM 2580 C CA . PHE A 1 319 ? 9.066 -10.254 11.388 1.00 45.03 319 PHE A CA 1
ATOM 2581 C C . PHE A 1 319 ? 10.128 -11.091 12.140 1.00 45.03 319 PHE A C 1
ATOM 2583 O O . PHE A 1 319 ? 10.857 -11.893 11.556 1.00 45.03 319 PHE A O 1
ATOM 2590 N N . ASN A 1 320 ? 10.232 -10.888 13.459 1.00 41.72 320 ASN A N 1
ATOM 2591 C CA . ASN A 1 320 ? 11.167 -11.577 14.355 1.00 41.72 320 ASN A CA 1
ATOM 2592 C C . ASN A 1 320 ? 10.424 -12.558 15.291 1.00 41.72 320 ASN A C 1
ATOM 2594 O O . ASN A 1 320 ? 10.087 -12.181 16.419 1.00 41.72 320 ASN A O 1
ATOM 2598 N N . PRO A 1 321 ? 10.214 -13.825 14.881 1.00 38.28 321 PRO A N 1
ATOM 2599 C CA . PRO A 1 321 ? 9.557 -14.837 15.715 1.00 38.28 321 PRO A CA 1
ATOM 2600 C C . PRO A 1 321 ? 10.371 -15.256 16.957 1.00 38.28 321 PRO A C 1
ATOM 2602 O O . PRO A 1 321 ? 9.863 -15.989 17.800 1.00 38.28 321 PRO A O 1
ATOM 2605 N N . PHE A 1 322 ? 11.614 -14.780 17.116 1.00 39.78 322 PHE A N 1
ATOM 2606 C CA . PHE A 1 322 ? 12.531 -15.179 18.191 1.00 39.78 322 PHE A CA 1
ATOM 2607 C C . PHE A 1 322 ? 13.001 -13.987 19.054 1.00 39.78 322 PHE A C 1
ATOM 2609 O O . PHE A 1 322 ? 14.182 -13.864 19.394 1.00 39.78 322 PHE A O 1
ATOM 2616 N N . ARG A 1 323 ? 12.045 -13.102 19.398 1.00 41.31 323 ARG A N 1
ATOM 2617 C CA . ARG A 1 323 ? 11.987 -12.211 20.588 1.00 41.31 323 ARG A CA 1
ATOM 2618 C C . ARG A 1 323 ? 13.360 -11.847 21.194 1.00 41.31 323 ARG A C 1
ATOM 2620 O O . ARG A 1 323 ? 13.825 -12.534 22.099 1.00 41.31 323 ARG A O 1
ATOM 2627 N N . THR A 1 324 ? 14.003 -10.766 20.727 1.00 41.66 324 THR A N 1
ATOM 2628 C CA . THR A 1 324 ? 15.421 -10.513 21.091 1.00 41.66 324 THR A CA 1
ATOM 2629 C C . THR A 1 324 ? 15.843 -9.108 21.543 1.00 41.66 324 THR A C 1
ATOM 2631 O O . THR A 1 324 ? 16.965 -9.005 22.027 1.00 41.66 324 THR A O 1
ATOM 2634 N N . MET A 1 325 ? 15.033 -8.042 21.439 1.00 40.16 325 MET A N 1
ATOM 2635 C CA . MET A 1 325 ? 15.375 -6.725 22.028 1.00 40.16 325 MET A CA 1
ATOM 2636 C C . MET A 1 325 ? 14.164 -5.970 22.598 1.00 40.16 325 MET A C 1
ATOM 2638 O O . MET A 1 325 ? 13.012 -6.319 22.352 1.00 40.16 325 MET A O 1
ATOM 2642 N N . SER A 1 326 ? 14.474 -4.981 23.437 1.00 42.94 326 SER A N 1
ATOM 2643 C CA . SER A 1 326 ? 13.657 -4.488 24.547 1.00 42.94 326 SER A CA 1
ATOM 2644 C C . SER A 1 326 ? 13.052 -3.106 24.281 1.00 42.94 326 SER A C 1
ATOM 2646 O O . SER A 1 326 ? 13.527 -2.125 24.862 1.00 42.94 326 SER A O 1
ATOM 2648 N N . ILE A 1 327 ? 12.022 -3.138 23.392 1.00 44.56 327 ILE A N 1
ATOM 2649 C CA . ILE A 1 327 ? 9.924 -1.572 22.194 1.00 44.56 327 ILE A CA 1
ATOM 2650 C C . ILE A 1 327 ? 8.346 -1.737 22.505 1.00 44.56 327 ILE A C 1
ATOM 2652 O O . ILE A 1 327 ? 7.658 -2.634 22.007 1.00 44.56 327 ILE A O 1
ATOM 2656 N N . SER A 1 328 ? 7.783 -0.910 23.399 1.00 44.25 328 SER A N 1
ATOM 2657 C CA . SER A 1 328 ? 6.545 -1.272 24.116 1.00 44.25 328 SER A CA 1
ATOM 2658 C C . SER A 1 328 ? 5.272 -1.250 23.264 1.00 44.25 328 SER A C 1
ATOM 2660 O O . SER A 1 328 ? 4.252 -1.792 23.688 1.00 44.25 328 SER A O 1
ATOM 2662 N N . HIS A 1 329 ? 5.331 -0.693 22.055 1.00 49.59 329 HIS A N 1
ATOM 2663 C CA . HIS A 1 329 ? 4.304 -0.854 21.035 1.00 49.59 329 HIS A CA 1
ATOM 2664 C C . HIS A 1 329 ? 4.914 -0.768 19.633 1.00 49.59 329 HIS A C 1
ATOM 2666 O O . HIS A 1 329 ? 5.625 0.188 19.330 1.00 49.59 329 HIS A O 1
ATOM 2672 N N . SER A 1 330 ? 4.610 -1.733 18.765 1.00 54.97 330 SER A N 1
ATOM 2673 C CA . SER A 1 330 ? 4.974 -1.688 17.348 1.00 54.97 330 SER A CA 1
ATOM 2674 C C . SER A 1 330 ? 3.746 -1.820 16.455 1.00 54.97 330 SER A C 1
ATOM 2676 O O . SER A 1 330 ? 2.727 -2.400 16.825 1.00 54.97 330 SER A O 1
ATOM 2678 N N . THR A 1 331 ? 3.831 -1.237 15.266 1.00 66.25 331 THR A N 1
ATOM 2679 C CA . THR A 1 331 ? 2.768 -1.259 14.262 1.00 66.25 331 THR A CA 1
ATOM 2680 C C . THR A 1 331 ? 3.401 -1.642 12.935 1.00 66.25 331 THR A C 1
ATOM 2682 O O . THR A 1 331 ? 4.202 -0.883 12.395 1.00 66.25 331 THR A O 1
ATOM 2685 N N . TRP A 1 332 ? 3.075 -2.833 12.435 1.00 71.38 332 TRP A N 1
ATOM 2686 C CA . TRP A 1 332 ? 3.687 -3.395 11.235 1.00 71.38 332 TRP A CA 1
ATOM 2687 C C . TRP A 1 332 ? 2.785 -3.201 10.012 1.00 71.38 332 TRP A C 1
ATOM 2689 O O . TRP A 1 332 ? 1.678 -3.752 9.994 1.00 71.38 332 TRP A O 1
ATOM 2699 N N . PRO A 1 333 ? 3.232 -2.462 8.981 1.00 76.25 333 PRO A N 1
ATOM 2700 C CA . PRO A 1 333 ? 2.584 -2.473 7.679 1.00 76.25 333 PRO A CA 1
ATOM 2701 C C . PRO A 1 333 ? 2.933 -3.765 6.927 1.00 76.25 333 PRO A C 1
ATOM 2703 O O . PRO A 1 333 ? 4.102 -4.148 6.836 1.00 76.25 333 PRO A O 1
ATOM 2706 N N . VAL A 1 334 ? 1.925 -4.413 6.344 1.00 78.62 334 VAL A N 1
ATOM 2707 C CA . VAL A 1 334 ? 2.116 -5.467 5.338 1.00 78.62 334 VAL A CA 1
ATOM 2708 C C . VAL A 1 334 ? 1.815 -4.869 3.970 1.00 78.62 334 VAL A C 1
ATOM 2710 O O . VAL A 1 334 ? 0.657 -4.618 3.624 1.00 78.62 334 VAL A O 1
ATOM 2713 N N . MET A 1 335 ? 2.868 -4.623 3.202 1.00 81.62 335 MET A N 1
ATOM 2714 C CA . MET A 1 335 ? 2.821 -4.059 1.857 1.00 81.62 335 MET A CA 1
ATOM 2715 C C . MET A 1 335 ? 2.813 -5.189 0.827 1.00 81.62 335 MET A C 1
ATOM 2717 O O . MET A 1 335 ? 3.573 -6.148 0.952 1.00 81.62 335 MET A O 1
ATOM 2721 N N . LEU A 1 336 ? 1.992 -5.069 -0.212 1.00 82.88 336 LEU A N 1
ATOM 2722 C CA . LEU A 1 336 ? 2.006 -5.964 -1.365 1.00 82.88 336 LEU A CA 1
ATOM 2723 C C . LEU A 1 336 ? 2.557 -5.216 -2.580 1.00 82.88 336 LEU A C 1
ATOM 2725 O O . LEU A 1 336 ? 2.070 -4.137 -2.923 1.00 82.88 336 LEU A O 1
ATOM 2729 N N . MET A 1 337 ? 3.563 -5.808 -3.218 1.00 82.31 337 MET A N 1
ATOM 2730 C CA . MET A 1 337 ? 4.188 -5.308 -4.441 1.00 82.31 337 MET A CA 1
ATOM 2731 C C . MET A 1 337 ? 3.552 -5.995 -5.644 1.00 82.31 337 MET A C 1
ATOM 2733 O O . MET A 1 337 ? 3.433 -7.220 -5.667 1.00 82.31 337 MET A O 1
ATOM 2737 N N . ASN A 1 338 ? 3.139 -5.223 -6.643 1.00 86.69 338 ASN A N 1
ATOM 2738 C CA . ASN A 1 338 ? 2.467 -5.763 -7.817 1.00 86.69 338 ASN A CA 1
ATOM 2739 C C . ASN A 1 338 ? 3.485 -6.205 -8.882 1.00 86.69 338 ASN A C 1
ATOM 2741 O O . ASN A 1 338 ? 4.019 -5.376 -9.617 1.00 86.69 338 ASN A O 1
ATOM 2745 N N . TYR A 1 339 ? 3.748 -7.513 -8.964 1.00 85.56 339 TYR A N 1
ATOM 2746 C CA . TYR A 1 339 ? 4.726 -8.092 -9.892 1.00 85.56 339 TYR A CA 1
ATOM 2747 C C . TYR A 1 339 ? 4.181 -8.313 -11.313 1.00 85.56 339 TYR A C 1
ATOM 2749 O O . TYR A 1 339 ? 4.881 -8.855 -12.164 1.00 85.56 339 TYR A O 1
ATOM 2757 N N . ASN A 1 340 ? 2.958 -7.883 -11.621 1.00 88.88 340 ASN A N 1
ATOM 2758 C CA . ASN A 1 340 ? 2.527 -7.813 -13.017 1.00 88.88 340 ASN A CA 1
ATOM 2759 C C . ASN A 1 340 ? 3.203 -6.657 -13.777 1.00 88.88 340 ASN A C 1
ATOM 2761 O O . ASN A 1 340 ? 3.343 -6.735 -14.999 1.00 88.88 340 ASN A O 1
ATOM 2765 N N . LEU A 1 341 ? 3.602 -5.613 -13.040 1.00 86.12 341 LEU A N 1
ATOM 2766 C CA . LEU A 1 341 ? 4.181 -4.359 -13.521 1.00 86.12 341 LEU A CA 1
ATOM 2767 C C . LEU A 1 341 ? 5.714 -4.445 -13.630 1.00 86.12 341 LEU A C 1
ATOM 2769 O O . LEU A 1 341 ? 6.361 -5.256 -12.966 1.00 86.12 341 LEU A O 1
ATOM 2773 N N . SER A 1 342 ? 6.309 -3.558 -14.428 1.00 84.19 342 SER A N 1
ATOM 2774 C CA . SER A 1 342 ? 7.762 -3.498 -14.629 1.00 84.19 342 SER A CA 1
ATOM 2775 C C . SER A 1 342 ? 8.544 -3.066 -13.372 1.00 84.19 342 SER A C 1
ATOM 2777 O O . SER A 1 342 ? 7.995 -2.354 -12.524 1.00 84.19 342 SER A O 1
ATOM 2779 N N . PRO A 1 343 ? 9.852 -3.396 -13.257 1.00 78.62 343 PRO A N 1
ATOM 2780 C CA . PRO A 1 343 ? 10.699 -3.023 -12.114 1.00 78.62 343 PRO A CA 1
ATOM 2781 C C . PRO A 1 343 ? 10.754 -1.524 -11.771 1.00 78.62 343 PRO A C 1
ATOM 2783 O O . PRO A 1 343 ? 11.079 -1.170 -10.640 1.00 78.62 343 PRO A O 1
ATOM 2786 N N . TRP A 1 344 ? 10.459 -0.639 -12.729 1.00 74.12 344 TRP A N 1
ATOM 2787 C CA . TRP A 1 344 ? 10.429 0.817 -12.535 1.00 74.12 344 TRP A CA 1
ATOM 2788 C C . TRP A 1 344 ? 9.031 1.372 -12.211 1.00 74.12 344 TRP A C 1
ATOM 2790 O O . TRP A 1 344 ? 8.923 2.530 -11.812 1.00 74.12 344 TRP A O 1
ATOM 2800 N N . ILE A 1 345 ? 7.973 0.564 -12.347 1.00 78.69 345 ILE A N 1
ATOM 2801 C CA . ILE A 1 345 ? 6.595 0.928 -11.984 1.00 78.69 345 ILE A CA 1
ATOM 2802 C C . ILE A 1 345 ? 6.202 0.274 -10.653 1.00 78.69 345 ILE A C 1
ATOM 2804 O O . ILE A 1 345 ? 5.728 0.967 -9.758 1.00 78.69 345 ILE A O 1
ATOM 2808 N N . CYS A 1 346 ? 6.476 -1.024 -10.459 1.00 77.69 346 CYS A N 1
ATOM 2809 C CA . CYS A 1 346 ? 6.121 -1.752 -9.229 1.00 77.69 346 CYS A CA 1
ATOM 2810 C C . CYS A 1 346 ? 6.822 -1.225 -7.960 1.00 77.69 346 CYS A C 1
ATOM 2812 O O . CYS A 1 346 ? 6.398 -1.531 -6.846 1.00 77.69 346 CYS A O 1
ATOM 2814 N N . MET A 1 347 ? 7.879 -0.424 -8.133 1.00 70.88 347 MET A N 1
ATOM 2815 C CA . MET A 1 347 ? 8.652 0.210 -7.065 1.00 70.88 347 MET A CA 1
ATOM 2816 C C . MET A 1 347 ? 8.245 1.667 -6.768 1.00 70.88 347 MET A C 1
ATOM 2818 O O . MET A 1 347 ? 8.864 2.278 -5.894 1.00 70.88 347 MET A O 1
ATOM 2822 N N . LYS A 1 348 ? 7.234 2.237 -7.444 1.00 71.94 348 LYS A N 1
ATOM 2823 C CA . LYS A 1 348 ? 6.690 3.556 -7.076 1.00 71.94 348 LYS A CA 1
ATOM 2824 C C . LYS A 1 348 ? 5.626 3.438 -5.965 1.00 71.94 348 LYS A C 1
ATOM 2826 O O . LYS A 1 348 ? 4.867 2.465 -5.988 1.00 71.94 348 LYS A O 1
ATOM 2831 N N . PRO A 1 349 ? 5.520 4.406 -5.030 1.00 65.69 349 PRO A N 1
ATOM 2832 C CA . PRO A 1 349 ? 4.531 4.397 -3.944 1.00 65.69 349 PRO A CA 1
ATOM 2833 C C . PRO A 1 349 ? 3.082 4.111 -4.368 1.00 65.69 349 PRO A C 1
ATOM 2835 O O . PRO A 1 349 ? 2.400 3.342 -3.695 1.00 65.69 349 PRO A O 1
ATOM 2838 N N . GLU A 1 350 ? 2.633 4.675 -5.490 1.00 68.06 350 GLU A N 1
ATOM 2839 C CA . GLU A 1 350 ? 1.262 4.558 -6.022 1.00 68.06 350 GLU A CA 1
ATOM 2840 C C . GLU A 1 350 ? 0.846 3.098 -6.285 1.00 68.06 350 GLU A C 1
ATOM 2842 O O . GLU A 1 350 ? -0.326 2.742 -6.164 1.00 68.06 350 GLU A O 1
ATOM 2847 N N . TYR A 1 351 ? 1.818 2.234 -6.599 1.00 75.31 351 TYR A N 1
ATOM 2848 C CA . TYR A 1 351 ? 1.612 0.816 -6.907 1.00 75.31 351 TYR A CA 1
ATOM 2849 C C . TYR A 1 351 ? 1.903 -0.121 -5.718 1.00 75.31 351 TYR A C 1
ATOM 2851 O O . TYR A 1 351 ? 1.786 -1.342 -5.855 1.00 75.31 351 TYR A O 1
ATOM 2859 N N . MET A 1 352 ? 2.239 0.425 -4.539 1.00 79.12 352 MET A N 1
ATOM 2860 C CA . MET A 1 352 ? 2.482 -0.339 -3.309 1.00 79.12 352 MET A CA 1
ATOM 2861 C C . MET A 1 352 ? 1.220 -0.434 -2.443 1.00 79.12 352 MET A C 1
ATOM 2863 O O . MET A 1 352 ? 0.785 0.532 -1.817 1.00 79.12 352 MET A O 1
ATOM 2867 N N . ILE A 1 353 ? 0.640 -1.630 -2.332 1.00 81.38 353 ILE A N 1
ATOM 2868 C CA . ILE A 1 353 ? -0.654 -1.815 -1.662 1.00 81.38 353 ILE A CA 1
ATOM 2869 C C . ILE A 1 353 ? -0.454 -2.144 -0.175 1.00 81.38 353 ILE A C 1
ATOM 2871 O O . ILE A 1 353 ? -0.136 -3.277 0.179 1.00 81.38 353 ILE A O 1
ATOM 2875 N N . LEU A 1 354 ? -0.716 -1.186 0.722 1.00 82.44 354 LEU A N 1
ATOM 2876 C CA . LEU A 1 354 ? -0.807 -1.445 2.168 1.00 82.44 354 LEU A CA 1
ATOM 2877 C C . LEU A 1 354 ? -2.030 -2.326 2.479 1.00 82.44 354 LEU A C 1
ATOM 2879 O O . LEU A 1 354 ? -3.151 -1.824 2.536 1.00 82.44 354 LEU A O 1
ATOM 2883 N N . SER A 1 355 ? -1.818 -3.628 2.669 1.00 84.75 355 SER A N 1
ATOM 2884 C CA . SER A 1 355 ? -2.874 -4.639 2.849 1.00 84.75 355 SER A CA 1
ATOM 2885 C C . SER A 1 355 ? -3.328 -4.830 4.295 1.00 84.75 355 SER A C 1
ATOM 2887 O O . SER A 1 355 ? -4.497 -5.113 4.548 1.00 84.75 355 SER A O 1
ATOM 2889 N N . MET A 1 356 ? -2.416 -4.681 5.255 1.00 83.81 356 MET A N 1
ATOM 2890 C CA . MET A 1 356 ? -2.696 -4.867 6.678 1.00 83.81 356 MET A CA 1
ATOM 2891 C C . MET A 1 356 ? -1.849 -3.936 7.536 1.00 83.81 356 MET A C 1
ATOM 2893 O O . MET A 1 356 ? -0.716 -3.606 7.187 1.00 83.81 356 MET A O 1
ATOM 2897 N N . ILE A 1 357 ? -2.388 -3.583 8.701 1.00 82.44 357 ILE A N 1
ATOM 2898 C CA . ILE A 1 357 ? -1.662 -2.943 9.796 1.00 82.44 357 ILE A CA 1
ATOM 2899 C C . ILE A 1 357 ? -1.832 -3.825 11.038 1.00 82.44 357 ILE A C 1
ATOM 2901 O O . ILE A 1 357 ? -2.902 -3.837 11.656 1.00 82.44 357 ILE A O 1
ATOM 2905 N N . ILE A 1 358 ? -0.779 -4.561 11.400 1.00 74.94 358 ILE A N 1
ATOM 2906 C CA . ILE A 1 358 ? -0.749 -5.445 12.574 1.00 74.94 358 ILE A CA 1
ATOM 2907 C C . ILE A 1 358 ? -0.216 -4.644 13.777 1.00 74.94 358 ILE A C 1
ATOM 2909 O O . ILE A 1 358 ? 0.970 -4.303 13.783 1.00 74.94 358 ILE A O 1
ATOM 2913 N N . PRO A 1 359 ? -1.021 -4.343 14.816 1.00 67.69 359 PRO A N 1
ATOM 2914 C CA . PRO A 1 359 ? -0.480 -3.857 16.079 1.00 67.69 359 PRO A CA 1
ATOM 2915 C C . PRO A 1 359 ? 0.146 -5.026 16.844 1.00 67.69 359 PRO A C 1
ATOM 2917 O O . PRO A 1 359 ? -0.519 -6.021 17.137 1.00 67.69 359 PRO A O 1
ATOM 2920 N N . ALA A 1 360 ? 1.420 -4.902 17.195 1.00 56.38 360 ALA A N 1
ATOM 2921 C CA . ALA A 1 360 ? 2.188 -5.942 17.862 1.00 56.38 360 ALA A CA 1
ATOM 2922 C C . ALA A 1 360 ? 2.994 -5.386 19.047 1.00 56.38 360 ALA A C 1
ATOM 2924 O O . ALA A 1 360 ? 2.979 -4.195 19.365 1.00 56.38 360 ALA A O 1
ATOM 2925 N N . LEU A 1 361 ? 3.690 -6.297 19.726 1.00 42.91 361 LEU A N 1
ATOM 2926 C CA . LEU A 1 361 ? 4.600 -6.009 20.837 1.00 42.91 361 LEU A CA 1
ATOM 2927 C C . LEU A 1 361 ? 5.982 -6.641 20.555 1.00 42.91 361 LEU A C 1
ATOM 2929 O O . LEU A 1 361 ? 6.605 -7.280 21.401 1.00 42.91 361 LEU A O 1
ATOM 2933 N N . LEU A 1 362 ? 6.417 -6.516 19.296 1.00 35.16 362 LEU A N 1
ATOM 2934 C CA . LEU A 1 362 ? 7.582 -7.179 18.693 1.00 35.16 362 LEU A CA 1
ATOM 2935 C C . LEU A 1 362 ? 8.466 -6.141 17.980 1.00 35.16 362 LEU A C 1
ATOM 2937 O O . LEU A 1 362 ? 7.943 -5.232 17.347 1.00 35.16 362 LEU A O 1
ATOM 2941 N N . TRP A 1 363 ? 9.793 -6.243 18.098 1.00 35.16 363 TRP A N 1
ATOM 2942 C CA . TRP A 1 363 ? 10.704 -5.103 17.906 1.00 35.16 363 TRP A CA 1
ATOM 2943 C C . TRP A 1 363 ? 11.712 -5.316 16.764 1.00 35.16 363 TRP A C 1
ATOM 2945 O O . TRP A 1 363 ? 12.552 -6.205 16.900 1.00 35.16 363 TRP A O 1
ATOM 2955 N N . THR A 1 364 ? 11.662 -4.464 15.723 1.00 36.03 364 THR A N 1
ATOM 2956 C CA . THR A 1 364 ? 12.788 -3.742 15.055 1.00 36.03 364 THR A CA 1
ATOM 2957 C C . THR A 1 364 ? 12.362 -3.139 13.708 1.00 36.03 364 THR A C 1
ATOM 2959 O O . THR A 1 364 ? 12.011 -3.891 12.808 1.00 36.03 364 THR A O 1
ATOM 2962 N N . ILE A 1 365 ? 12.501 -1.820 13.541 1.00 35.31 365 ILE A N 1
ATOM 2963 C CA . ILE A 1 365 ? 12.331 -1.122 12.250 1.00 35.31 365 ILE A CA 1
ATOM 2964 C C . ILE A 1 365 ? 13.434 -1.547 11.265 1.00 35.31 365 ILE A C 1
ATOM 2966 O O . ILE A 1 365 ? 14.604 -1.607 11.659 1.00 35.31 365 ILE A O 1
ATOM 2970 N N . SER A 1 366 ? 13.104 -1.733 9.985 1.00 37.50 366 SER A N 1
ATOM 2971 C CA . SER A 1 366 ? 14.084 -1.724 8.893 1.00 37.50 366 SER A CA 1
ATOM 2972 C C . SER A 1 366 ? 13.665 -0.835 7.712 1.00 37.50 366 SER A C 1
ATOM 2974 O O . SER A 1 366 ? 12.491 -0.616 7.427 1.00 37.50 366 SER A O 1
ATOM 2976 N N . ASP A 1 367 ? 14.660 -0.227 7.068 1.00 38.03 367 ASP A N 1
ATOM 2977 C CA . ASP A 1 367 ? 14.493 0.789 6.029 1.00 38.03 367 ASP A CA 1
ATOM 2978 C C . ASP A 1 367 ? 14.096 0.189 4.665 1.00 38.03 367 ASP A C 1
ATOM 2980 O O . ASP A 1 367 ? 14.334 -0.984 4.409 1.00 38.03 367 ASP A O 1
ATOM 2984 N N . PHE A 1 368 ? 13.544 0.986 3.742 1.00 42.31 368 PHE A N 1
ATOM 2985 C CA . PHE A 1 368 ? 13.124 0.545 2.392 1.00 42.31 368 PHE A CA 1
ATOM 2986 C C . PHE A 1 368 ? 14.138 -0.370 1.645 1.00 42.31 368 PHE A C 1
ATOM 2988 O O . PHE A 1 368 ? 13.719 -1.384 1.079 1.00 42.31 368 PHE A O 1
ATOM 2995 N N . PRO A 1 369 ? 15.471 -0.138 1.697 1.00 43.62 369 PRO A N 1
ATOM 2996 C CA . PRO A 1 369 ? 16.463 -1.063 1.133 1.00 43.62 369 PRO A CA 1
ATOM 2997 C C . PRO A 1 369 ? 16.491 -2.459 1.779 1.00 43.62 369 PRO A C 1
ATOM 2999 O O . PRO A 1 369 ? 16.981 -3.408 1.165 1.00 43.62 369 PRO A O 1
ATOM 3002 N N . ALA A 1 370 ? 16.014 -2.610 3.014 1.00 43.75 370 ALA A N 1
ATOM 3003 C CA . ALA A 1 370 ? 15.924 -3.885 3.713 1.00 43.75 370 ALA A CA 1
ATOM 3004 C C . ALA A 1 370 ? 14.772 -4.748 3.182 1.00 43.75 370 ALA A C 1
ATOM 3006 O O . ALA A 1 370 ? 14.979 -5.945 3.014 1.00 43.75 370 ALA A O 1
ATOM 3007 N N . ALA A 1 371 ? 13.627 -4.165 2.807 1.00 43.16 371 ALA A N 1
ATOM 3008 C CA . ALA A 1 371 ? 12.552 -4.899 2.132 1.00 43.16 371 ALA A CA 1
ATOM 3009 C C . ALA A 1 371 ? 13.062 -5.554 0.834 1.00 43.16 371 ALA A C 1
ATOM 3011 O O . ALA A 1 371 ? 12.917 -6.762 0.643 1.00 43.16 371 ALA A O 1
ATOM 3012 N N . TYR A 1 372 ? 13.777 -4.794 -0.006 1.00 48.66 372 TYR A N 1
ATOM 3013 C CA . TYR A 1 372 ? 14.407 -5.347 -1.209 1.00 48.66 372 TYR A CA 1
ATOM 3014 C C . TYR A 1 372 ? 15.433 -6.447 -0.874 1.00 48.66 372 TYR A C 1
ATOM 3016 O O . TYR A 1 372 ? 15.422 -7.510 -1.497 1.00 48.66 372 TYR A O 1
ATOM 3024 N N . ALA A 1 373 ? 16.287 -6.243 0.137 1.00 47.66 373 ALA A N 1
ATOM 3025 C CA . ALA A 1 373 ? 17.262 -7.249 0.578 1.00 47.66 373 ALA A CA 1
ATOM 3026 C C . ALA A 1 373 ? 16.619 -8.506 1.201 1.00 47.66 373 ALA A C 1
ATOM 3028 O O . ALA A 1 373 ? 17.206 -9.588 1.160 1.00 47.66 373 ALA A O 1
ATOM 3029 N N . MET A 1 374 ? 15.415 -8.393 1.770 1.00 47.06 374 MET A N 1
ATOM 3030 C CA . MET A 1 374 ? 14.664 -9.515 2.338 1.00 47.06 374 MET A CA 1
ATOM 3031 C C . MET A 1 374 ? 13.829 -10.278 1.306 1.00 47.06 374 MET A C 1
ATOM 3033 O O . MET A 1 374 ? 13.525 -11.445 1.548 1.00 47.06 374 MET A O 1
ATOM 3037 N N . LEU A 1 375 ? 13.514 -9.689 0.153 1.00 49.72 375 LEU A N 1
ATOM 3038 C CA . LEU A 1 375 ? 12.886 -10.400 -0.966 1.00 49.72 375 LEU A CA 1
ATOM 3039 C C . LEU A 1 375 ? 13.951 -11.055 -1.859 1.00 49.72 375 LEU A C 1
ATOM 3041 O O . LEU A 1 375 ? 13.975 -12.277 -2.004 1.00 49.72 375 LEU A O 1
ATOM 3045 N N . SER A 1 376 ? 14.899 -10.257 -2.357 1.00 54.41 376 SER A N 1
ATOM 3046 C CA . SER A 1 376 ? 15.964 -10.712 -3.264 1.00 54.41 376 SER A CA 1
ATOM 3047 C C . SER A 1 376 ? 17.090 -11.508 -2.603 1.00 54.41 376 SER A C 1
ATOM 3049 O O . SER A 1 376 ? 17.899 -12.087 -3.312 1.00 54.41 376 SER A O 1
ATOM 3051 N N . GLY A 1 377 ? 17.233 -11.478 -1.273 1.00 56.78 377 GLY A N 1
ATOM 3052 C CA . GLY A 1 377 ? 18.417 -12.010 -0.580 1.00 56.78 377 GLY A CA 1
ATOM 3053 C C . GLY A 1 377 ? 19.715 -11.210 -0.813 1.00 56.78 377 GLY A C 1
ATOM 3054 O O . GLY A 1 377 ? 20.707 -11.426 -0.109 1.00 56.78 377 GLY A O 1
ATOM 3055 N N . TRP A 1 378 ? 19.717 -10.259 -1.753 1.00 67.50 378 TRP A N 1
ATOM 3056 C CA . TRP A 1 378 ? 20.871 -9.467 -2.176 1.00 67.50 378 TRP A CA 1
ATOM 3057 C C . TRP A 1 378 ? 21.165 -8.306 -1.210 1.00 67.50 378 TRP A C 1
ATOM 3059 O O . TRP A 1 378 ? 20.265 -7.591 -0.770 1.00 67.50 378 TRP A O 1
ATOM 3069 N N . SER A 1 379 ? 22.437 -8.064 -0.871 1.00 66.75 379 SER A N 1
ATOM 3070 C CA . SER A 1 379 ? 22.806 -6.981 0.055 1.00 66.75 379 SER A CA 1
ATOM 3071 C C . SER A 1 379 ? 22.681 -5.601 -0.583 1.00 66.75 379 SER A C 1
ATOM 3073 O O . SER A 1 379 ? 23.604 -5.157 -1.253 1.00 66.75 379 SER A O 1
ATOM 3075 N N . THR A 1 380 ? 21.630 -4.849 -0.260 1.00 63.66 380 THR A N 1
ATOM 3076 C CA . THR A 1 380 ? 21.456 -3.431 -0.653 1.00 63.66 380 THR A CA 1
ATOM 3077 C C . THR A 1 380 ? 22.429 -2.450 0.020 1.00 63.66 380 THR A C 1
ATOM 3079 O O . THR A 1 380 ? 22.333 -1.237 -0.161 1.00 63.66 380 THR A O 1
ATOM 3082 N N . LYS A 1 381 ? 23.387 -2.947 0.814 1.00 65.94 381 LYS A N 1
ATOM 3083 C CA . LYS A 1 381 ? 24.398 -2.149 1.526 1.00 65.94 381 LYS A CA 1
ATOM 3084 C C . LYS A 1 381 ? 25.795 -2.741 1.284 1.00 65.94 381 LYS A C 1
ATOM 3086 O O . LYS A 1 381 ? 25.970 -3.959 1.327 1.00 65.94 381 LYS A O 1
ATOM 3091 N N . GLY A 1 382 ? 26.800 -1.891 1.046 1.00 76.12 382 GLY A N 1
ATOM 3092 C CA . GLY A 1 382 ? 28.194 -2.300 0.793 1.00 76.12 382 GLY A CA 1
ATOM 3093 C C . GLY A 1 382 ? 28.635 -2.162 -0.671 1.00 76.12 382 GLY A C 1
ATOM 3094 O O . GLY A 1 382 ? 28.020 -1.441 -1.447 1.00 76.12 382 GLY 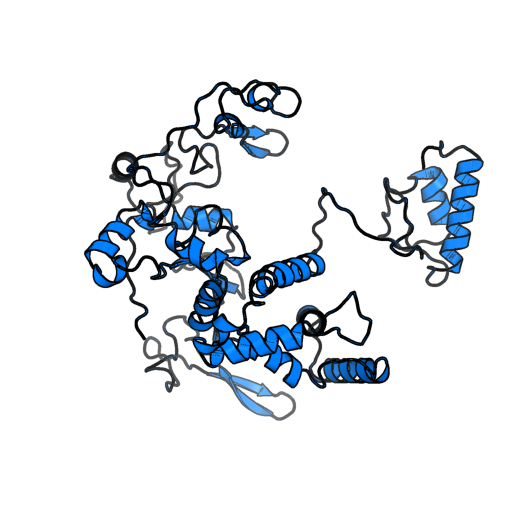A O 1
ATOM 3095 N N . ARG A 1 383 ? 29.736 -2.825 -1.061 1.00 78.12 383 ARG A N 1
ATOM 3096 C CA . ARG A 1 383 ? 30.362 -2.621 -2.388 1.00 78.12 383 ARG A CA 1
ATOM 3097 C C . ARG A 1 383 ? 29.551 -3.156 -3.576 1.00 78.12 383 ARG A C 1
ATOM 3099 O O . ARG A 1 383 ? 29.618 -2.577 -4.653 1.00 78.12 383 ARG A O 1
ATOM 3106 N N . LYS A 1 384 ? 28.790 -4.234 -3.380 1.00 78.75 384 LYS A N 1
ATOM 3107 C CA . LYS A 1 384 ? 27.976 -4.909 -4.408 1.00 78.75 384 LYS A CA 1
ATOM 3108 C C . LYS A 1 384 ? 26.482 -4.549 -4.289 1.00 78.75 384 LYS A C 1
ATOM 3110 O O . LYS A 1 384 ? 25.632 -5.409 -4.441 1.00 78.75 384 LYS A O 1
ATOM 3115 N N . ALA A 1 385 ? 26.143 -3.311 -3.919 1.00 72.69 385 ALA A N 1
ATOM 3116 C CA . ALA A 1 385 ? 24.778 -2.965 -3.501 1.00 72.69 385 ALA A CA 1
ATOM 3117 C C . ALA A 1 385 ? 23.710 -2.924 -4.609 1.00 72.69 385 ALA A C 1
ATOM 3119 O O . ALA A 1 385 ? 22.523 -2.930 -4.288 1.00 72.69 385 ALA A O 1
ATOM 3120 N N . CYS A 1 386 ? 24.099 -2.860 -5.886 1.00 72.75 386 CYS A N 1
ATOM 3121 C CA . CYS A 1 386 ? 23.152 -2.749 -6.992 1.00 72.75 386 CYS A CA 1
ATOM 3122 C C . CYS A 1 386 ? 22.842 -4.138 -7.588 1.00 72.75 386 CYS A C 1
ATOM 3124 O O . CYS A 1 386 ? 23.763 -4.778 -8.095 1.00 72.75 386 CYS A O 1
ATOM 3126 N N . PRO A 1 387 ? 21.571 -4.586 -7.593 1.00 64.94 387 PRO A N 1
ATOM 3127 C CA . PRO A 1 387 ? 21.160 -5.878 -8.158 1.00 64.94 387 PRO A CA 1
ATOM 3128 C C . PRO A 1 387 ? 21.111 -5.882 -9.698 1.00 64.94 387 PRO A C 1
ATOM 3130 O O . PRO A 1 387 ? 20.959 -6.927 -10.314 1.00 64.94 387 PRO A O 1
ATOM 3133 N N . THR A 1 388 ? 21.227 -4.715 -10.340 1.00 69.50 388 THR A N 1
ATOM 3134 C CA . THR A 1 388 ? 21.343 -4.603 -11.803 1.00 69.50 388 THR A CA 1
ATOM 3135 C C . THR A 1 388 ? 22.803 -4.695 -12.241 1.00 69.50 388 THR A C 1
ATOM 3137 O O . THR A 1 388 ? 23.118 -5.363 -13.217 1.00 69.50 388 THR A O 1
ATOM 3140 N N . CYS A 1 389 ? 23.716 -4.046 -11.506 1.00 74.06 389 CYS A N 1
ATOM 3141 C CA . CYS A 1 389 ? 25.152 -4.097 -11.796 1.00 74.06 389 CYS A CA 1
ATOM 3142 C C . CYS A 1 389 ? 25.834 -5.364 -11.262 1.00 74.06 389 CYS A C 1
ATOM 3144 O O . CYS A 1 389 ? 26.965 -5.654 -11.647 1.00 74.06 389 CYS A O 1
ATOM 3146 N N . ASN A 1 390 ? 25.196 -6.064 -10.321 1.00 76.06 390 ASN A N 1
ATOM 3147 C CA . ASN A 1 390 ? 25.688 -7.266 -9.660 1.00 76.06 390 ASN A CA 1
ATOM 3148 C C . ASN A 1 390 ? 27.146 -7.127 -9.180 1.00 76.06 390 ASN A C 1
ATOM 3150 O O . ASN A 1 390 ? 27.489 -6.190 -8.445 1.00 76.06 390 ASN A O 1
ATOM 3154 N N . HIS A 1 391 ? 28.030 -8.035 -9.593 1.00 78.88 391 HIS A N 1
ATOM 3155 C CA . HIS A 1 391 ? 29.455 -7.992 -9.254 1.00 78.88 391 HIS A CA 1
ATOM 3156 C C . HIS A 1 391 ? 30.203 -6.821 -9.916 1.00 78.88 391 HIS A C 1
ATOM 3158 O O . HIS A 1 391 ? 31.181 -6.337 -9.349 1.00 78.88 391 HIS A O 1
ATOM 3164 N N . GLY A 1 392 ? 29.675 -6.273 -11.014 1.00 74.69 392 GLY A N 1
ATOM 3165 C CA . GLY A 1 392 ? 30.130 -5.035 -11.655 1.00 74.69 392 GLY A CA 1
ATOM 3166 C C . GLY A 1 392 ? 29.660 -3.737 -10.979 1.00 74.69 392 GLY A C 1
ATOM 3167 O O . GLY A 1 392 ? 29.783 -2.667 -11.576 1.00 74.69 392 GLY A O 1
ATOM 3168 N N . THR A 1 393 ? 29.115 -3.774 -9.752 1.00 80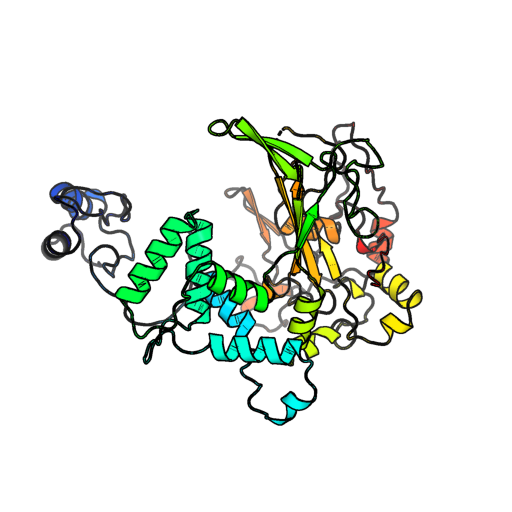.44 393 THR A N 1
ATOM 3169 C CA . THR A 1 393 ? 28.704 -2.555 -9.023 1.00 80.44 393 THR A CA 1
ATOM 3170 C C . THR A 1 393 ? 29.895 -1.615 -8.778 1.00 80.44 393 THR A C 1
ATOM 3172 O O . THR A 1 393 ? 30.675 -1.784 -7.839 1.00 80.44 393 THR A O 1
ATOM 3175 N N . CYS A 1 394 ? 29.995 -0.563 -9.593 1.00 81.19 394 CYS A N 1
ATOM 3176 C CA . CYS A 1 394 ? 31.012 0.482 -9.487 1.00 81.19 394 CYS A CA 1
ATOM 3177 C C . CYS A 1 394 ? 30.780 1.375 -8.253 1.00 81.19 394 CYS A C 1
ATOM 3179 O O . CYS A 1 394 ? 30.122 2.418 -8.338 1.00 81.19 394 CYS A O 1
ATOM 3181 N N . SER A 1 395 ? 31.324 0.956 -7.109 1.00 83.81 395 SER A N 1
ATOM 3182 C CA . SER A 1 395 ? 31.137 1.599 -5.807 1.00 83.81 395 SER A CA 1
ATOM 3183 C C . SER A 1 395 ? 32.415 2.222 -5.234 1.00 83.81 395 SER A C 1
ATOM 3185 O O . SER A 1 395 ? 33.522 1.712 -5.400 1.00 83.81 395 SER A O 1
ATOM 3187 N N . GLN A 1 396 ? 32.250 3.326 -4.506 1.00 83.50 396 GLN A N 1
ATOM 3188 C CA . GLN A 1 396 ? 33.323 4.079 -3.860 1.00 83.50 396 GLN A CA 1
ATOM 3189 C C . GLN A 1 396 ? 32.936 4.401 -2.413 1.00 83.50 396 GLN A C 1
ATOM 3191 O O . GLN A 1 396 ? 31.806 4.797 -2.141 1.00 83.50 396 GLN A O 1
ATOM 3196 N N . TYR A 1 397 ? 33.871 4.248 -1.472 1.00 84.31 397 TYR A N 1
ATOM 3197 C CA . TYR A 1 397 ? 33.662 4.648 -0.078 1.00 84.31 397 TYR A CA 1
ATOM 3198 C C . TYR A 1 397 ? 34.232 6.046 0.169 1.00 84.31 397 TYR A C 1
ATOM 3200 O O . TYR A 1 397 ? 35.444 6.260 0.072 1.00 84.31 397 TYR A O 1
ATOM 3208 N N . LEU A 1 398 ? 33.368 6.999 0.513 1.00 83.19 398 LEU A N 1
ATOM 3209 C CA . LEU A 1 398 ? 33.767 8.364 0.833 1.00 83.19 398 LEU A CA 1
ATOM 3210 C C . LEU A 1 398 ? 34.218 8.441 2.297 1.00 83.19 398 LEU A C 1
ATOM 3212 O O . LEU A 1 398 ? 33.400 8.508 3.214 1.00 83.19 398 LEU A O 1
ATOM 3216 N N . LYS A 1 399 ? 35.541 8.450 2.518 1.00 82.56 399 LYS A N 1
ATOM 3217 C CA . LYS A 1 399 ? 36.168 8.396 3.856 1.00 82.56 399 LYS A CA 1
ATOM 3218 C C . LYS A 1 399 ? 35.599 9.419 4.853 1.00 82.56 399 LYS A C 1
ATOM 3220 O O . LYS A 1 399 ? 35.390 9.071 6.011 1.00 82.56 399 LYS A O 1
ATOM 3225 N N . HIS A 1 400 ? 35.340 10.650 4.406 1.00 82.50 400 HIS A N 1
ATOM 3226 C CA . HIS A 1 400 ? 34.915 11.758 5.271 1.00 82.50 400 HIS A CA 1
ATOM 3227 C C . HIS A 1 400 ? 33.429 11.694 5.657 1.00 82.50 400 HIS A C 1
ATOM 3229 O O . HIS A 1 400 ? 33.102 11.885 6.823 1.00 82.50 400 HIS A O 1
ATOM 3235 N N . SER A 1 401 ? 32.532 11.368 4.718 1.00 80.69 401 SER A N 1
ATOM 3236 C CA . SER A 1 401 ? 31.092 11.220 4.995 1.00 80.69 401 SER A CA 1
ATOM 3237 C C . SER A 1 401 ? 30.705 9.828 5.509 1.00 80.69 401 SER A C 1
ATOM 3239 O O . SER A 1 401 ? 29.568 9.627 5.929 1.00 80.69 401 SER A O 1
ATOM 3241 N N . ARG A 1 402 ? 31.638 8.864 5.470 1.00 79.06 402 ARG A N 1
ATOM 3242 C CA . ARG A 1 402 ? 31.460 7.448 5.845 1.00 79.06 402 ARG A CA 1
ATOM 3243 C C . ARG A 1 402 ? 30.348 6.727 5.062 1.00 79.06 402 ARG A C 1
ATOM 3245 O O . ARG A 1 402 ? 29.814 5.721 5.526 1.00 79.06 402 ARG A O 1
ATOM 3252 N N . LYS A 1 403 ? 30.008 7.219 3.865 1.00 78.81 403 LYS A N 1
ATOM 3253 C CA . LYS A 1 403 ? 28.981 6.644 2.977 1.00 78.81 403 LYS A CA 1
ATOM 3254 C C . LYS A 1 403 ? 29.603 5.878 1.804 1.00 78.81 403 LYS A C 1
ATOM 3256 O O . LYS A 1 403 ? 30.690 6.207 1.330 1.00 78.81 403 LYS A O 1
ATOM 3261 N N . MET A 1 404 ? 28.880 4.865 1.328 1.00 81.56 404 MET A N 1
ATOM 3262 C CA . MET A 1 404 ? 29.100 4.260 0.011 1.00 81.56 404 MET A CA 1
ATOM 3263 C C . MET A 1 404 ? 28.360 5.087 -1.045 1.00 81.56 404 MET A C 1
ATOM 3265 O O . MET A 1 404 ? 27.195 5.426 -0.844 1.00 81.56 404 MET A O 1
ATOM 3269 N N . CYS A 1 405 ? 29.020 5.363 -2.165 1.00 80.38 405 CYS A N 1
ATOM 3270 C CA . CYS A 1 405 ? 28.448 6.001 -3.347 1.00 80.38 405 CYS A CA 1
ATOM 3271 C C . CYS A 1 405 ? 28.626 5.090 -4.567 1.00 80.38 405 CYS A C 1
ATOM 3273 O O . CYS A 1 405 ? 29.554 4.278 -4.610 1.00 80.38 405 CYS A O 1
ATOM 3275 N N . TYR A 1 406 ? 27.748 5.237 -5.557 1.00 83.12 406 TYR A N 1
ATOM 3276 C CA . TYR A 1 406 ? 27.717 4.428 -6.775 1.00 83.12 406 TYR A CA 1
ATOM 3277 C C . TYR A 1 406 ? 27.695 5.391 -7.965 1.00 83.12 406 TYR A C 1
ATOM 3279 O O . TYR A 1 406 ? 26.812 6.236 -8.045 1.00 83.12 406 TYR A O 1
ATOM 3287 N N . MET A 1 407 ? 28.712 5.323 -8.831 1.00 75.44 407 MET A N 1
ATOM 3288 C CA . MET A 1 407 ? 28.958 6.355 -9.862 1.00 75.44 407 MET A CA 1
ATOM 3289 C C . MET A 1 407 ? 29.007 5.798 -11.295 1.00 75.44 407 MET A C 1
ATOM 3291 O O . MET A 1 407 ? 29.026 6.558 -12.258 1.00 75.44 407 MET A O 1
ATOM 3295 N N . GLY A 1 408 ? 28.989 4.471 -11.465 1.00 76.81 408 GLY A N 1
ATOM 3296 C CA . GLY A 1 408 ? 29.094 3.812 -12.777 1.00 76.81 408 GLY A CA 1
ATOM 3297 C C . GLY A 1 408 ? 27.796 3.719 -13.582 1.00 76.81 408 GLY A C 1
ATOM 3298 O O . GLY A 1 408 ? 27.701 2.885 -14.474 1.00 76.81 408 GLY A O 1
ATOM 3299 N N . HIS A 1 409 ? 26.784 4.532 -13.272 1.00 79.38 409 HIS A N 1
ATOM 3300 C CA . HIS A 1 409 ? 25.482 4.483 -13.952 1.00 79.38 409 HIS A CA 1
ATOM 3301 C C . HIS A 1 409 ? 25.560 4.905 -15.432 1.00 79.38 409 HIS A C 1
ATOM 3303 O O . HIS A 1 409 ? 24.713 4.517 -16.231 1.00 79.38 409 HIS A O 1
ATOM 3309 N N . ARG A 1 410 ? 26.617 5.628 -15.829 1.00 84.31 410 ARG A N 1
ATOM 3310 C CA . ARG A 1 410 ? 26.873 6.029 -17.223 1.00 84.31 410 ARG A CA 1
ATOM 3311 C C . ARG A 1 410 ? 27.178 4.847 -18.153 1.00 84.31 410 ARG A C 1
ATOM 3313 O O . ARG A 1 410 ? 26.927 4.955 -19.348 1.00 84.31 410 ARG A O 1
ATOM 3320 N N . ALA A 1 411 ? 27.633 3.711 -17.618 1.00 82.75 411 ALA A N 1
ATOM 3321 C CA . ALA A 1 411 ? 27.885 2.490 -18.387 1.00 82.75 411 ALA A CA 1
ATOM 3322 C C . ALA A 1 411 ? 26.621 1.878 -19.036 1.00 82.75 411 ALA A C 1
ATOM 3324 O O . ALA A 1 411 ? 26.751 1.063 -19.947 1.00 82.75 411 ALA A O 1
ATOM 3325 N N . PHE A 1 412 ? 25.414 2.283 -18.614 1.00 81.31 412 PHE A N 1
ATOM 3326 C CA . PHE A 1 412 ? 24.135 1.860 -19.208 1.00 81.31 412 PHE A CA 1
ATOM 3327 C C . PHE A 1 412 ? 23.662 2.735 -20.385 1.00 81.31 412 PHE A C 1
ATOM 3329 O O . PHE A 1 412 ? 22.702 2.375 -21.059 1.00 81.31 412 PHE A O 1
ATOM 3336 N N . LEU A 1 413 ? 24.303 3.880 -20.641 1.00 84.69 413 LEU A N 1
ATOM 3337 C CA . LEU A 1 413 ? 23.945 4.783 -21.745 1.00 84.69 413 LEU A CA 1
ATOM 3338 C C . LEU A 1 413 ? 24.478 4.247 -23.092 1.00 84.69 413 LEU A C 1
ATOM 3340 O O . LEU A 1 413 ? 25.442 3.478 -23.084 1.00 84.69 413 LEU A O 1
ATOM 3344 N N . PRO A 1 414 ? 23.958 4.682 -24.255 1.00 84.31 414 PRO A N 1
ATOM 3345 C CA . PRO A 1 414 ? 24.578 4.395 -25.556 1.00 84.31 414 PRO A CA 1
ATOM 3346 C C . PRO A 1 414 ? 26.081 4.767 -25.593 1.00 84.31 414 PRO A C 1
ATOM 3348 O O . PRO A 1 414 ? 26.466 5.723 -24.912 1.00 84.31 414 PRO A O 1
ATOM 3351 N N . PRO A 1 415 ? 26.964 4.038 -26.312 1.00 83.88 415 PRO A N 1
ATOM 3352 C CA . PRO A 1 415 ? 28.423 4.269 -26.289 1.00 83.88 415 PRO A CA 1
ATOM 3353 C C . PRO A 1 415 ? 28.866 5.669 -26.750 1.00 83.88 415 PRO A C 1
ATOM 3355 O O . PRO A 1 415 ? 29.902 6.183 -26.328 1.00 83.88 415 PRO A O 1
ATOM 3358 N N . ASP A 1 416 ? 28.066 6.288 -27.607 1.00 85.88 416 ASP A N 1
ATOM 3359 C CA . ASP A 1 416 ? 28.205 7.627 -28.174 1.00 85.88 416 ASP A CA 1
ATOM 3360 C C . ASP A 1 416 ? 27.624 8.742 -27.281 1.00 85.88 416 ASP A C 1
ATOM 3362 O O . ASP A 1 416 ? 27.941 9.916 -27.481 1.00 85.88 416 ASP A O 1
ATOM 3366 N N . HIS A 1 417 ? 26.823 8.394 -26.267 1.00 88.31 417 HIS A N 1
ATOM 3367 C CA . HIS A 1 417 ? 26.058 9.350 -25.466 1.00 88.31 417 HIS A CA 1
ATOM 3368 C C . HIS A 1 417 ? 26.954 10.382 -24.740 1.00 88.31 417 HIS A C 1
ATOM 3370 O O . HIS A 1 417 ? 27.810 9.981 -23.941 1.00 88.31 417 HIS A O 1
ATOM 3376 N N . PRO A 1 418 ? 26.727 11.708 -24.890 1.00 86.69 418 PRO A N 1
ATOM 3377 C CA . PRO A 1 418 ? 27.641 12.753 -24.411 1.00 86.69 418 PRO A CA 1
ATOM 3378 C C . PRO A 1 418 ? 28.083 12.633 -22.944 1.00 86.69 418 PRO A C 1
ATOM 3380 O O . PRO A 1 418 ? 29.268 12.780 -22.642 1.00 86.69 418 PRO A O 1
ATOM 3383 N N . PHE A 1 419 ? 27.170 12.289 -22.026 1.00 86.00 419 PHE A N 1
ATOM 3384 C CA . PHE A 1 419 ? 27.499 12.133 -20.599 1.00 86.00 419 PHE A CA 1
ATOM 3385 C C . PHE A 1 419 ? 28.553 11.050 -20.298 1.00 86.00 419 PHE A C 1
ATOM 3387 O O . PHE A 1 419 ? 29.218 11.151 -19.269 1.00 86.00 419 PHE A O 1
ATOM 3394 N N . ARG A 1 420 ? 28.786 10.060 -21.179 1.00 85.19 420 ARG A N 1
ATOM 3395 C CA . ARG A 1 420 ? 29.916 9.120 -21.025 1.00 85.19 420 ARG A CA 1
ATOM 3396 C C . ARG A 1 420 ? 31.271 9.830 -21.072 1.00 85.19 420 ARG A C 1
ATOM 3398 O O . ARG A 1 420 ? 32.205 9.364 -20.430 1.00 85.19 420 ARG A O 1
ATOM 3405 N N . ARG A 1 421 ? 31.379 10.951 -21.795 1.00 85.38 421 ARG A N 1
ATOM 3406 C CA . ARG A 1 421 ? 32.615 11.741 -21.954 1.00 85.38 421 ARG A CA 1
ATOM 3407 C C . ARG A 1 421 ? 32.687 12.952 -21.015 1.00 85.38 421 ARG A C 1
ATOM 3409 O O . ARG A 1 421 ? 33.757 13.539 -20.859 1.00 85.38 421 ARG A O 1
ATOM 3416 N N . ASP A 1 422 ? 31.583 13.318 -20.361 1.00 84.25 422 ASP A N 1
ATOM 3417 C CA . ASP A 1 422 ? 31.566 14.398 -19.372 1.00 84.25 422 ASP A CA 1
ATOM 3418 C C . ASP A 1 422 ? 32.301 13.981 -18.085 1.00 84.25 422 ASP A C 1
ATOM 3420 O O . ASP A 1 422 ? 31.785 13.242 -17.246 1.00 84.25 422 ASP A O 1
ATOM 3424 N N . LYS A 1 423 ? 33.527 14.486 -17.931 1.00 84.44 423 LYS A N 1
ATOM 3425 C CA . LYS A 1 423 ? 34.335 14.372 -16.707 1.00 84.44 423 LYS A CA 1
ATOM 3426 C C . LYS A 1 423 ? 33.902 15.363 -15.625 1.00 84.44 423 LYS A C 1
ATOM 3428 O O . LYS A 1 423 ? 34.104 15.097 -14.444 1.00 84.44 423 LYS A O 1
ATOM 3433 N N . LYS A 1 424 ? 33.391 16.531 -16.026 1.00 82.69 424 LYS A N 1
ATOM 3434 C CA . LYS A 1 424 ? 33.274 17.740 -15.199 1.00 82.69 424 LYS A CA 1
ATOM 3435 C C . LYS A 1 424 ? 32.061 17.688 -14.273 1.00 82.69 424 LYS A C 1
ATOM 3437 O O . LYS A 1 424 ? 32.165 18.144 -13.140 1.00 82.69 424 LYS A O 1
ATOM 3442 N N . SER A 1 425 ? 30.951 17.119 -14.738 1.00 80.69 425 SER A N 1
ATOM 3443 C CA . SER A 1 425 ? 29.714 16.990 -13.948 1.00 80.69 425 SER A CA 1
ATOM 3444 C C . SER A 1 425 ? 29.658 15.712 -13.095 1.00 80.69 425 SER A C 1
ATOM 3446 O O . SER A 1 425 ? 28.697 15.512 -12.356 1.00 80.69 425 SER A O 1
ATOM 3448 N N . PHE A 1 426 ? 30.663 14.831 -13.204 1.00 81.88 426 PHE A N 1
ATOM 3449 C CA . PHE A 1 426 ? 30.661 13.484 -12.620 1.00 81.88 426 PHE A CA 1
ATOM 3450 C C . PHE A 1 426 ? 31.944 13.199 -11.803 1.00 81.88 426 PHE A C 1
ATOM 3452 O O . PHE A 1 426 ? 32.341 13.994 -10.958 1.00 81.88 426 PHE A O 1
ATOM 3459 N N . ASP A 1 427 ? 32.580 12.040 -11.994 1.00 75.12 427 ASP A N 1
ATOM 3460 C CA . ASP A 1 427 ? 33.682 11.512 -11.169 1.00 75.12 427 ASP A CA 1
ATOM 3461 C C . ASP A 1 427 ? 35.097 11.891 -11.664 1.00 75.12 427 ASP A C 1
ATOM 3463 O O . ASP A 1 427 ? 36.089 11.289 -11.243 1.00 75.12 427 ASP A O 1
ATOM 3467 N N . GLY A 1 428 ? 35.203 12.855 -12.585 1.00 80.00 428 GLY A N 1
ATOM 3468 C CA . GLY A 1 428 ? 36.458 13.233 -13.241 1.00 80.00 428 GLY A CA 1
ATOM 3469 C C . GLY A 1 428 ? 36.908 12.297 -14.370 1.00 80.00 428 GLY A C 1
ATOM 3470 O O . GLY A 1 428 ? 37.950 12.552 -14.977 1.00 80.00 428 GLY A O 1
ATOM 3471 N N . LYS A 1 429 ? 36.162 11.226 -14.676 1.00 81.81 429 LYS A N 1
ATOM 3472 C CA . LYS A 1 429 ? 36.524 10.208 -15.678 1.00 81.81 429 LYS A CA 1
ATOM 3473 C C . LYS A 1 429 ? 35.481 10.083 -16.784 1.00 81.81 429 LYS A C 1
ATOM 3475 O O . LYS A 1 429 ? 34.328 10.479 -16.628 1.00 81.81 429 LYS A O 1
ATOM 3480 N N . GLU A 1 430 ? 35.906 9.499 -17.899 1.00 83.75 430 GLU A N 1
ATOM 3481 C CA . GLU A 1 430 ? 35.013 9.020 -18.959 1.00 83.75 430 GLU A CA 1
ATOM 3482 C C . GLU A 1 430 ? 34.607 7.574 -18.655 1.00 83.75 430 GLU A C 1
ATOM 3484 O O . GLU A 1 430 ? 35.407 6.805 -18.115 1.00 83.75 430 GLU A O 1
ATOM 3489 N N . ASP A 1 431 ? 33.379 7.198 -19.002 1.00 81.19 431 ASP A N 1
ATOM 3490 C CA . ASP A 1 431 ? 32.850 5.853 -18.784 1.00 81.19 431 ASP A CA 1
ATOM 3491 C C . ASP A 1 431 ? 32.639 5.137 -20.123 1.00 81.19 431 ASP A C 1
ATOM 3493 O O . ASP A 1 431 ? 31.562 5.183 -20.714 1.00 81.19 431 ASP A O 1
ATOM 3497 N N . HIS A 1 432 ? 33.696 4.480 -20.606 1.00 82.56 432 HIS A N 1
ATOM 3498 C CA . HIS A 1 432 ? 33.705 3.687 -21.847 1.00 82.56 432 HIS A CA 1
ATOM 3499 C C . HIS A 1 432 ? 33.358 2.205 -21.629 1.00 82.56 432 HIS A C 1
ATOM 3501 O O . HIS A 1 432 ? 33.537 1.384 -22.524 1.00 82.56 432 HIS A O 1
ATOM 3507 N N . ARG A 1 433 ? 32.886 1.829 -20.433 1.00 80.50 433 ARG A N 1
ATOM 3508 C CA . ARG A 1 433 ? 32.544 0.434 -20.113 1.00 80.50 433 ARG A CA 1
ATOM 3509 C C . ARG A 1 433 ? 31.249 0.005 -20.799 1.00 80.50 433 ARG A C 1
ATOM 3511 O O . ARG A 1 433 ? 30.314 0.800 -20.920 1.00 80.50 433 ARG A O 1
ATOM 3518 N N . SER A 1 434 ? 31.159 -1.269 -21.162 1.00 79.88 434 SER A N 1
ATOM 3519 C CA . SER A 1 434 ? 29.874 -1.922 -21.413 1.00 79.88 434 SER A CA 1
ATOM 3520 C C . SER A 1 434 ? 28.987 -1.875 -20.162 1.00 79.88 434 SER A C 1
ATOM 3522 O O . SER A 1 434 ? 29.479 -1.766 -19.033 1.00 79.88 434 SER A O 1
ATOM 3524 N N . ALA A 1 435 ? 27.671 -1.972 -20.357 1.00 80.00 435 ALA A N 1
ATOM 3525 C CA . ALA A 1 435 ? 26.751 -2.201 -19.250 1.00 80.00 435 ALA A CA 1
ATOM 3526 C C . ALA A 1 435 ? 27.110 -3.535 -18.559 1.00 80.00 435 ALA A C 1
ATOM 3528 O O . ALA A 1 435 ? 27.420 -4.501 -19.263 1.00 80.00 435 ALA A O 1
ATOM 3529 N N . PRO A 1 436 ? 27.090 -3.621 -17.215 1.00 79.88 436 PRO A N 1
ATOM 3530 C CA . PRO A 1 436 ? 27.339 -4.878 -16.518 1.00 79.88 436 PRO A CA 1
ATOM 3531 C C . PRO A 1 436 ? 26.353 -5.967 -16.952 1.00 79.88 436 PRO A C 1
ATOM 3533 O O . PRO A 1 436 ? 25.148 -5.716 -17.018 1.00 79.88 436 PRO A O 1
ATOM 3536 N N . THR A 1 437 ? 26.854 -7.176 -17.200 1.00 77.12 437 THR A N 1
ATOM 3537 C CA . THR A 1 437 ? 26.013 -8.339 -17.494 1.00 77.12 437 THR A CA 1
ATOM 3538 C C . THR A 1 437 ? 25.096 -8.636 -16.296 1.00 77.12 437 THR A C 1
ATOM 3540 O O . THR A 1 437 ? 25.589 -8.747 -15.166 1.00 77.12 437 THR A O 1
ATOM 3543 N N . PRO A 1 438 ? 23.771 -8.759 -16.496 1.00 74.31 438 PRO A N 1
ATOM 3544 C CA . PRO A 1 438 ? 22.883 -9.377 -15.515 1.00 74.31 438 PRO A CA 1
ATOM 3545 C C . PRO A 1 438 ? 23.316 -10.822 -15.231 1.00 74.31 438 PRO A C 1
ATOM 3547 O O . PRO A 1 438 ? 23.937 -11.447 -16.083 1.00 74.31 438 PRO A O 1
ATOM 3550 N N . LEU A 1 439 ? 22.979 -11.356 -14.056 1.00 73.88 439 LEU A N 1
ATOM 3551 C CA . LEU A 1 439 ? 23.222 -12.770 -13.758 1.00 73.88 439 LEU A CA 1
ATOM 3552 C C . LEU A 1 439 ? 22.127 -13.643 -14.390 1.00 73.88 439 LEU A C 1
ATOM 3554 O O . LEU A 1 439 ? 20.933 -13.329 -14.287 1.00 73.88 439 LEU A O 1
ATOM 3558 N N . SER A 1 440 ? 22.529 -14.757 -14.996 1.00 73.75 440 SER A N 1
ATOM 3559 C CA . SER A 1 440 ? 21.614 -15.804 -15.450 1.00 73.75 440 SER A CA 1
ATOM 3560 C C . SER A 1 440 ? 20.993 -16.550 -14.267 1.00 73.75 440 SER A C 1
ATOM 3562 O O . SER A 1 440 ? 21.565 -16.625 -13.177 1.00 73.75 440 SER A O 1
ATOM 3564 N N . GLY A 1 441 ? 19.817 -17.152 -14.476 1.00 64.88 441 GLY A N 1
ATOM 3565 C CA . GLY A 1 441 ? 19.195 -17.991 -13.445 1.00 64.88 441 GLY A CA 1
ATOM 3566 C C . GLY A 1 441 ? 20.074 -19.172 -13.015 1.00 64.88 441 GLY A C 1
ATOM 3567 O O . GLY A 1 441 ? 20.081 -19.533 -11.842 1.00 64.88 441 GLY A O 1
ATOM 3568 N N . THR A 1 442 ? 20.863 -19.722 -13.939 1.00 72.19 442 THR A N 1
ATOM 3569 C CA . THR A 1 442 ? 21.820 -20.807 -13.689 1.00 72.19 442 THR A CA 1
ATOM 3570 C C . THR A 1 442 ? 22.999 -20.368 -12.823 1.00 72.19 442 THR A C 1
ATOM 3572 O O . THR A 1 442 ? 23.285 -21.041 -11.840 1.00 72.19 442 THR A O 1
ATOM 3575 N N . GLU A 1 443 ? 23.625 -19.217 -13.096 1.00 73.81 443 GLU A N 1
ATOM 3576 C CA . GLU A 1 443 ? 24.716 -18.693 -12.252 1.00 73.81 443 GLU A CA 1
ATOM 3577 C C . GLU A 1 443 ? 24.232 -18.394 -10.825 1.00 73.81 443 GLU A C 1
ATOM 3579 O O . GLU A 1 443 ? 24.929 -18.687 -9.856 1.00 73.81 443 GLU A O 1
ATOM 3584 N N . VAL A 1 444 ? 23.015 -17.855 -10.675 1.00 71.94 444 VAL A N 1
ATOM 3585 C CA . VAL A 1 444 ? 22.415 -17.596 -9.355 1.00 71.94 444 VAL A CA 1
ATOM 3586 C C . VAL A 1 444 ? 22.139 -18.901 -8.602 1.00 71.94 444 VAL A C 1
ATOM 3588 O O . VAL A 1 444 ? 22.429 -18.980 -7.410 1.00 71.94 444 VAL A O 1
ATOM 3591 N N . LEU A 1 445 ? 21.626 -19.935 -9.276 1.00 67.88 445 LEU A N 1
ATOM 3592 C CA . LEU A 1 445 ? 21.429 -21.259 -8.676 1.00 67.88 445 LEU A CA 1
ATOM 3593 C C . LEU A 1 445 ? 22.756 -21.914 -8.267 1.00 67.88 445 LEU A C 1
ATOM 3595 O O . LEU A 1 445 ? 22.822 -22.527 -7.204 1.00 67.88 445 LEU A O 1
ATOM 3599 N N . GLU A 1 446 ? 23.822 -21.758 -9.056 1.00 74.81 446 GLU A N 1
ATOM 3600 C CA . GLU A 1 446 ? 25.152 -22.277 -8.720 1.00 74.81 446 GLU A CA 1
ATOM 3601 C C . GLU A 1 446 ? 25.800 -21.520 -7.548 1.00 74.81 446 GLU A C 1
ATOM 3603 O O . GLU A 1 446 ? 26.254 -22.166 -6.602 1.00 74.81 446 GLU A O 1
ATOM 3608 N N . GLU A 1 447 ? 25.760 -20.179 -7.525 1.00 73.06 447 GLU A N 1
ATOM 3609 C CA . GLU A 1 447 ? 26.240 -19.377 -6.381 1.00 73.06 447 GLU A CA 1
ATOM 3610 C C . GLU A 1 447 ? 25.475 -19.672 -5.075 1.00 73.06 447 GLU A C 1
ATOM 3612 O O . GLU A 1 447 ? 26.012 -19.476 -3.978 1.00 73.06 447 GLU A O 1
ATOM 3617 N N . LEU A 1 448 ? 24.225 -20.138 -5.171 1.00 67.88 448 LEU A N 1
ATOM 3618 C CA . LEU A 1 448 ? 23.367 -20.448 -4.026 1.00 67.88 448 LEU A CA 1
ATOM 3619 C C . LEU A 1 448 ? 23.320 -21.937 -3.655 1.00 67.88 448 LEU A C 1
ATOM 3621 O O . LEU A 1 448 ? 22.829 -22.265 -2.575 1.00 67.88 448 LEU A O 1
ATOM 3625 N N . ARG A 1 449 ? 23.885 -22.833 -4.474 1.00 64.31 449 ARG A N 1
ATOM 3626 C CA . ARG A 1 449 ? 23.836 -24.297 -4.284 1.00 64.31 449 ARG A CA 1
ATOM 3627 C C . ARG A 1 449 ? 24.407 -24.769 -2.943 1.00 64.31 449 ARG A C 1
ATOM 3629 O O . ARG A 1 449 ? 23.934 -25.755 -2.383 1.00 64.31 449 ARG A O 1
ATOM 3636 N N . GLU A 1 450 ? 25.392 -24.047 -2.410 1.00 60.03 450 GLU A N 1
ATOM 3637 C CA . GLU A 1 450 ? 25.985 -24.283 -1.084 1.00 60.03 450 GLU A CA 1
ATOM 3638 C C . GLU A 1 450 ? 25.537 -23.255 -0.021 1.00 60.03 450 GLU A C 1
ATOM 3640 O O . GLU A 1 450 ? 26.017 -23.266 1.120 1.00 60.03 450 GLU A O 1
ATOM 3645 N N . PHE A 1 451 ? 24.612 -22.341 -0.349 1.00 60.91 451 PHE A N 1
ATOM 3646 C CA . PHE A 1 451 ? 24.197 -21.271 0.557 1.00 60.91 451 PHE A CA 1
ATOM 3647 C C . PHE A 1 451 ? 23.301 -21.805 1.684 1.00 60.91 451 PHE A C 1
ATOM 3649 O O . PHE A 1 451 ? 22.073 -21.801 1.634 1.00 60.91 451 PHE A O 1
ATOM 3656 N N . ASN A 1 452 ? 23.932 -22.239 2.773 1.00 50.78 452 ASN A N 1
ATOM 3657 C CA . ASN A 1 452 ? 23.208 -22.818 3.896 1.00 50.78 452 ASN A CA 1
ATOM 3658 C C . ASN A 1 452 ? 22.512 -21.737 4.763 1.00 50.78 452 ASN A C 1
ATOM 3660 O O . ASN A 1 452 ? 23.164 -20.928 5.454 1.00 50.78 452 ASN A O 1
ATOM 3664 N N . ASN A 1 453 ? 21.174 -21.739 4.717 1.00 51.44 453 ASN A N 1
ATOM 3665 C CA . ASN A 1 453 ? 20.264 -20.841 5.434 1.00 51.44 453 ASN A CA 1
ATOM 3666 C C . ASN A 1 453 ? 20.178 -21.164 6.937 1.00 51.44 453 ASN A C 1
ATOM 3668 O O . ASN A 1 453 ? 19.227 -21.772 7.428 1.00 51.44 453 ASN A O 1
ATOM 3672 N N . VAL A 1 454 ? 21.158 -20.698 7.712 1.00 44.97 454 VAL A N 1
ATOM 3673 C CA . VAL A 1 454 ? 21.143 -20.855 9.176 1.00 44.97 454 VAL A CA 1
ATOM 3674 C C . VAL A 1 454 ? 20.125 -19.897 9.821 1.00 44.97 454 VAL A C 1
ATOM 3676 O O . VAL A 1 454 ? 20.472 -18.797 10.254 1.00 44.97 454 VAL A O 1
ATOM 3679 N N . PHE A 1 455 ? 18.867 -20.336 9.922 1.00 40.09 455 PHE A N 1
ATOM 3680 C CA . PHE A 1 455 ? 17.766 -19.614 10.586 1.00 40.09 455 PHE A CA 1
ATOM 3681 C C . PHE A 1 455 ? 17.857 -19.587 12.128 1.00 40.09 455 PHE A C 1
ATOM 3683 O O . PHE A 1 455 ? 17.059 -18.924 12.789 1.00 40.09 455 PHE A O 1
ATOM 3690 N N . ARG A 1 456 ? 18.837 -20.278 12.728 1.00 28.83 456 ARG A N 1
ATOM 3691 C CA . ARG A 1 456 ? 19.027 -20.375 14.187 1.00 28.83 456 ARG A CA 1
ATOM 3692 C C . ARG A 1 456 ? 20.069 -19.362 14.679 1.00 28.83 456 ARG A C 1
ATOM 3694 O O . ARG A 1 456 ? 21.146 -19.244 14.098 1.00 28.83 456 ARG A O 1
ATOM 3701 N N . LYS A 1 457 ? 19.791 -18.659 15.782 1.00 33.53 457 LYS A N 1
ATOM 3702 C CA . LYS A 1 457 ? 20.732 -17.722 16.431 1.00 33.53 457 LYS A CA 1
ATOM 3703 C C . LYS A 1 457 ? 21.202 -18.277 17.779 1.00 33.53 457 LYS A C 1
ATOM 3705 O O . LYS A 1 457 ? 20.424 -18.900 18.490 1.00 33.53 457 LYS A O 1
ATOM 3710 N N . GLY A 1 458 ? 22.468 -18.042 18.122 1.00 33.16 458 GLY A N 1
ATOM 3711 C CA . GLY A 1 458 ? 23.062 -18.482 19.393 1.00 33.16 458 GLY A CA 1
ATOM 3712 C C . GLY A 1 458 ? 24.548 -18.138 19.500 1.00 33.16 458 GLY A C 1
ATOM 3713 O O . GLY A 1 458 ? 24.990 -17.585 20.500 1.00 33.16 458 GLY A O 1
ATOM 3714 N N . GLN A 1 459 ? 25.314 -18.351 18.427 1.00 31.48 459 GLN A N 1
ATOM 3715 C CA . GLN A 1 459 ? 26.687 -17.850 18.333 1.00 31.48 459 GLN A CA 1
ATOM 3716 C C . GLN A 1 459 ? 26.721 -16.406 17.809 1.00 31.48 459 GLN A C 1
ATOM 3718 O O . GLN A 1 459 ? 25.935 -16.024 16.935 1.00 31.48 459 GLN A O 1
ATOM 3723 N N . LYS A 1 460 ? 27.690 -15.610 18.289 1.00 34.19 460 LYS A N 1
ATOM 3724 C CA . LYS A 1 460 ? 28.130 -14.398 17.579 1.00 34.19 460 LYS A CA 1
ATOM 3725 C C . LYS A 1 460 ? 28.539 -14.828 16.168 1.00 34.19 460 LYS A C 1
ATOM 3727 O O . LYS A 1 460 ? 29.371 -15.723 16.035 1.00 34.19 460 LYS A O 1
ATOM 3732 N N . ARG A 1 461 ? 27.998 -14.194 15.119 1.00 41.00 461 ARG A N 1
ATOM 3733 C CA . ARG A 1 461 ? 28.515 -14.395 13.755 1.00 41.00 461 ARG A CA 1
ATOM 3734 C C . ARG A 1 461 ? 30.011 -14.050 13.771 1.00 41.00 461 ARG A C 1
ATOM 3736 O O . ARG A 1 461 ? 30.352 -12.874 13.900 1.00 41.00 461 ARG A O 1
ATOM 3743 N N . LYS A 1 462 ? 30.892 -15.046 13.584 1.00 35.69 462 LYS A N 1
ATOM 3744 C CA . LYS A 1 462 ? 32.188 -14.788 12.934 1.00 35.69 462 LYS A CA 1
ATOM 3745 C C . LYS A 1 462 ? 31.888 -14.007 11.649 1.00 35.69 462 LYS A C 1
ATOM 3747 O O . LYS A 1 462 ? 30.830 -14.216 11.042 1.00 35.69 462 LYS A O 1
ATOM 3752 N N . ARG A 1 463 ? 32.793 -13.124 11.215 1.00 37.78 463 ARG A N 1
ATOM 3753 C CA . ARG A 1 463 ? 32.750 -12.671 9.817 1.00 37.78 463 ARG A CA 1
ATOM 3754 C C . ARG A 1 463 ? 32.735 -13.941 8.960 1.00 37.78 463 ARG A C 1
ATOM 3756 O O . ARG A 1 463 ? 33.604 -14.788 9.129 1.00 37.78 463 ARG A O 1
ATOM 3763 N N . ARG A 1 464 ? 31.696 -14.122 8.137 1.00 42.16 464 ARG A N 1
ATOM 3764 C CA . ARG A 1 464 ? 31.795 -15.056 7.016 1.00 42.16 464 ARG A CA 1
ATOM 3765 C C . ARG A 1 464 ? 32.682 -14.335 6.015 1.00 42.16 464 ARG A C 1
ATOM 3767 O O . ARG A 1 464 ? 32.275 -13.279 5.531 1.00 42.16 464 ARG A O 1
ATOM 3774 N N . ASP A 1 465 ? 33.831 -14.907 5.692 1.00 38.53 465 ASP A N 1
ATOM 3775 C CA . ASP A 1 465 ? 34.703 -14.419 4.618 1.00 38.53 465 ASP A CA 1
ATOM 3776 C C . ASP A 1 465 ? 34.160 -14.851 3.238 1.00 38.53 465 ASP A C 1
ATOM 3778 O O . ASP A 1 465 ? 34.883 -15.207 2.318 1.00 38.53 465 ASP A O 1
ATOM 3782 N N . SER A 1 466 ? 32.830 -14.820 3.105 1.00 44.66 466 SER A N 1
ATOM 3783 C CA . SER A 1 466 ? 32.104 -14.974 1.855 1.00 44.66 466 SER A CA 1
ATOM 3784 C C . SER A 1 466 ? 32.073 -13.615 1.158 1.00 44.66 466 SER A C 1
ATOM 3786 O O . SER A 1 466 ? 31.298 -12.738 1.550 1.00 44.66 466 SER A O 1
ATOM 3788 N N . GLU A 1 467 ? 32.874 -13.440 0.107 1.00 53.00 467 GLU A N 1
ATOM 3789 C CA . GLU A 1 467 ? 32.913 -12.211 -0.710 1.00 53.00 467 GLU A CA 1
ATOM 3790 C C . GLU A 1 467 ? 31.638 -11.985 -1.560 1.00 53.00 467 GLU A C 1
ATOM 3792 O O . GLU A 1 467 ? 31.519 -11.019 -2.329 1.00 53.00 467 GLU A O 1
ATOM 3797 N N . GLY A 1 468 ? 30.659 -12.881 -1.417 1.00 61.31 468 GLY A N 1
ATOM 3798 C CA . GLY A 1 468 ? 29.350 -12.827 -2.047 1.00 61.31 468 GLY A CA 1
ATOM 3799 C C . GLY A 1 468 ? 28.455 -11.676 -1.541 1.00 61.31 468 GLY A C 1
ATOM 3800 O O . GLY A 1 468 ? 28.507 -11.271 -0.372 1.00 61.31 468 GLY A O 1
ATOM 3801 N N . PRO A 1 469 ? 27.588 -11.136 -2.411 1.00 66.88 469 PRO A N 1
ATOM 3802 C CA . PRO A 1 469 ? 26.609 -10.114 -2.060 1.00 66.88 469 PRO A CA 1
ATOM 3803 C C . PRO A 1 469 ? 25.448 -10.692 -1.246 1.00 66.88 469 PRO A C 1
ATOM 3805 O O . PRO A 1 469 ? 24.927 -9.990 -0.375 1.00 66.88 469 PRO A O 1
ATOM 38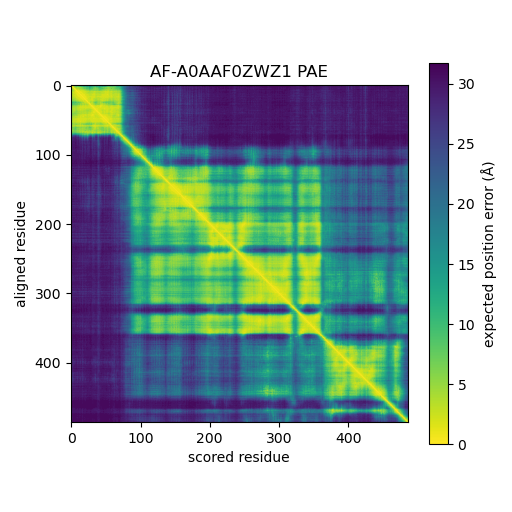08 N N . TRP A 1 470 ? 25.088 -11.957 -1.469 1.00 66.25 470 TRP A N 1
ATOM 3809 C CA . TRP A 1 470 ? 23.981 -12.657 -0.818 1.00 66.25 470 TRP A CA 1
ATOM 3810 C C . TRP A 1 470 ? 24.060 -12.600 0.717 1.00 66.25 470 TRP A C 1
ATOM 3812 O O . TRP A 1 470 ? 25.129 -12.678 1.334 1.00 66.25 470 TRP A O 1
ATOM 3822 N N . LYS A 1 471 ? 22.907 -12.393 1.358 1.00 58.53 471 LYS A N 1
ATOM 3823 C CA . LYS A 1 471 ? 22.743 -12.338 2.826 1.00 58.53 471 LYS A CA 1
ATOM 3824 C C . LYS A 1 471 ? 21.868 -13.464 3.359 1.00 58.53 471 LYS A C 1
ATOM 3826 O O . LYS A 1 471 ? 22.020 -13.840 4.524 1.00 58.53 471 LYS A O 1
ATOM 3831 N N . LYS A 1 472 ? 21.013 -13.987 2.489 1.00 56.81 472 LYS A N 1
ATOM 3832 C CA . LYS A 1 472 ? 20.286 -15.247 2.573 1.00 56.81 472 LYS A CA 1
ATOM 3833 C C . LYS A 1 472 ? 20.003 -15.727 1.144 1.00 56.81 472 LYS A C 1
ATOM 3835 O O . LYS A 1 472 ? 20.134 -14.930 0.213 1.00 56.81 472 LYS A O 1
ATOM 3840 N N . ASP A 1 473 ? 19.570 -16.970 1.014 1.00 50.31 473 ASP A N 1
ATOM 3841 C CA . ASP A 1 473 ? 18.831 -17.457 -0.151 1.00 50.31 473 ASP A CA 1
ATOM 3842 C C . ASP A 1 473 ? 17.649 -16.509 -0.488 1.00 50.31 473 ASP A C 1
ATOM 3844 O O . ASP A 1 473 ? 16.951 -16.051 0.438 1.00 50.31 473 ASP A O 1
ATOM 3848 N N . PRO A 1 474 ? 17.431 -16.135 -1.763 1.00 47.75 474 PRO A N 1
ATOM 3849 C CA . PRO A 1 474 ? 16.287 -15.339 -2.184 1.00 47.75 474 PRO A CA 1
ATOM 3850 C C . PRO A 1 474 ? 14.971 -16.035 -1.845 1.00 47.75 474 PRO A C 1
ATOM 3852 O O . PRO A 1 474 ? 14.799 -17.229 -2.075 1.00 47.75 474 PRO A O 1
ATOM 3855 N N . SER A 1 475 ? 13.972 -15.271 -1.398 1.00 44.47 475 SER A N 1
ATOM 3856 C CA . SER A 1 475 ? 12.631 -15.839 -1.187 1.00 44.47 475 SER A CA 1
ATOM 3857 C C . SER A 1 475 ? 12.031 -16.384 -2.499 1.00 44.47 475 SER A C 1
ATOM 3859 O O . SER A 1 475 ? 11.182 -17.264 -2.459 1.00 44.47 475 SER A O 1
ATOM 3861 N N . PHE A 1 476 ? 12.526 -15.909 -3.651 1.00 35.72 476 PHE A N 1
ATOM 3862 C CA . PHE A 1 476 ? 12.171 -16.342 -5.009 1.00 35.72 476 PHE A CA 1
ATOM 3863 C C . PHE A 1 476 ? 12.551 -17.794 -5.373 1.00 35.72 476 PHE A C 1
ATOM 3865 O O . PHE A 1 476 ? 12.154 -18.251 -6.444 1.00 35.72 476 PHE A O 1
ATOM 3872 N N . LEU A 1 477 ? 13.304 -18.509 -4.527 1.00 29.16 477 LEU A N 1
ATOM 3873 C CA . LEU A 1 477 ? 13.574 -19.948 -4.689 1.00 29.16 477 LEU A CA 1
ATOM 3874 C C . LEU A 1 477 ? 12.750 -20.825 -3.730 1.00 29.16 477 LEU A C 1
ATOM 3876 O O . LEU A 1 477 ? 12.610 -22.019 -3.962 1.00 29.16 477 LEU A O 1
ATOM 3880 N N . ASN A 1 478 ? 12.162 -20.243 -2.678 1.00 30.47 478 ASN A N 1
ATOM 3881 C CA . ASN A 1 478 ? 11.474 -20.971 -1.607 1.00 30.47 478 ASN A CA 1
ATOM 3882 C C . ASN A 1 478 ? 10.178 -20.258 -1.160 1.00 30.47 478 ASN A C 1
ATOM 3884 O O . ASN A 1 478 ? 9.969 -19.969 0.021 1.00 30.47 478 ASN A O 1
ATOM 3888 N N . CYS A 1 479 ? 9.278 -19.972 -2.107 1.00 28.16 479 CYS A N 1
ATOM 3889 C CA . CYS A 1 479 ? 7.921 -19.513 -1.800 1.00 28.16 479 CYS A CA 1
ATOM 3890 C C . CYS A 1 479 ? 7.025 -20.692 -1.385 1.00 28.16 479 CYS A C 1
ATOM 3892 O O . CYS A 1 479 ? 6.750 -21.573 -2.193 1.00 28.16 479 CYS A O 1
ATOM 3894 N N . HIS A 1 480 ? 6.491 -20.674 -0.160 1.00 26.20 480 HIS A N 1
ATOM 3895 C CA . HIS A 1 480 ? 5.280 -21.441 0.150 1.00 26.20 480 HIS A CA 1
ATOM 3896 C C . HIS A 1 480 ? 4.074 -20.728 -0.472 1.00 26.20 480 HIS A C 1
ATOM 3898 O O . HIS A 1 480 ? 3.817 -19.558 -0.179 1.00 26.20 480 HIS A O 1
ATOM 3904 N N . THR A 1 481 ? 3.359 -21.421 -1.353 1.00 30.39 481 THR A N 1
ATOM 3905 C CA . THR A 1 481 ? 2.230 -20.886 -2.116 1.00 30.39 481 THR A CA 1
ATOM 3906 C C . THR A 1 481 ? 0.937 -20.965 -1.303 1.00 30.39 481 THR A C 1
ATOM 3908 O O . THR A 1 481 ? 0.487 -22.039 -0.914 1.00 30.39 481 THR A O 1
ATOM 3911 N N . GLY A 1 482 ? 0.327 -19.810 -1.033 1.00 26.20 482 GLY A N 1
ATOM 3912 C CA . GLY A 1 482 ? -0.991 -19.713 -0.405 1.00 26.20 482 GLY A CA 1
ATOM 3913 C C . GLY A 1 482 ? -2.013 -19.173 -1.397 1.00 26.20 482 GLY A C 1
ATOM 3914 O O . GLY A 1 482 ? -1.966 -17.991 -1.735 1.00 26.20 482 GLY A O 1
ATOM 3915 N N . ASN A 1 483 ? -2.943 -20.015 -1.849 1.00 23.08 483 ASN A N 1
ATOM 3916 C CA . ASN A 1 483 ? -4.040 -19.570 -2.706 1.00 23.08 483 ASN A CA 1
ATOM 3917 C C . ASN A 1 483 ? -5.027 -18.712 -1.908 1.00 23.08 483 ASN A C 1
ATOM 3919 O O . ASN A 1 483 ? -5.708 -19.207 -1.012 1.00 23.08 483 ASN A O 1
ATOM 3923 N N . ILE A 1 484 ? -5.157 -17.435 -2.280 1.00 25.55 484 ILE A N 1
ATOM 3924 C CA . ILE A 1 484 ? -6.258 -16.570 -1.829 1.00 25.55 484 ILE A CA 1
ATOM 3925 C C . ILE A 1 484 ? -7.455 -16.769 -2.774 1.00 25.55 484 ILE A C 1
ATOM 3927 O O . ILE A 1 484 ? -7.904 -15.857 -3.466 1.00 25.55 484 ILE A O 1
ATOM 3931 N N . THR A 1 485 ? -7.950 -18.004 -2.826 1.00 22.62 485 THR A N 1
ATOM 3932 C CA . THR A 1 485 ? -9.307 -18.311 -3.295 1.00 22.62 485 THR A CA 1
ATOM 3933 C C . THR A 1 485 ? -10.296 -17.951 -2.182 1.00 22.62 485 THR A C 1
ATOM 3935 O O . THR A 1 485 ? -9.991 -18.171 -1.009 1.00 22.62 485 THR A O 1
ATOM 3938 N N . ASN A 1 486 ? -11.447 -17.363 -2.532 1.00 25.31 486 ASN A N 1
ATOM 3939 C CA . ASN A 1 486 ? -12.450 -16.907 -1.550 1.00 25.31 486 ASN A CA 1
ATOM 3940 C C . ASN A 1 486 ? -13.098 -18.070 -0.786 1.00 25.31 486 ASN A C 1
ATOM 3942 O O . ASN A 1 486 ? -13.549 -19.004 -1.479 1.00 25.31 486 ASN A O 1
#

pLDDT: mean 71.04, std 17.71, range [22.62, 92.12]

Nearest PDB structures (foldseek):
  8d9d-assembly1_B  TM=2.191E-01  e=5.096E+00  Homo sapiens
  4dwh-assembly2_C  TM=2.698E-01  e=9.431E+00  Escherichia coli

Rad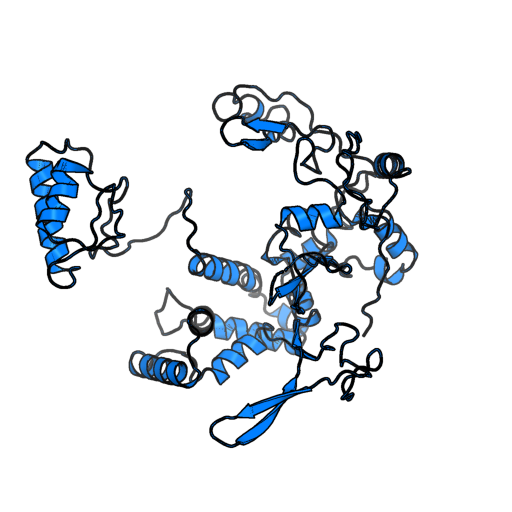ius of gyration: 28.98 Å; Cα contacts (8 Å, |Δi|>4): 604; chains: 1; bounding box: 59×80×66 Å

Foldseek 3Di:
DPDDLPDPVNLVVLVVLLVQQCVAQDDPQWAQQQFCVRNSVDIDGSVVSSCRCRPNGNGRPPPPAPVNRDGDDDDDDDDDDDDDPDPPPLVVLVVLCCVLQVLLPVPPPDPVVPPPDDPLVVLLVVLSVQQQPAQAPPRPPDGNVSVLVVLVVVCVVVVPDQVRSLVVQVVVCVVCVRGPGDNGPVSSVVSCVSNQNAWDWWQAFQVRPDICDDVNVPPQADPVPRHGQWDWDADPVPRDIDTDGPFIKTFRDDVVVLVSCCSRPVSQVQLLCLPPPDDPPQFDDALSSFPLNVVVCVVCVVQVVDSNRWDWDWFKFQPDPPADDDAAKDKIFTWIFTRSGDPVVSPDPSRIDRGIIGIHRHDDGDDPLVRVCQQFLFACADQQNDLQQGVPQQWDQDPPVRGIDTFLPCLDDPQPDVVQCDCPVGVNHHRNHHRHDGDGNVNLCVVCVPFDAPPDDDDDDDPPPPPHRGNHHHVSHPDDDDDPDD

Mean predicted aligned error: 19.04 Å

Solvent-accessible surface area (backbone atoms only — not comparable to full-atom values): 29056 Å² total; per-residue (Å²): 132,90,68,61,61,91,34,72,68,44,48,52,52,51,49,56,50,48,54,55,25,57,75,65,41,40,68,76,78,26,35,58,25,51,18,54,85,44,64,55,74,37,76,38,41,64,70,63,39,48,44,30,39,50,72,72,53,24,62,30,89,84,68,83,65,46,70,88,42,74,48,79,92,76,83,91,82,87,83,85,90,80,93,71,101,62,88,69,54,66,67,54,45,54,50,50,52,45,71,68,55,43,71,62,49,74,72,66,80,55,74,83,64,62,81,81,54,53,70,70,53,52,52,43,53,51,52,49,57,65,24,62,37,53,27,31,95,87,38,89,88,35,30,30,40,58,48,51,52,51,51,54,48,49,38,62,76,70,65,54,51,76,61,67,47,39,58,49,43,51,53,49,41,69,77,38,72,78,41,68,70,58,94,34,70,67,55,46,50,46,55,46,36,69,70,68,68,50,67,49,79,39,39,27,30,77,82,69,80,48,63,38,48,82,93,37,50,84,56,61,48,33,92,87,71,69,44,54,34,56,38,80,47,70,40,94,87,75,72,48,75,43,78,42,71,58,28,62,31,35,38,32,72,57,67,76,49,57,52,53,50,62,62,22,69,69,49,46,55,41,36,29,28,62,71,79,68,49,82,88,80,61,45,48,81,54,74,78,56,30,62,44,42,54,56,47,38,71,76,34,49,82,57,54,72,41,56,75,60,82,46,69,48,81,45,61,63,50,84,63,96,74,80,85,67,103,67,95,69,31,75,38,57,31,35,32,32,39,59,25,35,49,82,82,51,30,72,36,75,93,44,47,42,68,39,33,40,42,66,46,75,60,64,55,92,67,57,77,60,47,58,54,23,65,44,59,10,39,30,58,65,69,64,44,34,38,82,62,29,33,93,61,28,50,53,47,75,42,80,88,82,73,42,79,47,75,73,55,70,48,20,70,50,64,96,82,42,67,71,26,66,41,26,85,91,60,88,67,47,63,43,87,53,74,55,51,70,62,54,37,51,65,59,54,50,59,75,45,70,77,56,76,75,75,87,75,86,84,72,81,79,67,85,70,91,62,90,62,51,63,77,46,74,33,42,51,73,67,66,84,87,76,83,89,70,134